Protein AF-0000000073111794 (afdb_homodimer)

pLDDT: mean 86.21, std 14.5, range [23.06, 98.56]

Sequence (732 aa):
MSILPHLEYDRGRDMIVGFEDDGKIRSSLIAKSVVAFMARGITHQYKHLLGYAFVNTSCPAKKLKEMLFSCIEKLREAGLYPKGIVCDQGPNFVALAKLLCISPEHTSFTVGASKEEVFFMFDVPHLMRSVRNNLMKAPMMFNDGKEARWEHIVEFYKKDCKQRFKLAPKLTRHHIYPSNFKKMKVKLTTQVFSHTVAAGIYTRASCNEISAKALETAEFLEDFDALFDICNSWKVFDSKKFRRAYKGTSAQESHLNKMKALLETIKILDNNERDVTTKIKCIKGWLISINSIKQIFAALQSEEFKFLLTRNLNQDGLEHTFGVLRKRGGNNHNPTPFQFTVAFKRLFSLKYLEILKTGNCEAQTEMSILPHLEYDRGRDMIVGFEDDGKIRSSLIAKSVVAFMARGITHQYKHLLGYAFVNTSCPAKKLKEMLFSCIEKLREAGLYPKGIVCDQGPNFVALAKLLCISPEHTSFTVGASKEEVFFMFDVPHLMRSVRNNLMKAPMMFNDGKEARWEHIVEFYKKDCKQRFKLAPKLTRHHIYPSNFKKMKVKLTTQVFSHTVAAGIYTRASCNEISAKALETAEFLEDFDALFDICNSWKVFDSKKFRRAYKGTSAQESHLNKMKALLETIKILDNNERDVTTKIKCIKGWLISINSIKQIFAALQSEEFKFLLTRNLNQDGLEHTFGVLRKRGGNNHNPTPFQFTVAFKRLFSLKYLEILKTGNCEAQTE

InterPro domains:
  IPR048365 Transposable element P transposase-like, RNase H domain, N-terminal [PF21787] (1-100)
  IPR048366 Transposable element P transposase-like, GTP-binding insertion domain [PF21788] (126-240)
  IPR048367 Transposable element P transposase-like, RNase H, C-terminal domain [PF21789] (313-345)

Nearest PDB structures (foldseek):
  6p5a-assembly1_G  TM=8.982E-01  e=7.029E-22  Drosophila melanogaster
  5k0y-assembly1_b  TM=2.751E-01  e=6.200E+00  Oryctolagus cuniculus
  6p5a-assembly1_G  TM=8.991E-01  e=2.785E-21  Drosophila melanogaster
  5k0y-assembly1_b  TM=1.875E-01  e=4.688E+00  Oryctolagus cuniculus

Solvent-accessible surface area (backbone atoms only — not comparable to full-atom values): 38506 Å² total; per-residue (Å²): 84,69,31,36,67,39,81,41,76,37,75,94,71,70,42,71,34,22,36,16,28,65,83,83,56,74,49,91,45,59,14,30,19,43,49,74,42,70,49,63,35,70,87,46,99,46,76,44,78,73,49,67,24,33,22,39,72,72,60,52,32,70,59,49,50,51,52,50,51,51,51,51,50,53,34,45,72,72,73,40,77,72,57,60,49,62,40,59,85,46,71,44,49,49,47,30,36,53,75,56,61,47,39,61,90,36,29,48,42,62,59,88,89,48,86,60,58,31,27,42,32,44,20,52,62,58,39,52,31,47,51,51,56,47,32,68,74,28,45,38,31,28,69,83,81,39,46,31,46,47,64,47,55,48,54,40,47,66,55,37,73,70,40,93,54,40,64,45,74,84,65,48,67,61,62,76,62,46,50,81,71,51,60,68,38,49,67,52,40,50,57,60,33,19,56,54,41,16,11,45,34,34,50,37,17,74,61,63,73,43,59,66,64,28,39,42,26,16,51,52,25,35,53,50,28,44,48,48,25,40,56,48,4,80,35,73,76,48,94,50,72,46,35,16,32,41,60,74,44,71,69,57,49,51,50,51,52,51,48,50,54,35,51,71,43,48,41,29,39,48,98,84,67,43,79,49,41,87,74,47,60,46,52,58,37,49,41,16,24,56,47,24,52,54,51,48,48,55,56,38,41,76,72,70,45,78,62,39,40,32,45,53,58,44,57,59,66,58,53,50,49,52,50,53,45,23,57,71,43,51,93,39,84,42,23,34,46,53,51,42,50,53,44,47,48,49,53,50,48,51,52,52,48,50,49,55,53,51,60,63,61,66,59,69,86,110,86,68,31,36,67,40,81,42,77,36,75,94,72,71,42,71,34,22,37,15,28,65,84,83,55,74,46,93,44,58,14,29,18,42,48,73,44,70,49,65,36,70,90,46,100,46,76,42,78,72,49,65,26,33,21,40,71,73,58,52,32,69,58,50,50,51,51,50,52,51,52,52,50,54,34,45,73,72,71,41,77,71,57,60,49,63,41,62,81,46,70,43,49,49,47,32,35,53,75,56,60,46,40,61,89,37,31,48,43,63,58,86,90,46,84,62,59,30,28,40,32,44,20,51,63,57,38,51,32,46,51,51,57,47,34,68,74,28,45,39,31,28,70,84,82,38,46,31,46,46,63,49,56,50,54,41,46,66,57,37,72,70,39,94,53,41,65,46,76,84,64,48,67,60,62,77,63,47,49,80,70,51,60,69,37,47,66,52,40,50,56,59,32,18,56,53,42,17,12,44,35,33,51,36,15,73,61,66,73,44,58,65,65,27,41,43,26,17,51,52,26,35,53,51,27,43,48,49,25,40,55,47,4,79,35,74,75,49,92,49,73,45,35,16,32,41,59,75,44,70,69,57,48,51,49,51,50,51,47,49,54,35,52,72,44,46,41,30,36,46,98,84,66,46,77,48,42,88,74,46,59,42,51,58,38,48,42,18,24,54,47,24,53,54,51,48,48,55,56,38,41,76,73,70,46,77,63,38,41,33,44,52,59,43,56,60,67,60,54,50,50,51,50,53,44,23,57,70,45,50,95,39,85,43,22,33,46,53,52,42,50,52,45,47,49,48,54,51,48,50,52,51,48,51,49,54,52,50,60,62,65,68,59,73,90,113

Radius of gyration: 31.56 Å; Cα contacts (8 Å, |Δi|>4): 1174; chains: 2; bounding box: 67×84×80 Å

Organism: Hermetia illucens (NCBI:txid343691)

Foldseek 3Di:
DFFPFDWDQDPVVRDTFAFFFLPPDTDPAGFGDKDWDKDFDFPDGDIATDDMTTDHPDDALVSVLVSVLVSQVVCVVVVHHAQEDEEAVDVSVVVNCVVQVDFLVRFWHDHDPDPRTYGYAYFLLNLLLLVLVQLQQFWKDWPPPAIAHLVLLVLLCVVQVPDPDHLLPPQDPCLSDNDPVSSRDSVSSLSSLDLSSLVSSCVCLVVVVDPVSSPSNSVVSPLVNLVSLQLAADACDDPDPSVHFAQPDPVVVVSLVVVLRGLVGMFTAHPVRDTCSVVRVSSRNSSSNSSSVVVSVVVVVVVVDRTTRNNSNHCVVVVVLVVVLCVQCPPDSHHRSVSSVVSSVVVNVVSVVVCVVVVVVVPPPD/DFFDQDWDQDPVVRDTFAFFFPPPDTDPAGFGDKDWDWDFDFPDGDIATDDMTTDHPDDALVSVLVSVLVSQVVCVVVVHHAQEDEEAVPVSVVVNCVVQVDFLVRFWHDHDPDPRIYGYAYFLLRLLLLVLVQLQQFWKDWPPPAIAHLVLLVLLCVVQVPDPDHLLPPQDPCLSDNDPVSSRDSVSSLSSLDLSSLVSSCVCLVVVVDPVSSPSNSVVSPLVNLVSLQLAADACDDPDPSVHFAQPDPVVVVSLVVVLRGLVGMWTAGPVRDTPSVVRCSSRNSSSNSSRVVVSVVVVVVVVDRTTRNNSNHCVVVVVLVVVLCVQCPPDNHHRSVSSVVSSVVVNVVSVVVCVVVVVVPPPPD

Secondary structure (DSSP, 8-state):
-B-----EEETTTTEEETEEE-SS-EEEEEP-EEEEEEEE-SSS--EEEEEEEEESSS--HHHHHHHHHHHHHHHHHTT----EEEE---HHHHHHHHHTT--SS--EEE-TT---EEEEEE-HHHHHHHHHHHHHHS-EEETTTEEE-HHHHHHHHHHHTTSSS-S-TT--HHHHS--TTGGG-HHHHHHHSSHHHHHHHHHHHHTTSS-TTHHHHHHHHHHHHHHHHHHT--BS--SSGGGBPB---HHHHHHHHHHHHHHHH-EEB-TT--B-GGG-HHHHHHHHHHHHHHHHHHHHHHTT---B-GGGGSSHHHHHHHHHHHHHTTT-SS--HHHHHHHHHHHHHHHHHHHHHHHHHTSS--/-B-----EEETTTTEEETEEE-SS-EEEEEP-EEEEEEEE-SSS--EEEEEEEEESSS--HHHHHHHHHHHHHHHHHTT----EEEE---HHHHHHHHHTT--SS--EEE-TT---EEEEEE-HHHHHHHHHHHHHHS-EEETTTEEE-HHHHHHHHHHHTTSSS-S-TT--HHHHS--TTGGG-HHHHHHHSSHHHHHHHHHHHHTTSS-TTHHHHHHHHHHHHHHHHHHT--BS--SSGGGB-B---HHHHHHHHHHHHHHHH-EEB-TT--B-GGG-HHHHHHHHHHHHHHHHHHHHHHTT---B-GGGGSSHHHHHHHHHHHHHTTT-SS--HHHHHHHHHHHHHHHHHHHHHHHHHTS---

Structure (mmCIF, N/CA/C/O backbone):
data_AF-0000000073111794-model_v1
#
loop_
_entity.id
_entity.type
_entity.pdbx_description
1 polymer Transposase
#
loop_
_atom_site.group_PDB
_atom_site.id
_atom_site.type_symbol
_atom_site.label_atom_id
_atom_site.label_alt_id
_atom_site.label_comp_id
_atom_site.label_asym_id
_atom_site.label_entity_id
_atom_site.label_seq_id
_atom_site.pdbx_PDB_ins_code
_atom_site.Cartn_x
_atom_site.Cartn_y
_atom_site.Cartn_z
_atom_site.occupancy
_atom_site.B_iso_or_equiv
_atom_site.auth_seq_id
_atom_site.auth_comp_id
_atom_site.auth_asym_id
_atom_site.auth_atom_id
_atom_site.pdbx_PDB_model_num
ATOM 1 N N . MET A 1 1 ? 9.242 -16.391 -26.906 1 76.5 1 MET A N 1
ATOM 2 C CA . MET A 1 1 ? 8.906 -15.109 -27.5 1 76.5 1 MET A CA 1
ATOM 3 C C . MET A 1 1 ? 8.82 -15.219 -29.016 1 76.5 1 MET A C 1
ATOM 5 O O . MET A 1 1 ? 9.648 -15.883 -29.641 1 76.5 1 MET A O 1
ATOM 9 N N . SER A 1 2 ? 7.793 -14.625 -29.406 1 71.06 2 SER A N 1
ATOM 10 C CA . SER A 1 2 ? 7.629 -14.625 -30.859 1 71.06 2 SER A CA 1
ATOM 11 C C . SER A 1 2 ? 8.562 -13.617 -31.516 1 71.06 2 SER A C 1
ATOM 13 O O . SER A 1 2 ? 8.805 -12.539 -30.969 1 71.06 2 SER A O 1
ATOM 15 N N . ILE A 1 3 ? 9.203 -14.031 -32.625 1 71.38 3 ILE A N 1
ATOM 16 C CA . ILE A 1 3 ? 10.078 -13.148 -33.406 1 71.38 3 ILE A CA 1
ATOM 17 C C . ILE A 1 3 ? 9.594 -13.062 -34.844 1 71.38 3 ILE A C 1
ATOM 19 O O . ILE A 1 3 ? 8.836 -13.922 -35.312 1 71.38 3 ILE A O 1
ATOM 23 N N . LEU A 1 4 ? 9.883 -11.961 -35.438 1 67.19 4 LEU A N 1
ATOM 24 C CA . LEU A 1 4 ? 9.547 -11.805 -36.875 1 67.19 4 LEU A CA 1
ATOM 25 C C . LEU A 1 4 ? 10.445 -12.672 -37.719 1 67.19 4 LEU A C 1
ATOM 27 O O . LEU A 1 4 ? 11.672 -12.555 -37.688 1 67.19 4 LEU A O 1
ATOM 31 N N . PRO A 1 5 ? 9.75 -13.609 -38.406 1 68.44 5 PRO A N 1
ATOM 32 C CA . PRO A 1 5 ? 10.57 -14.445 -39.281 1 68.44 5 PRO A CA 1
ATOM 33 C C . PRO A 1 5 ? 11.328 -13.633 -40.344 1 68.44 5 PRO A C 1
ATOM 35 O O . PRO A 1 5 ? 10.727 -12.852 -41.062 1 68.44 5 PRO A O 1
ATOM 38 N N . HIS A 1 6 ? 12.594 -13.562 -40.219 1 68.69 6 HIS A N 1
ATOM 39 C CA . HIS A 1 6 ? 13.438 -12.789 -41.125 1 68.69 6 HIS A CA 1
ATOM 40 C C . HIS A 1 6 ? 14.844 -13.375 -41.188 1 68.69 6 HIS A C 1
ATOM 42 O O . HIS A 1 6 ? 15.414 -13.758 -40.156 1 68.69 6 HIS A O 1
ATOM 48 N N . LEU A 1 7 ? 15.211 -13.648 -42.438 1 69.56 7 LEU A N 1
ATOM 49 C CA . LEU A 1 7 ? 16.578 -14.102 -42.625 1 69.56 7 LEU A CA 1
ATOM 50 C C . LEU A 1 7 ? 17.516 -12.93 -42.906 1 69.56 7 LEU A C 1
ATOM 52 O O . LEU A 1 7 ? 17.172 -12.031 -43.656 1 69.56 7 LEU A O 1
ATOM 56 N N . GLU A 1 8 ? 18.406 -12.766 -42.062 1 67.06 8 GLU A N 1
ATOM 57 C CA . GLU A 1 8 ? 19.359 -11.688 -42.281 1 67.06 8 GLU A CA 1
ATOM 58 C C . GLU A 1 8 ? 20.797 -12.203 -42.25 1 67.06 8 GLU A C 1
ATOM 60 O O . GLU A 1 8 ? 21.125 -13.062 -41.438 1 67.06 8 GLU A O 1
ATOM 65 N N . TYR A 1 9 ? 21.609 -11.844 -43.219 1 65.5 9 TYR A N 1
ATOM 66 C CA . TYR A 1 9 ? 23.031 -12.203 -43.25 1 65.5 9 TYR A CA 1
ATOM 67 C C . TYR A 1 9 ? 23.844 -11.359 -42.281 1 65.5 9 TYR A C 1
ATOM 69 O O . TYR A 1 9 ? 23.812 -10.125 -42.344 1 65.5 9 TYR A O 1
ATOM 77 N N . ASP A 1 10 ? 24.344 -12.047 -41.312 1 63.22 10 ASP A N 1
ATOM 78 C CA . ASP A 1 10 ? 25.25 -11.391 -40.375 1 63.22 10 ASP A CA 1
ATOM 79 C C . ASP A 1 10 ? 26.672 -11.359 -40.938 1 63.22 10 ASP A C 1
ATOM 81 O O . ASP A 1 10 ? 27.375 -12.383 -40.906 1 63.22 10 ASP A O 1
ATOM 85 N N . ARG A 1 11 ? 27.203 -10.312 -41.344 1 61.56 11 ARG A N 1
ATOM 86 C CA . ARG A 1 11 ? 28.516 -10.172 -41.969 1 61.56 11 ARG A CA 1
ATOM 87 C C . ARG A 1 11 ? 29.625 -10.477 -40.969 1 61.56 11 ARG A C 1
ATOM 89 O O . ARG A 1 11 ? 30.641 -11.094 -41.312 1 61.56 11 ARG A O 1
ATOM 96 N N . GLY A 1 12 ? 29.422 -10.047 -39.688 1 59.03 12 GLY A N 1
ATOM 97 C CA . GLY A 1 12 ? 30.453 -10.242 -38.688 1 59.03 12 GLY A CA 1
ATOM 98 C C . GLY A 1 12 ? 30.719 -11.711 -38.375 1 59.03 12 GLY A C 1
ATOM 99 O O . GLY A 1 12 ? 31.859 -12.117 -38.219 1 59.03 12 GLY A O 1
ATOM 100 N N . ARG A 1 13 ? 29.656 -12.477 -38.594 1 63.88 13 ARG A N 1
ATOM 101 C CA . ARG A 1 13 ? 29.766 -13.891 -38.25 1 63.88 13 ARG A CA 1
ATOM 102 C C . ARG A 1 13 ? 29.719 -14.758 -39.5 1 63.88 13 ARG A C 1
ATOM 104 O O . ARG A 1 13 ? 29.844 -15.984 -39.438 1 63.88 13 ARG A O 1
ATOM 111 N N . ASP A 1 14 ? 29.578 -14.141 -40.562 1 60.81 14 ASP A N 1
ATOM 112 C CA . ASP A 1 14 ? 29.5 -14.805 -41.844 1 60.81 14 ASP A CA 1
ATOM 113 C C . ASP A 1 14 ? 28.484 -15.945 -41.812 1 60.81 14 ASP A C 1
ATOM 115 O O . ASP A 1 14 ? 28.797 -17.078 -42.188 1 60.81 14 ASP A O 1
ATOM 119 N N . MET A 1 15 ? 27.297 -15.648 -41.25 1 67.62 15 MET A N 1
ATOM 120 C CA . MET A 1 15 ? 26.234 -16.641 -41.156 1 67.62 15 MET A CA 1
ATOM 121 C C . MET A 1 15 ? 24.859 -15.992 -41.312 1 67.62 15 MET A C 1
ATOM 123 O O . MET A 1 15 ? 24.703 -14.797 -41.062 1 67.62 15 MET A O 1
ATOM 127 N N . ILE A 1 16 ? 23.922 -16.688 -41.938 1 63.44 16 ILE A N 1
ATOM 128 C CA . ILE A 1 16 ? 22.547 -16.219 -42.031 1 63.44 16 ILE A CA 1
ATOM 129 C C . ILE A 1 16 ? 21.828 -16.438 -40.688 1 63.44 16 ILE A C 1
ATOM 131 O O . ILE A 1 16 ? 21.797 -17.562 -40.188 1 63.44 16 ILE A O 1
ATOM 135 N N . VAL A 1 17 ? 21.531 -15.344 -40.094 1 69.75 17 VAL A N 1
ATOM 136 C CA . VAL A 1 17 ? 20.781 -15.398 -38.844 1 69.75 17 VAL A CA 1
ATOM 137 C C . VAL A 1 17 ? 19.281 -15.398 -39.156 1 69.75 17 VAL A C 1
ATOM 139 O O . VAL A 1 17 ? 18.812 -14.688 -40.031 1 69.75 17 VAL A O 1
ATOM 142 N N . GLY A 1 18 ? 18.578 -16.344 -38.469 1 72.44 18 GLY A N 1
ATOM 143 C CA . GLY A 1 18 ? 17.141 -16.344 -38.656 1 72.44 18 GLY A CA 1
ATOM 144 C C . GLY A 1 18 ? 16.562 -17.75 -38.719 1 72.44 18 GLY A C 1
ATOM 145 O O . GLY A 1 18 ? 15.344 -17.922 -38.625 1 72.44 18 GLY A O 1
ATOM 146 N N . PHE A 1 19 ? 17.578 -18.703 -38.969 1 66.06 19 PHE A N 1
ATOM 147 C CA . PHE A 1 19 ? 17.125 -20.094 -38.969 1 66.06 19 PHE A CA 1
ATOM 148 C C . PHE A 1 19 ? 17.031 -20.641 -37.562 1 66.06 19 PHE A C 1
ATOM 150 O O . PHE A 1 19 ? 17.609 -20.078 -36.625 1 66.06 19 PHE A O 1
ATOM 157 N N . GLU A 1 20 ? 16.188 -21.625 -37.5 1 73.75 20 GLU A N 1
ATOM 158 C CA . GLU A 1 20 ? 16.188 -22.359 -36.25 1 73.75 20 GLU A CA 1
ATOM 159 C C . GLU A 1 20 ? 17.594 -22.797 -35.844 1 73.75 20 GLU A C 1
ATOM 161 O O . GLU A 1 20 ? 18.328 -23.359 -36.656 1 73.75 20 GLU A O 1
ATOM 166 N N . ASP A 1 21 ? 18.109 -22.344 -34.812 1 69.88 21 ASP A N 1
ATOM 167 C CA . ASP A 1 21 ? 19.484 -22.609 -34.344 1 69.88 21 ASP A CA 1
ATOM 168 C C . ASP A 1 21 ? 19.531 -22.781 -32.844 1 69.88 21 ASP A C 1
ATOM 170 O O . ASP A 1 21 ? 19.297 -21.828 -32.094 1 69.88 21 ASP A O 1
ATOM 174 N N . ASP A 1 22 ? 19.812 -24.078 -32.406 1 65.88 22 ASP A N 1
ATOM 175 C CA . ASP A 1 22 ? 19.859 -24.359 -30.984 1 65.88 22 ASP A CA 1
ATOM 176 C C . ASP A 1 22 ? 21.297 -24.297 -30.469 1 65.88 22 ASP A C 1
ATOM 178 O O . ASP A 1 22 ? 21.594 -24.734 -29.359 1 65.88 22 ASP A O 1
ATOM 182 N N . GLY A 1 23 ? 22.109 -23.703 -31.25 1 61.25 23 GLY A N 1
ATOM 183 C CA . GLY A 1 23 ? 23.516 -23.609 -30.891 1 61.25 23 GLY A CA 1
ATOM 184 C C . GLY A 1 23 ? 24.328 -24.797 -31.391 1 61.25 23 GLY A C 1
ATOM 185 O O . GLY A 1 23 ? 25.516 -24.672 -31.641 1 61.25 23 GLY A O 1
ATOM 186 N N . LYS A 1 24 ? 23.703 -26 -31.531 1 62.53 24 LYS A N 1
ATOM 187 C CA . LYS A 1 24 ? 24.375 -27.203 -32 1 62.53 24 LYS A CA 1
ATOM 188 C C . LYS A 1 24 ? 23.953 -27.547 -33.438 1 62.53 24 LYS A C 1
ATOM 190 O O . LYS A 1 24 ? 24.797 -27.844 -34.281 1 62.53 24 LYS A O 1
ATOM 195 N N . ILE A 1 25 ? 22.641 -27.453 -33.719 1 64.69 25 ILE A N 1
ATOM 196 C CA . ILE A 1 25 ? 22.078 -27.844 -35 1 64.69 25 ILE A CA 1
ATOM 197 C C . ILE A 1 25 ? 21.297 -26.688 -35.594 1 64.69 25 ILE A C 1
ATOM 199 O O . ILE A 1 25 ? 20.5 -26.047 -34.906 1 64.69 25 ILE A O 1
ATOM 203 N N . ARG A 1 26 ? 21.703 -26.312 -36.781 1 71.56 26 ARG A N 1
ATOM 204 C CA . ARG A 1 26 ? 20.984 -25.312 -37.562 1 71.56 26 ARG A CA 1
ATOM 205 C C . ARG A 1 26 ? 20.078 -25.953 -38.594 1 71.56 26 ARG A C 1
ATOM 207 O O . ARG A 1 26 ? 20.516 -26.812 -39.344 1 71.56 26 ARG A O 1
ATOM 214 N N . SER A 1 27 ? 18.812 -25.656 -38.375 1 70.19 27 SER A N 1
ATOM 215 C CA . SER A 1 27 ? 17.891 -26.203 -39.375 1 70.19 27 SER A CA 1
ATOM 216 C C . SER A 1 27 ? 17.594 -25.188 -40.469 1 70.19 27 SER A C 1
ATOM 218 O O . SER A 1 27 ? 18.047 -24.047 -40.406 1 70.19 27 SER A O 1
ATOM 220 N N . SER A 1 28 ? 16.938 -25.672 -41.5 1 68.5 28 SER A N 1
ATOM 221 C CA . SER A 1 28 ? 16.578 -24.797 -42.625 1 68.5 28 SER A CA 1
ATOM 222 C C . SER A 1 28 ? 15.258 -24.078 -42.375 1 68.5 28 SER A C 1
ATOM 224 O O . SER A 1 28 ? 14.828 -23.266 -43.188 1 68.5 28 SER A O 1
ATOM 226 N N . LEU A 1 29 ? 14.711 -24.328 -41.25 1 72.31 29 LEU A N 1
ATOM 227 C CA . LEU A 1 29 ? 13.422 -23.703 -40.969 1 72.31 29 LEU A CA 1
ATOM 228 C C . LEU A 1 29 ? 13.594 -22.297 -40.406 1 72.31 29 LEU A C 1
ATOM 230 O O . LEU A 1 29 ? 14.523 -22.047 -39.625 1 72.31 29 LEU A O 1
ATOM 234 N N . ILE A 1 30 ? 12.711 -21.406 -40.812 1 73.62 30 ILE A N 1
ATOM 235 C CA . ILE A 1 30 ? 12.75 -20.016 -40.375 1 73.62 30 ILE A CA 1
ATOM 236 C C . ILE A 1 30 ? 12.289 -19.906 -38.938 1 73.62 30 ILE A C 1
ATOM 238 O O . ILE A 1 30 ? 11.305 -20.531 -38.531 1 73.62 30 ILE A O 1
ATOM 242 N N . ALA A 1 31 ? 13.023 -19.281 -38.25 1 75.88 31 ALA A N 1
ATOM 243 C CA . ALA A 1 31 ? 12.742 -19.109 -36.812 1 75.88 31 ALA A CA 1
ATOM 244 C C . ALA A 1 31 ? 11.562 -18.156 -36.594 1 75.88 31 ALA A C 1
ATOM 246 O O . ALA A 1 31 ? 11.492 -17.094 -37.219 1 75.88 31 ALA A O 1
ATOM 247 N N . LYS A 1 32 ? 10.656 -18.625 -35.781 1 75.38 32 LYS A N 1
ATOM 248 C CA . LYS A 1 32 ? 9.484 -17.812 -35.469 1 75.38 32 LYS A CA 1
ATOM 249 C C . LYS A 1 32 ? 9.43 -17.469 -33.969 1 75.38 32 LYS A C 1
ATOM 251 O O . LYS A 1 32 ? 8.648 -16.625 -33.562 1 75.38 32 LYS A O 1
ATOM 256 N N . SER A 1 33 ? 10.281 -18.234 -33.25 1 82.25 33 SER A N 1
ATOM 257 C CA . SER A 1 33 ? 10.289 -18 -31.812 1 82.25 33 SER A CA 1
ATOM 258 C C . SER A 1 33 ? 11.695 -18.172 -31.234 1 82.25 33 SER A C 1
ATOM 260 O O . SER A 1 33 ? 12.578 -18.703 -31.906 1 82.25 33 SER A O 1
ATOM 262 N N . VAL A 1 34 ? 11.859 -17.594 -30.078 1 82.75 34 VAL A N 1
ATOM 263 C CA . VAL A 1 34 ? 13.141 -17.719 -29.391 1 82.75 34 VAL A CA 1
ATOM 264 C C . VAL A 1 34 ? 12.914 -18.25 -27.969 1 82.75 34 VAL A C 1
ATOM 266 O O . VAL A 1 34 ? 11.953 -17.875 -27.312 1 82.75 34 VAL A O 1
ATOM 269 N N . VAL A 1 35 ? 13.75 -19.25 -27.672 1 85.94 35 VAL A N 1
ATOM 270 C CA . VAL A 1 35 ? 13.773 -19.75 -26.312 1 85.94 35 VAL A CA 1
ATOM 271 C C . VAL A 1 35 ? 15.031 -19.25 -25.594 1 85.94 35 VAL A C 1
ATOM 273 O O . VAL A 1 35 ? 16.125 -19.297 -26.156 1 85.94 35 VAL A O 1
ATOM 276 N N . ALA A 1 36 ? 14.789 -18.672 -24.438 1 88.62 36 ALA A N 1
ATOM 277 C CA . ALA A 1 36 ? 15.93 -18.141 -23.703 1 88.62 36 ALA A CA 1
ATOM 278 C C . ALA A 1 36 ? 15.992 -18.719 -22.281 1 88.62 36 ALA A C 1
ATOM 280 O O . ALA A 1 36 ? 14.969 -19.094 -21.719 1 88.62 36 ALA A O 1
ATOM 281 N N . PHE A 1 37 ? 17.266 -18.812 -21.828 1 92.12 37 PHE A N 1
ATOM 282 C CA . PHE A 1 37 ? 17.531 -19.266 -20.469 1 92.12 37 PHE A CA 1
ATOM 283 C C . PHE A 1 37 ? 18.188 -18.156 -19.641 1 92.12 37 PHE A C 1
ATOM 285 O O . PHE A 1 37 ? 19.062 -17.453 -20.141 1 92.12 37 PHE A O 1
ATOM 292 N N . MET A 1 38 ? 17.641 -18 -18.406 1 92.31 38 MET A N 1
ATOM 293 C CA . MET A 1 38 ? 18.188 -16.984 -17.516 1 92.31 38 MET A CA 1
ATOM 294 C C . MET A 1 38 ? 18.438 -17.578 -16.125 1 92.31 38 MET A C 1
ATOM 296 O O . MET A 1 38 ? 17.625 -18.344 -15.625 1 92.31 38 MET A O 1
ATOM 300 N N . ALA A 1 39 ? 19.625 -17.234 -15.57 1 92.12 39 ALA A N 1
ATOM 301 C CA . ALA A 1 39 ? 19.922 -17.594 -14.18 1 92.12 39 ALA A CA 1
ATOM 302 C C . ALA A 1 39 ? 19.594 -16.422 -13.242 1 92.12 39 ALA A C 1
ATOM 304 O O . ALA A 1 39 ? 19.906 -15.273 -13.539 1 92.12 39 ALA A O 1
ATOM 305 N N . ARG A 1 40 ? 18.875 -16.766 -12.203 1 91.44 40 ARG A N 1
ATOM 306 C CA . ARG A 1 40 ? 18.516 -15.766 -11.211 1 91.44 40 ARG A CA 1
ATOM 307 C C . ARG A 1 40 ? 18.891 -16.219 -9.805 1 91.44 40 ARG A C 1
ATOM 309 O O . ARG A 1 40 ? 18.75 -17.391 -9.461 1 91.44 40 ARG A O 1
ATOM 316 N N . GLY A 1 41 ? 19.422 -15.242 -9.047 1 89.75 41 GLY A N 1
ATOM 317 C CA . GLY A 1 41 ? 19.75 -15.547 -7.672 1 89.75 41 GLY A CA 1
ATOM 318 C C . GLY A 1 41 ? 18.547 -15.672 -6.77 1 89.75 41 GLY A C 1
ATOM 319 O O . GLY A 1 41 ? 17.562 -14.93 -6.926 1 89.75 41 GLY A O 1
ATOM 320 N N . ILE A 1 42 ? 18.625 -16.547 -5.832 1 88.31 42 ILE A N 1
ATOM 321 C CA . ILE A 1 42 ? 17.531 -16.766 -4.895 1 88.31 42 ILE A CA 1
ATOM 322 C C . ILE A 1 42 ? 17.578 -15.711 -3.797 1 88.31 42 ILE A C 1
ATOM 324 O O . ILE A 1 42 ? 16.531 -15.18 -3.395 1 88.31 42 ILE A O 1
ATOM 328 N N . THR A 1 43 ? 18.672 -15.375 -3.291 1 79.75 43 THR A N 1
ATOM 329 C CA . THR A 1 43 ? 18.797 -14.422 -2.193 1 79.75 43 THR A CA 1
ATOM 330 C C . THR A 1 43 ? 19.438 -13.117 -2.68 1 79.75 43 THR A C 1
ATOM 332 O O . THR A 1 43 ? 19.281 -12.078 -2.039 1 79.75 43 THR A O 1
ATOM 335 N N . HIS A 1 44 ? 20.094 -13.219 -3.773 1 75.19 44 HIS A N 1
ATOM 336 C CA . HIS A 1 44 ? 20.766 -12.031 -4.312 1 75.19 44 HIS A CA 1
ATOM 337 C C . HIS A 1 44 ? 20.031 -11.516 -5.547 1 75.19 44 HIS A C 1
ATOM 339 O O . HIS A 1 44 ? 19.375 -12.281 -6.25 1 75.19 44 HIS A O 1
ATOM 345 N N . GLN A 1 45 ? 20.109 -10.281 -5.629 1 74.19 45 GLN A N 1
ATOM 346 C CA . GLN A 1 45 ? 19.438 -9.664 -6.77 1 74.19 45 GLN A CA 1
ATOM 347 C C . GLN A 1 45 ? 20.266 -9.781 -8.031 1 74.19 45 GLN A C 1
ATOM 349 O O . GLN A 1 45 ? 20.656 -8.766 -8.625 1 74.19 45 GLN A O 1
ATOM 354 N N . TYR A 1 46 ? 20.688 -10.977 -8.398 1 79.25 46 TYR A N 1
ATOM 355 C CA . TYR A 1 46 ? 21.453 -11.18 -9.617 1 79.25 46 TYR A CA 1
ATOM 356 C C . TYR A 1 46 ? 20.625 -11.914 -10.664 1 79.25 46 TYR A C 1
ATOM 358 O O . TYR A 1 46 ? 19.859 -12.82 -10.328 1 79.25 46 TYR A O 1
ATOM 366 N N . LYS A 1 47 ? 20.672 -11.375 -11.883 1 84.31 47 LYS A N 1
ATOM 367 C CA . LYS A 1 47 ? 20.047 -12.039 -13.031 1 84.31 47 LYS A CA 1
ATOM 368 C C . LYS A 1 47 ? 20.969 -12 -14.25 1 84.31 47 LYS A C 1
ATOM 370 O O . LYS A 1 47 ? 21.625 -10.984 -14.516 1 84.31 47 LYS A O 1
ATOM 375 N N . HIS A 1 48 ? 21.109 -13.164 -14.852 1 83.69 48 HIS A N 1
ATOM 376 C CA . HIS A 1 48 ? 22 -13.258 -15.992 1 83.69 48 HIS A CA 1
ATOM 377 C C . HIS A 1 48 ? 21.438 -14.18 -17.062 1 83.69 48 HIS A C 1
ATOM 379 O O . HIS A 1 48 ? 21.016 -15.305 -16.766 1 83.69 48 HIS A O 1
ATOM 385 N N . LEU A 1 49 ? 21.422 -13.68 -18.281 1 86.81 49 LEU A N 1
ATOM 386 C CA . LEU A 1 49 ? 21.031 -14.516 -19.406 1 86.81 49 LEU A CA 1
ATOM 387 C C . LEU A 1 49 ? 22.109 -15.555 -19.719 1 86.81 49 LEU A C 1
ATOM 389 O O . LEU A 1 49 ? 23.297 -15.227 -19.766 1 86.81 49 LEU A O 1
ATOM 393 N N . LEU A 1 50 ? 21.703 -16.719 -19.891 1 86.5 50 LEU A N 1
ATOM 394 C CA . LEU A 1 50 ? 22.641 -17.812 -20.125 1 86.5 50 LEU A CA 1
ATOM 395 C C . LEU A 1 50 ? 22.766 -18.094 -21.625 1 86.5 50 LEU A C 1
ATOM 397 O O . LEU A 1 50 ? 23.859 -18.391 -22.109 1 86.5 50 LEU A O 1
ATOM 401 N N . GLY A 1 51 ? 21.688 -18.109 -22.281 1 84.88 51 GLY A N 1
ATOM 402 C CA . GLY A 1 51 ? 21.672 -18.438 -23.688 1 84.88 51 GLY A CA 1
ATOM 403 C C . GLY A 1 51 ? 20.281 -18.406 -24.297 1 84.88 51 GLY A C 1
ATOM 404 O O . GLY A 1 51 ? 19.297 -18.156 -23.594 1 84.88 51 GLY A O 1
ATOM 405 N N . TYR A 1 52 ? 20.312 -18.484 -25.656 1 83.75 52 TYR A N 1
ATOM 406 C CA . TYR A 1 52 ? 19.047 -18.5 -26.391 1 83.75 52 TYR A CA 1
ATOM 407 C C . TYR A 1 52 ? 19.125 -19.422 -27.594 1 83.75 52 TYR A C 1
ATOM 409 O O . TYR A 1 52 ? 20.203 -19.828 -28.016 1 83.75 52 TYR A O 1
ATOM 417 N N . ALA A 1 53 ? 18 -19.797 -28.031 1 82.12 53 ALA A N 1
ATOM 418 C CA . ALA A 1 53 ? 17.891 -20.594 -29.25 1 82.12 53 ALA A CA 1
ATOM 419 C C . ALA A 1 53 ? 16.688 -20.172 -30.078 1 82.12 53 ALA A C 1
ATOM 421 O O . ALA A 1 53 ? 15.609 -19.891 -29.531 1 82.12 53 ALA A O 1
ATOM 422 N N . PHE A 1 54 ? 16.984 -20.031 -31.344 1 79.88 54 PHE A N 1
ATOM 423 C CA . PHE A 1 54 ? 15.891 -19.734 -32.25 1 79.88 54 PHE A CA 1
ATOM 424 C C . PHE A 1 54 ? 15.18 -21.016 -32.688 1 79.88 54 PHE A C 1
ATOM 426 O O . PHE A 1 54 ? 15.828 -22 -33.031 1 79.88 54 PHE A O 1
ATOM 433 N N . VAL A 1 55 ? 13.898 -20.922 -32.594 1 78.81 55 VAL A N 1
ATOM 434 C CA . VAL A 1 55 ? 13.125 -22.109 -32.969 1 78.81 55 VAL A CA 1
ATOM 435 C C . VAL A 1 55 ? 11.992 -21.719 -33.906 1 78.81 55 VAL A C 1
ATOM 437 O O . VAL A 1 55 ? 11.594 -20.547 -33.938 1 78.81 55 VAL A O 1
ATOM 440 N N . ASN A 1 56 ? 11.633 -22.594 -34.75 1 75.94 56 ASN A N 1
ATOM 441 C CA . ASN A 1 56 ? 10.57 -22.312 -35.719 1 75.94 56 ASN A CA 1
ATOM 442 C C . ASN A 1 56 ? 9.242 -22.062 -35 1 75.94 56 ASN A C 1
ATOM 444 O O . ASN A 1 56 ? 8.648 -20.984 -35.156 1 75.94 56 ASN A O 1
ATOM 448 N N . THR A 1 57 ? 8.633 -23.109 -34.594 1 70.94 57 THR A N 1
ATOM 449 C CA . THR A 1 57 ? 7.371 -22.891 -33.906 1 70.94 57 THR A CA 1
ATOM 450 C C . THR A 1 57 ? 7.531 -23.094 -32.406 1 70.94 57 THR A C 1
ATOM 452 O O . THR A 1 57 ? 7.801 -22.141 -31.672 1 70.94 57 THR A O 1
ATOM 455 N N . SER A 1 58 ? 7.398 -24.297 -32.031 1 72.12 58 SER A N 1
ATOM 456 C CA . SER A 1 58 ? 7.602 -24.625 -30.625 1 72.12 58 SER A CA 1
ATOM 457 C C . SER A 1 58 ? 8.812 -25.531 -30.453 1 72.12 58 SER A C 1
ATOM 459 O O . SER A 1 58 ? 9.086 -26.375 -31.297 1 72.12 58 SER A O 1
ATOM 461 N N . CYS A 1 59 ? 9.703 -25.219 -29.594 1 78.19 59 CYS A N 1
ATOM 462 C CA . CYS A 1 59 ? 10.859 -26.047 -29.297 1 78.19 59 CYS A CA 1
ATOM 463 C C . CYS A 1 59 ? 10.438 -27.422 -28.766 1 78.19 59 CYS A C 1
ATOM 465 O O . CYS A 1 59 ? 9.711 -27.5 -27.766 1 78.19 59 CYS A O 1
ATOM 467 N N . PRO A 1 60 ? 10.859 -28.422 -29.469 1 85.81 60 PRO A N 1
ATOM 468 C CA . PRO A 1 60 ? 10.523 -29.75 -28.969 1 85.81 60 PRO A CA 1
ATOM 469 C C . PRO A 1 60 ? 11.062 -30 -27.562 1 85.81 60 PRO A C 1
ATOM 471 O O . PRO A 1 60 ? 12.164 -29.531 -27.234 1 85.81 60 PRO A O 1
ATOM 474 N N . ALA A 1 61 ? 10.352 -30.812 -26.797 1 91.06 61 ALA A N 1
ATOM 475 C CA . ALA A 1 61 ? 10.656 -31.047 -25.391 1 91.06 61 ALA A CA 1
ATOM 476 C C . ALA A 1 61 ? 12.023 -31.703 -25.234 1 91.06 61 ALA A C 1
ATOM 478 O O . ALA A 1 61 ? 12.758 -31.406 -24.281 1 91.06 61 ALA A O 1
ATOM 479 N N . LYS A 1 62 ? 12.359 -32.594 -26.141 1 91.75 62 LYS A N 1
ATOM 480 C CA . LYS A 1 62 ? 13.641 -33.281 -26.047 1 91.75 62 LYS A CA 1
ATOM 481 C C . LYS A 1 62 ? 14.812 -32.312 -26.188 1 91.75 62 LYS A C 1
ATOM 483 O O . LYS A 1 62 ? 15.797 -32.406 -25.469 1 91.75 62 LYS A O 1
ATOM 488 N N . LYS A 1 63 ? 14.648 -31.438 -27.156 1 89.81 63 LYS A N 1
ATOM 489 C CA . LYS A 1 63 ? 15.68 -30.422 -27.375 1 89.81 63 LYS A CA 1
ATOM 490 C C . LYS A 1 63 ? 15.773 -29.484 -26.188 1 89.81 63 LYS A C 1
ATOM 492 O O . LYS A 1 63 ? 16.859 -29.078 -25.781 1 89.81 63 LYS A O 1
ATOM 497 N N . LEU A 1 64 ? 14.656 -29.125 -25.719 1 92.25 64 LEU A N 1
ATOM 498 C CA . LEU A 1 64 ? 14.594 -28.266 -24.531 1 92.25 64 LEU A CA 1
ATOM 499 C C . LEU A 1 64 ? 15.297 -28.922 -23.344 1 92.25 64 LEU A C 1
ATOM 501 O O . LEU A 1 64 ? 16 -28.234 -22.594 1 92.25 64 LEU A O 1
ATOM 505 N N . LYS A 1 65 ? 15.039 -30.188 -23.141 1 94.94 65 LYS A N 1
ATOM 506 C CA . LYS A 1 65 ? 15.672 -30.922 -22.062 1 94.94 65 LYS A CA 1
ATOM 507 C C . LYS A 1 65 ? 17.188 -30.906 -22.203 1 94.94 65 LYS A C 1
ATOM 509 O O . LYS A 1 65 ? 17.906 -30.703 -21.219 1 94.94 65 LYS A O 1
ATOM 514 N N . GLU A 1 66 ? 17.656 -31.094 -23.422 1 93.44 66 GLU A N 1
ATOM 515 C CA . GLU A 1 66 ? 19.094 -31.094 -23.688 1 93.44 66 GLU A CA 1
ATOM 516 C C . GLU A 1 66 ? 19.703 -29.734 -23.375 1 93.44 66 GLU A C 1
ATOM 518 O O . GLU A 1 66 ? 20.781 -29.656 -22.75 1 93.44 66 GLU A O 1
ATOM 523 N N . MET A 1 67 ? 19.047 -28.75 -23.859 1 92.44 67 MET A N 1
ATOM 524 C CA . MET A 1 67 ? 19.531 -27.406 -23.609 1 92.44 67 MET A CA 1
ATOM 525 C C . MET A 1 67 ? 19.531 -27.094 -22.125 1 92.44 67 MET A C 1
ATOM 527 O O . MET A 1 67 ? 20.484 -26.5 -21.609 1 92.44 67 MET A O 1
ATOM 531 N N . LEU A 1 68 ? 18.5 -27.484 -21.438 1 95.19 68 LEU A N 1
ATOM 532 C CA . LEU A 1 68 ? 18.375 -27.25 -20.016 1 95.19 68 LEU A CA 1
ATOM 533 C C . LEU A 1 68 ? 19.484 -27.953 -19.234 1 95.19 68 LEU A C 1
ATOM 535 O O . LEU A 1 68 ? 20.125 -27.344 -18.375 1 95.19 68 LEU A O 1
ATOM 539 N N . PHE A 1 69 ? 19.734 -29.203 -19.578 1 95.69 69 PHE A N 1
ATOM 540 C CA . PHE A 1 69 ? 20.766 -29.969 -18.891 1 95.69 69 PHE A CA 1
ATOM 541 C C . PHE A 1 69 ? 22.141 -29.375 -19.156 1 95.69 69 PHE A C 1
ATOM 543 O O . PHE A 1 69 ? 22.969 -29.297 -18.25 1 95.69 69 PHE A O 1
ATOM 550 N N . SER A 1 70 ? 22.312 -28.891 -20.391 1 93.75 70 SER A N 1
ATOM 551 C CA . SER A 1 70 ? 23.578 -28.234 -20.734 1 93.75 70 SER A CA 1
ATOM 552 C C . SER A 1 70 ? 23.781 -26.969 -19.906 1 93.75 70 SER A C 1
ATOM 554 O O . SER A 1 70 ? 24.891 -26.703 -19.422 1 93.75 70 SER A O 1
ATOM 556 N N . CYS A 1 71 ? 22.75 -26.203 -19.781 1 93.75 71 CYS A N 1
ATOM 557 C CA . CYS A 1 71 ? 22.797 -24.984 -18.984 1 93.75 71 CYS A CA 1
ATOM 558 C C . CYS A 1 71 ? 23.141 -25.297 -17.531 1 93.75 71 CYS A C 1
ATOM 560 O O . CYS A 1 71 ? 23.984 -24.609 -16.938 1 93.75 71 CYS A O 1
ATOM 562 N N . ILE A 1 72 ? 22.531 -26.328 -16.953 1 95.5 72 ILE A N 1
ATOM 563 C CA . ILE A 1 72 ? 22.734 -26.688 -15.555 1 95.5 72 ILE A CA 1
ATOM 564 C C . ILE A 1 72 ? 24.188 -27.125 -15.336 1 95.5 72 ILE A C 1
ATOM 566 O O . ILE A 1 72 ? 24.828 -26.719 -14.367 1 95.5 72 ILE A O 1
ATOM 570 N N . GLU A 1 73 ? 24.688 -27.844 -16.25 1 94.38 73 GLU A N 1
ATOM 571 C CA . GLU A 1 73 ? 26.047 -28.328 -16.141 1 94.38 73 GLU A CA 1
ATOM 572 C C . GLU A 1 73 ? 27.047 -27.172 -16.234 1 94.38 73 GLU A C 1
ATOM 574 O O . GLU A 1 73 ? 28.031 -27.125 -15.484 1 94.38 73 GLU A O 1
ATOM 579 N N . LYS A 1 74 ? 26.812 -26.312 -17.156 1 92.75 74 LYS A N 1
ATOM 580 C CA . LYS A 1 74 ? 27.688 -25.172 -17.312 1 92.75 74 LYS A CA 1
ATOM 581 C C . LYS A 1 74 ? 27.672 -24.281 -16.062 1 92.75 74 LYS A C 1
ATOM 583 O O . LYS A 1 74 ? 28.703 -23.734 -15.672 1 92.75 74 LYS A O 1
ATOM 588 N N . LEU A 1 75 ? 26.547 -24.172 -15.484 1 93.38 75 LEU A N 1
ATOM 589 C CA . LEU A 1 75 ? 26.438 -23.391 -14.25 1 93.38 75 LEU A CA 1
ATOM 590 C C . LEU A 1 75 ? 27.203 -24.078 -13.117 1 93.38 75 LEU A C 1
ATOM 592 O O . LEU A 1 75 ? 27.922 -23.406 -12.367 1 93.38 75 LEU A O 1
ATOM 596 N N . ARG A 1 76 ? 27.047 -25.344 -13.062 1 92.69 76 ARG A N 1
ATOM 597 C CA . ARG A 1 76 ? 27.75 -26.094 -12.031 1 92.69 76 ARG A CA 1
ATOM 598 C C . ARG A 1 76 ? 29.266 -25.969 -12.195 1 92.69 76 ARG A C 1
ATOM 600 O O . ARG A 1 76 ? 30 -25.844 -11.211 1 92.69 76 ARG A O 1
ATOM 607 N N . GLU A 1 77 ? 29.688 -25.953 -13.406 1 92.38 77 GLU A N 1
ATOM 608 C CA . GLU A 1 77 ? 31.109 -25.781 -13.695 1 92.38 77 GLU A CA 1
ATOM 609 C C . GLU A 1 77 ? 31.609 -24.422 -13.25 1 92.38 77 GLU A C 1
ATOM 611 O O . GLU A 1 77 ? 32.75 -24.266 -12.852 1 92.38 77 GLU A O 1
ATOM 616 N N . ALA A 1 78 ? 30.766 -23.516 -13.32 1 90.88 78 ALA A N 1
ATOM 617 C CA . ALA A 1 78 ? 31.109 -22.156 -12.93 1 90.88 78 ALA A CA 1
ATOM 618 C C . ALA A 1 78 ? 30.969 -21.969 -11.422 1 90.88 78 ALA A C 1
ATOM 620 O O . ALA A 1 78 ? 31.219 -20.891 -10.898 1 90.88 78 ALA A O 1
ATOM 621 N N . GLY A 1 79 ? 30.484 -22.984 -10.711 1 90.56 79 GLY A N 1
ATOM 622 C CA . GLY A 1 79 ? 30.344 -22.906 -9.266 1 90.56 79 GLY A CA 1
ATOM 623 C C . GLY A 1 79 ? 28.984 -22.469 -8.805 1 90.56 79 GLY A C 1
ATOM 624 O O . GLY A 1 79 ? 28.797 -22.078 -7.645 1 90.56 79 GLY A O 1
ATOM 625 N N . LEU A 1 80 ? 28.062 -22.406 -9.742 1 90.69 80 LEU A N 1
ATOM 626 C CA . LEU A 1 80 ? 26.688 -22.047 -9.43 1 90.69 80 LEU A CA 1
ATOM 627 C C . LEU A 1 80 ? 25.781 -23.281 -9.469 1 90.69 80 LEU A C 1
ATOM 629 O O . LEU A 1 80 ? 25.812 -24.047 -10.438 1 90.69 80 LEU A O 1
ATOM 633 N N . TYR A 1 81 ? 25.031 -23.484 -8.469 1 91.31 81 TYR A N 1
ATOM 634 C CA . TYR A 1 81 ? 24.219 -24.688 -8.359 1 91.31 81 TYR A CA 1
ATOM 635 C C . TYR A 1 81 ? 22.734 -24.359 -8.406 1 91.31 81 TYR A C 1
ATOM 637 O O . TYR A 1 81 ? 22.156 -23.906 -7.41 1 91.31 81 TYR A O 1
ATOM 645 N N . PRO A 1 82 ? 22.141 -24.594 -9.5 1 93.94 82 PRO A N 1
ATOM 646 C CA . PRO A 1 82 ? 20.719 -24.297 -9.625 1 93.94 82 PRO A CA 1
ATOM 647 C C . PRO A 1 82 ? 19.859 -25.125 -8.672 1 93.94 82 PRO A C 1
ATOM 649 O O . PRO A 1 82 ? 20.078 -26.328 -8.523 1 93.94 82 PRO A O 1
ATOM 652 N N . LYS A 1 83 ? 18.953 -24.516 -7.977 1 94.75 83 LYS A N 1
ATOM 653 C CA . LYS A 1 83 ? 18.062 -25.203 -7.047 1 94.75 83 LYS A CA 1
ATOM 654 C C . LYS A 1 83 ? 16.719 -25.516 -7.699 1 94.75 83 LYS A C 1
ATOM 656 O O . LYS A 1 83 ? 16.031 -26.453 -7.305 1 94.75 83 LYS A O 1
ATOM 661 N N . GLY A 1 84 ? 16.375 -24.688 -8.664 1 96 84 GLY A N 1
ATOM 662 C CA . GLY A 1 84 ? 15.094 -24.891 -9.312 1 96 84 GLY A CA 1
ATOM 663 C C . GLY A 1 84 ? 15 -24.234 -10.68 1 96 84 GLY A C 1
ATOM 664 O O . GLY A 1 84 ? 15.852 -23.422 -11.039 1 96 84 GLY A O 1
ATOM 665 N N . ILE A 1 85 ? 14.039 -24.688 -11.445 1 96.88 85 ILE A N 1
ATOM 666 C CA . ILE A 1 85 ? 13.734 -24.078 -12.742 1 96.88 85 ILE A CA 1
ATOM 667 C C . ILE A 1 85 ? 12.281 -23.625 -12.766 1 96.88 85 ILE A C 1
ATOM 669 O O . ILE A 1 85 ? 11.414 -24.266 -12.164 1 96.88 85 ILE A O 1
ATOM 673 N N . VAL A 1 86 ? 11.992 -22.484 -13.359 1 97.38 86 VAL A N 1
ATOM 674 C CA . VAL A 1 86 ? 10.641 -21.938 -13.453 1 97.38 86 VAL A CA 1
ATOM 675 C C . VAL A 1 86 ? 10.305 -21.641 -14.906 1 97.38 86 VAL A C 1
ATOM 677 O O . VAL A 1 86 ? 11.148 -21.141 -15.656 1 97.38 86 VAL A O 1
ATOM 680 N N . CYS A 1 87 ? 9.219 -22.016 -15.352 1 95.5 87 CYS A N 1
ATOM 681 C CA . CYS A 1 87 ? 8.75 -21.734 -16.703 1 95.5 87 CYS A CA 1
ATOM 682 C C . CYS A 1 87 ? 7.238 -21.531 -16.734 1 95.5 87 CYS A C 1
ATOM 684 O O . CYS A 1 87 ? 6.566 -21.719 -15.711 1 95.5 87 CYS A O 1
ATOM 686 N N . ASP A 1 88 ? 6.711 -21.047 -17.766 1 93.06 88 ASP A N 1
ATOM 687 C CA . ASP A 1 88 ? 5.262 -20.953 -17.906 1 93.06 88 ASP A CA 1
ATOM 688 C C . ASP A 1 88 ? 4.656 -22.281 -18.344 1 93.06 88 ASP A C 1
ATOM 690 O O . ASP A 1 88 ? 5.336 -23.312 -18.344 1 93.06 88 ASP A O 1
ATOM 694 N N . GLN A 1 89 ? 3.375 -22.312 -18.578 1 93 89 GLN A N 1
ATOM 695 C CA . GLN A 1 89 ? 2.709 -23.578 -18.922 1 93 89 GLN A CA 1
ATOM 696 C C . GLN A 1 89 ? 2.459 -23.688 -20.422 1 93 89 GLN A C 1
ATOM 698 O O . GLN A 1 89 ? 1.395 -24.141 -20.844 1 93 89 GLN A O 1
ATOM 703 N N . GLY A 1 90 ? 3.402 -23.172 -21.141 1 90.31 90 GLY A N 1
ATOM 704 C CA . GLY A 1 90 ? 3.318 -23.453 -22.562 1 90.31 90 GLY A CA 1
ATOM 705 C C . GLY A 1 90 ? 3.381 -24.938 -22.891 1 90.31 90 GLY A C 1
ATOM 706 O O . GLY A 1 90 ? 3.943 -25.719 -22.125 1 90.31 90 GLY A O 1
ATOM 707 N N . PRO A 1 91 ? 2.82 -25.297 -24 1 89.69 91 PRO A N 1
ATOM 708 C CA . PRO A 1 91 ? 2.779 -26.734 -24.344 1 89.69 91 PRO A CA 1
ATOM 709 C C . PRO A 1 91 ? 4.16 -27.375 -24.312 1 89.69 91 PRO A C 1
ATOM 711 O O . PRO A 1 91 ? 4.297 -28.531 -23.891 1 89.69 91 PRO A O 1
ATOM 714 N N . ASN A 1 92 ? 5.172 -26.688 -24.766 1 90.56 92 ASN A N 1
ATOM 715 C CA . ASN A 1 92 ? 6.523 -27.219 -24.781 1 90.56 92 ASN A CA 1
ATOM 716 C C . ASN A 1 92 ? 7.062 -27.453 -23.375 1 90.56 92 ASN A C 1
ATOM 718 O O . ASN A 1 92 ? 7.777 -28.422 -23.141 1 90.56 92 ASN A O 1
ATOM 722 N N . PHE A 1 93 ? 6.734 -26.625 -22.5 1 93.75 93 PHE A N 1
ATOM 723 C CA . PHE A 1 93 ? 7.25 -26.734 -21.141 1 93.75 93 PHE A CA 1
ATOM 724 C C . PHE A 1 93 ? 6.48 -27.797 -20.359 1 93.75 93 PHE A C 1
ATOM 726 O O . PHE A 1 93 ? 7.047 -28.453 -19.484 1 93.75 93 PHE A O 1
ATOM 733 N N . VAL A 1 94 ? 5.211 -27.938 -20.672 1 94.12 94 VAL A N 1
ATOM 734 C CA . VAL A 1 94 ? 4.422 -29.016 -20.094 1 94.12 94 VAL A CA 1
ATOM 735 C C . VAL A 1 94 ? 4.969 -30.359 -20.547 1 94.12 94 VAL A C 1
ATOM 737 O O . VAL A 1 94 ? 5.078 -31.297 -19.75 1 94.12 94 VAL A O 1
ATOM 740 N N . ALA A 1 95 ? 5.266 -30.406 -21.812 1 94.75 95 ALA A N 1
ATOM 741 C CA . ALA A 1 95 ? 5.871 -31.609 -22.359 1 94.75 95 ALA A CA 1
ATOM 742 C C . ALA A 1 95 ? 7.219 -31.891 -21.703 1 94.75 95 ALA A C 1
ATOM 744 O O . ALA A 1 95 ? 7.574 -33.062 -21.469 1 94.75 95 ALA A O 1
ATOM 745 N N . LEU A 1 96 ? 7.977 -30.859 -21.484 1 96.12 96 LEU A N 1
ATOM 746 C CA . LEU A 1 96 ? 9.25 -31 -20.797 1 96.12 96 LEU A CA 1
ATOM 747 C C . LEU A 1 96 ? 9.047 -31.562 -19.391 1 96.12 96 LEU A C 1
ATOM 749 O O . LEU A 1 96 ? 9.789 -32.469 -18.969 1 96.12 96 LEU A O 1
ATOM 753 N N . ALA A 1 97 ? 8.07 -31.078 -18.672 1 96.81 97 ALA A N 1
ATOM 754 C CA . ALA A 1 97 ? 7.766 -31.562 -17.328 1 96.81 97 ALA A CA 1
ATOM 755 C C . ALA A 1 97 ? 7.457 -33.062 -17.344 1 96.81 97 ALA A C 1
ATOM 757 O O . ALA A 1 97 ? 7.895 -33.812 -16.469 1 96.81 97 ALA A O 1
ATOM 758 N N . LYS A 1 98 ? 6.738 -33.406 -18.344 1 95.88 98 LYS A N 1
ATOM 759 C CA . LYS A 1 98 ? 6.414 -34.844 -18.484 1 95.88 98 LYS A CA 1
ATOM 760 C C . LYS A 1 98 ? 7.672 -35.656 -18.734 1 95.88 98 LYS A C 1
ATOM 762 O O . LYS A 1 98 ? 7.836 -36.75 -18.156 1 95.88 98 LYS A O 1
ATOM 767 N N . LEU A 1 99 ? 8.508 -35.156 -19.609 1 96.44 99 LEU A N 1
ATOM 768 C CA . LEU A 1 99 ? 9.75 -35.844 -19.938 1 96.44 99 LEU A CA 1
ATOM 769 C C . LEU A 1 99 ? 10.633 -35.969 -18.703 1 96.44 99 LEU A C 1
ATOM 771 O O . LEU A 1 99 ? 11.375 -36.969 -18.562 1 96.44 99 LEU A O 1
ATOM 775 N N . LEU A 1 100 ? 10.57 -35.062 -17.844 1 96.94 100 LEU A N 1
ATOM 776 C CA . LEU A 1 100 ? 11.375 -35.062 -16.625 1 96.94 100 LEU A CA 1
ATOM 777 C C . LEU A 1 100 ? 10.664 -35.812 -15.508 1 96.94 100 LEU A C 1
ATOM 779 O O . LEU A 1 100 ? 11.156 -35.844 -14.375 1 96.94 100 LEU A O 1
ATOM 783 N N . CYS A 1 101 ? 9.461 -36.344 -15.758 1 96.69 101 CYS A N 1
ATOM 784 C CA . CYS A 1 101 ? 8.664 -37.125 -14.812 1 96.69 101 CYS A CA 1
ATOM 785 C C . CYS A 1 101 ? 8.266 -36.25 -13.609 1 96.69 101 CYS A C 1
ATOM 787 O O . CYS A 1 101 ? 8.367 -36.719 -12.469 1 96.69 101 CYS A O 1
ATOM 789 N N . ILE A 1 102 ? 7.898 -35.062 -13.922 1 97.62 102 ILE A N 1
ATOM 790 C CA . ILE A 1 102 ? 7.465 -34.125 -12.891 1 97.62 102 ILE A CA 1
ATOM 791 C C . ILE A 1 102 ? 5.973 -34.312 -12.625 1 97.62 102 ILE A C 1
ATOM 793 O O . ILE A 1 102 ? 5.176 -34.406 -13.555 1 97.62 102 ILE A O 1
ATOM 797 N N . SER A 1 103 ? 5.59 -34.438 -11.414 1 96.38 103 SER A N 1
ATOM 798 C CA . SER A 1 103 ? 4.219 -34.531 -10.93 1 96.38 103 SER A CA 1
ATOM 799 C C . SER A 1 103 ? 4.047 -33.844 -9.586 1 96.38 103 SER A C 1
ATOM 801 O O . SER A 1 103 ? 5.027 -33.406 -8.969 1 96.38 103 SER A O 1
ATOM 803 N N . PRO A 1 104 ? 2.828 -33.531 -9.148 1 96.12 104 PRO A N 1
ATOM 804 C CA . PRO A 1 104 ? 2.633 -32.938 -7.84 1 96.12 104 PRO A CA 1
ATOM 805 C C . PRO A 1 104 ? 3.33 -33.688 -6.715 1 96.12 104 PRO A C 1
ATOM 807 O O . PRO A 1 104 ? 3.777 -33.094 -5.738 1 96.12 104 PRO A O 1
ATOM 810 N N . GLU A 1 105 ? 3.549 -35 -6.891 1 95.31 105 GLU A N 1
ATOM 811 C CA . GLU A 1 105 ? 4.18 -35.812 -5.871 1 95.31 105 GLU A CA 1
ATOM 812 C C . GLU A 1 105 ? 5.699 -35.812 -6.023 1 95.31 105 GLU A C 1
ATOM 814 O O . GLU A 1 105 ? 6.426 -36.031 -5.051 1 95.31 105 GLU A O 1
ATOM 819 N N . HIS A 1 106 ? 6.16 -35.625 -7.254 1 97.19 106 HIS A N 1
ATOM 820 C CA . HIS A 1 106 ? 7.582 -35.594 -7.57 1 97.19 106 HIS A CA 1
ATOM 821 C C . HIS A 1 106 ? 7.949 -34.344 -8.383 1 97.19 106 HIS A C 1
ATOM 823 O O . HIS A 1 106 ? 7.871 -34.375 -9.617 1 97.19 106 HIS A O 1
ATOM 829 N N . THR A 1 107 ? 8.578 -33.375 -7.688 1 97.81 107 THR A N 1
ATOM 830 C CA . THR A 1 107 ? 8.734 -32.094 -8.352 1 97.81 107 THR A CA 1
ATOM 831 C C . THR A 1 107 ? 10.203 -31.812 -8.672 1 97.81 107 THR A C 1
ATOM 833 O O . THR A 1 107 ? 10.586 -30.688 -8.953 1 97.81 107 THR A O 1
ATOM 836 N N . SER A 1 108 ? 11.078 -32.812 -8.578 1 97.81 108 SER A N 1
ATOM 837 C CA . SER A 1 108 ? 12.5 -32.562 -8.805 1 97.81 108 SER A CA 1
ATOM 838 C C . SER A 1 108 ? 13.086 -33.594 -9.766 1 97.81 108 SER A C 1
ATOM 840 O O . SER A 1 108 ? 12.438 -34.625 -10.07 1 97.81 108 SER A O 1
ATOM 842 N N . PHE A 1 109 ? 14.227 -33.312 -10.312 1 97.12 109 PHE A N 1
ATOM 843 C CA . PHE A 1 109 ? 14.977 -34.219 -11.195 1 97.12 109 PHE A CA 1
ATOM 844 C C . PHE A 1 109 ? 16.469 -34.031 -10.977 1 97.12 109 PHE A C 1
ATOM 846 O O . PHE A 1 109 ? 16.906 -33.094 -10.297 1 97.12 109 PHE A O 1
ATOM 853 N N . THR A 1 110 ? 17.203 -34.938 -11.438 1 95.44 110 THR A N 1
ATOM 854 C CA . THR A 1 110 ? 18.656 -34.906 -11.336 1 95.44 110 THR A CA 1
ATOM 855 C C . THR A 1 110 ? 19.297 -34.812 -12.727 1 95.44 110 THR A C 1
ATOM 857 O O . THR A 1 110 ? 18.656 -35.188 -13.727 1 95.44 110 THR A O 1
ATOM 860 N N . VAL A 1 111 ? 20.406 -34.312 -12.789 1 93.56 111 VAL A N 1
ATOM 861 C CA . VAL A 1 111 ? 21.125 -34.156 -14.055 1 93.56 111 VAL A CA 1
ATOM 862 C C . VAL A 1 111 ? 22.453 -34.906 -13.977 1 93.56 111 VAL A C 1
ATOM 864 O O . VAL A 1 111 ? 23.25 -34.688 -13.047 1 93.56 111 VAL A O 1
ATOM 867 N N . GLY A 1 112 ? 22.656 -35.781 -14.906 1 86.94 112 GLY A N 1
ATOM 868 C CA . GLY A 1 112 ? 23.906 -36.531 -14.953 1 86.94 112 GLY A CA 1
ATOM 869 C C . GLY A 1 112 ? 24.062 -37.5 -13.789 1 86.94 112 GLY A C 1
ATOM 870 O O . GLY A 1 112 ? 23.125 -38.188 -13.422 1 86.94 112 GLY A O 1
ATOM 871 N N . ALA A 1 113 ? 25.297 -37.469 -13.273 1 85.12 113 ALA A N 1
ATOM 872 C CA . ALA A 1 113 ? 25.656 -38.406 -12.188 1 85.12 113 ALA A CA 1
ATOM 873 C C . ALA A 1 113 ? 25.469 -37.719 -10.828 1 85.12 113 ALA A C 1
ATOM 875 O O . ALA A 1 113 ? 25.578 -38.375 -9.789 1 85.12 113 ALA A O 1
ATOM 876 N N . SER A 1 114 ? 25.078 -36.531 -10.953 1 84.69 114 SER A N 1
ATOM 877 C CA . SER A 1 114 ? 24.953 -35.781 -9.711 1 84.69 114 SER A CA 1
ATOM 878 C C . SER A 1 114 ? 23.672 -36.156 -8.969 1 84.69 114 SER A C 1
ATOM 880 O O . SER A 1 114 ? 22.641 -36.406 -9.586 1 84.69 114 SER A O 1
ATOM 882 N N . LYS A 1 115 ? 23.75 -36.219 -7.648 1 86.62 115 LYS A N 1
ATOM 883 C CA . LYS A 1 115 ? 22.609 -36.531 -6.805 1 86.62 115 LYS A CA 1
ATOM 884 C C . LYS A 1 115 ? 21.859 -35.281 -6.379 1 86.62 115 LYS A C 1
ATOM 886 O O . LYS A 1 115 ? 20.828 -35.344 -5.727 1 86.62 115 LYS A O 1
ATOM 891 N N . GLU A 1 116 ? 22.391 -34.219 -6.848 1 89.56 116 GLU A N 1
ATOM 892 C CA . GLU A 1 116 ? 21.75 -32.969 -6.477 1 89.56 116 GLU A CA 1
ATOM 893 C C . GLU A 1 116 ? 20.453 -32.75 -7.258 1 89.56 116 GLU A C 1
ATOM 895 O O . GLU A 1 116 ? 20.438 -32.844 -8.484 1 89.56 116 GLU A O 1
ATOM 900 N N . GLU A 1 117 ? 19.438 -32.469 -6.539 1 94.25 117 GLU A N 1
ATOM 901 C CA . GLU A 1 117 ? 18.125 -32.312 -7.145 1 94.25 117 GLU A CA 1
ATOM 902 C C . GLU A 1 117 ? 17.906 -30.875 -7.598 1 94.25 117 GLU A C 1
ATOM 904 O O . GLU A 1 117 ? 18.344 -29.938 -6.934 1 94.25 117 GLU A O 1
ATOM 909 N N . VAL A 1 118 ? 17.281 -30.734 -8.719 1 97.38 118 VAL A N 1
ATOM 910 C CA . VAL A 1 118 ? 16.781 -29.469 -9.227 1 97.38 118 VAL A CA 1
ATOM 911 C C . VAL A 1 118 ? 15.258 -29.484 -9.25 1 97.38 118 VAL A C 1
ATOM 913 O O . VAL A 1 118 ? 14.648 -30.391 -9.836 1 97.38 118 VAL A O 1
ATOM 916 N N . PHE A 1 119 ? 14.664 -28.594 -8.578 1 98 119 PHE A N 1
ATOM 917 C CA . PHE A 1 119 ? 13.211 -28.578 -8.461 1 98 119 PHE A CA 1
ATOM 918 C C . PHE A 1 119 ? 12.578 -27.875 -9.656 1 98 119 PHE A C 1
ATOM 920 O O . PHE A 1 119 ? 13.148 -26.938 -10.211 1 98 119 PHE A O 1
ATOM 927 N N . PHE A 1 120 ? 11.461 -28.391 -10.086 1 98.12 120 PHE A N 1
ATOM 928 C CA . PHE A 1 120 ? 10.719 -27.875 -11.234 1 98.12 120 PHE A CA 1
ATOM 929 C C . PHE A 1 120 ? 9.445 -27.172 -10.773 1 98.12 120 PHE A C 1
ATOM 931 O O . PHE A 1 120 ? 8.688 -27.703 -9.961 1 98.12 120 PHE A O 1
ATOM 938 N N . MET A 1 121 ? 9.156 -25.953 -11.234 1 97.25 121 MET A N 1
ATOM 939 C CA . MET A 1 121 ? 7.906 -25.281 -10.891 1 97.25 121 MET A CA 1
ATOM 940 C C . MET A 1 121 ? 7.406 -24.422 -12.047 1 97.25 121 MET A C 1
ATOM 942 O O . MET A 1 121 ? 8.18 -24.047 -12.93 1 97.25 121 MET A O 1
ATOM 946 N N . PHE A 1 122 ? 6.172 -24.172 -12.055 1 97.88 122 PHE A N 1
ATOM 947 C CA . PHE A 1 122 ? 5.559 -23.25 -13.008 1 97.88 122 PHE A CA 1
ATOM 948 C C . PHE A 1 122 ? 5.426 -21.859 -12.422 1 97.88 122 PHE A C 1
ATOM 950 O O . PHE A 1 122 ? 5.289 -21.703 -11.203 1 97.88 122 PHE A O 1
ATOM 957 N N . ASP A 1 123 ? 5.477 -20.875 -13.32 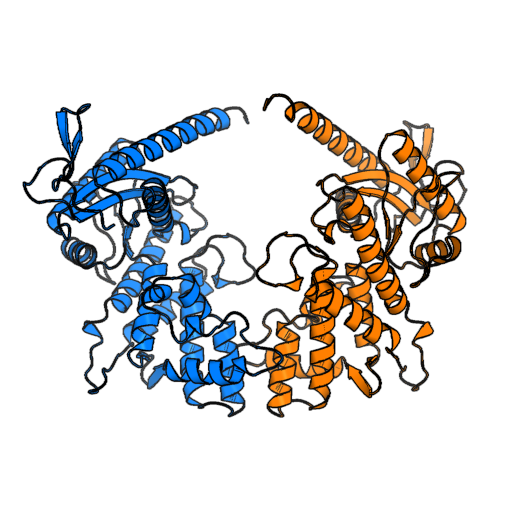1 97.06 123 ASP A N 1
ATOM 958 C CA . ASP A 1 123 ? 5.441 -19.469 -12.93 1 97.06 123 ASP A CA 1
ATOM 959 C C . ASP A 1 123 ? 4.121 -19.125 -12.25 1 97.06 123 ASP A C 1
ATOM 961 O O . ASP A 1 123 ? 3.057 -19.188 -12.867 1 97.06 123 ASP A O 1
ATOM 965 N N . VAL A 1 124 ? 4.23 -18.609 -11.023 1 97.06 124 VAL A N 1
ATOM 966 C CA . VAL A 1 124 ? 3.072 -18.391 -10.164 1 97.06 124 VAL A CA 1
ATOM 967 C C . VAL A 1 124 ? 2.178 -17.312 -10.766 1 97.06 124 VAL A C 1
ATOM 969 O O . VAL A 1 124 ? 0.962 -17.484 -10.867 1 97.06 124 VAL A O 1
ATOM 972 N N . PRO A 1 125 ? 2.697 -16.188 -11.219 1 96.25 125 PRO A N 1
ATOM 973 C CA . PRO A 1 125 ? 1.835 -15.188 -11.844 1 96.25 125 PRO A CA 1
ATOM 974 C C . PRO A 1 125 ? 1.047 -15.734 -13.031 1 96.25 125 PRO A C 1
ATOM 976 O O . PRO A 1 125 ? -0.135 -15.422 -13.195 1 96.25 125 PRO A O 1
ATOM 979 N N . HIS A 1 126 ? 1.669 -16.562 -13.805 1 95.44 126 HIS A N 1
ATOM 980 C CA . HIS A 1 126 ? 0.973 -17.156 -14.945 1 95.44 126 HIS A CA 1
ATOM 981 C C . HIS A 1 126 ? -0.107 -18.125 -14.477 1 95.44 126 HIS A C 1
ATOM 983 O O . HIS A 1 126 ? -1.167 -18.219 -15.102 1 95.44 126 HIS A O 1
ATOM 989 N N . LEU A 1 127 ? 0.209 -18.828 -13.5 1 97.25 127 LEU A N 1
ATOM 990 C CA . LEU A 1 127 ? -0.78 -19.75 -12.953 1 97.25 127 LEU A CA 1
ATOM 991 C C . LEU A 1 127 ? -2.016 -19 -12.469 1 97.25 127 LEU A C 1
ATOM 993 O O . LEU A 1 127 ? -3.145 -19.438 -12.703 1 97.25 127 LEU A O 1
ATOM 997 N N . MET A 1 128 ? -1.774 -17.875 -11.836 1 97.12 128 MET A N 1
ATOM 998 C CA . MET A 1 128 ? -2.875 -17.047 -11.328 1 97.12 128 MET A CA 1
ATOM 999 C C . MET A 1 128 ? -3.748 -16.547 -12.469 1 97.12 128 MET A C 1
ATOM 1001 O O . MET A 1 128 ? -4.977 -16.562 -12.375 1 97.12 128 MET A O 1
ATOM 1005 N N . ARG A 1 129 ? -3.139 -16.109 -13.477 1 95.44 129 ARG A N 1
ATOM 1006 C CA . ARG A 1 129 ? -3.85 -15.648 -14.656 1 95.44 129 ARG A CA 1
ATOM 1007 C C . ARG A 1 129 ? -4.715 -16.75 -15.25 1 95.44 129 ARG A C 1
ATOM 1009 O O . ARG A 1 129 ? -5.855 -16.516 -15.648 1 95.44 129 ARG A O 1
ATOM 1016 N N . SER A 1 130 ? -4.148 -17.922 -15.289 1 95.62 130 SER A N 1
ATOM 1017 C CA . SER A 1 130 ? -4.863 -19.062 -15.859 1 95.62 130 SER A CA 1
ATOM 1018 C C . SER A 1 130 ? -6.102 -19.406 -15.031 1 95.62 130 SER A C 1
ATOM 1020 O O . SER A 1 130 ? -7.137 -19.781 -15.578 1 95.62 130 SER A O 1
ATOM 1022 N N . VAL A 1 131 ? -5.996 -19.297 -13.742 1 96.81 131 VAL A N 1
ATOM 1023 C CA . VAL A 1 131 ? -7.141 -19.547 -12.875 1 96.81 131 VAL A CA 1
ATOM 1024 C C . VAL A 1 131 ? -8.258 -18.562 -13.188 1 96.81 131 VAL A C 1
ATOM 1026 O O . VAL A 1 131 ? -9.414 -18.953 -13.352 1 96.81 131 VAL A O 1
ATOM 1029 N N . ARG A 1 132 ? -7.871 -17.297 -13.281 1 96.94 132 ARG A N 1
ATOM 1030 C CA . ARG A 1 132 ? -8.859 -16.266 -13.578 1 96.94 132 ARG A CA 1
ATOM 1031 C C . ARG A 1 132 ? -9.516 -16.516 -14.93 1 96.94 132 ARG A C 1
ATOM 1033 O O . ARG A 1 132 ? -10.742 -16.422 -15.055 1 96.94 132 ARG A O 1
ATOM 1040 N N . ASN A 1 133 ? -8.719 -16.844 -15.953 1 94.38 133 ASN A N 1
ATOM 1041 C CA . ASN A 1 133 ? -9.234 -17.047 -17.297 1 94.38 133 ASN A CA 1
ATOM 1042 C C . ASN A 1 133 ? -10.195 -18.234 -17.344 1 94.38 133 ASN A C 1
ATOM 1044 O O . ASN A 1 133 ? -11.195 -18.203 -18.078 1 94.38 133 ASN A O 1
ATOM 1048 N N . ASN A 1 134 ? -9.898 -19.234 -16.641 1 94.38 134 ASN A N 1
ATOM 1049 C CA . ASN A 1 134 ? -10.773 -20.406 -16.609 1 94.38 134 ASN A CA 1
ATOM 1050 C C . ASN A 1 134 ? -12.055 -20.109 -15.82 1 94.38 134 ASN A C 1
ATOM 1052 O O . ASN A 1 134 ? -13.133 -20.594 -16.188 1 94.38 134 ASN A O 1
ATOM 1056 N N . LEU A 1 135 ? -11.93 -19.344 -14.734 1 95.44 135 LEU A N 1
ATOM 1057 C CA . LEU A 1 135 ? -13.109 -18.969 -13.961 1 95.44 135 LEU A CA 1
ATOM 1058 C C . LEU A 1 135 ? -14.062 -18.125 -14.805 1 95.44 135 LEU A C 1
ATOM 1060 O O . LEU A 1 135 ? -15.281 -18.203 -14.633 1 95.44 135 LEU A O 1
ATOM 1064 N N . MET A 1 136 ? -13.523 -17.344 -15.742 1 94.75 136 MET A N 1
ATOM 1065 C CA . MET A 1 136 ? -14.328 -16.516 -16.625 1 94.75 136 MET A CA 1
ATOM 1066 C C . MET A 1 136 ? -15.133 -17.375 -17.609 1 94.75 136 MET A C 1
ATOM 1068 O O . MET A 1 136 ? -16.203 -16.969 -18.062 1 94.75 136 MET A O 1
ATOM 1072 N N . LYS A 1 137 ? -14.648 -18.578 -17.859 1 92.06 137 LYS A N 1
ATOM 1073 C CA . LYS A 1 137 ? -15.273 -19.438 -18.859 1 92.06 137 LYS A CA 1
ATOM 1074 C C . LYS A 1 137 ? -16.328 -20.344 -18.234 1 92.06 137 LYS A C 1
ATOM 1076 O O . LYS A 1 137 ? -17.359 -20.609 -18.844 1 92.06 137 LYS A O 1
ATOM 1081 N N . ALA A 1 138 ? -16.031 -20.828 -17.047 1 93.69 138 ALA A N 1
ATOM 1082 C CA . ALA A 1 138 ? -16.922 -21.766 -16.391 1 93.69 138 ALA A CA 1
ATOM 1083 C C . ALA A 1 138 ? -16.781 -21.703 -14.883 1 93.69 138 ALA A C 1
ATOM 1085 O O . ALA A 1 138 ? -15.727 -21.344 -14.367 1 93.69 138 ALA A O 1
ATOM 1086 N N . PRO A 1 139 ? -17.891 -22.016 -14.211 1 94.5 139 PRO A N 1
ATOM 1087 C CA . PRO A 1 139 ? -17.797 -22.062 -12.75 1 94.5 139 PRO A CA 1
ATOM 1088 C C . PRO A 1 139 ? -16.828 -23.141 -12.266 1 94.5 139 PRO A C 1
ATOM 1090 O O . PRO A 1 139 ? -16.641 -24.172 -12.93 1 94.5 139 PRO A O 1
ATOM 1093 N N . MET A 1 140 ? -16.25 -22.922 -11.195 1 95.5 140 MET A N 1
ATOM 1094 C CA . MET A 1 140 ? -15.32 -23.875 -10.586 1 95.5 140 MET A CA 1
ATOM 1095 C C . MET A 1 140 ? -15.875 -24.406 -9.273 1 95.5 140 MET A C 1
ATOM 1097 O O . MET A 1 140 ? -16.078 -23.656 -8.328 1 95.5 140 MET A O 1
ATOM 1101 N N . MET A 1 141 ? -16.125 -25.703 -9.258 1 96.81 141 MET A N 1
ATOM 1102 C CA . MET A 1 141 ? -16.547 -26.344 -8.008 1 96.81 141 MET A CA 1
ATOM 1103 C C . MET A 1 141 ? -15.336 -26.734 -7.164 1 96.81 141 MET A C 1
ATOM 1105 O O . MET A 1 141 ? -14.32 -27.188 -7.691 1 96.81 141 MET A O 1
ATOM 1109 N N . PHE A 1 142 ? -15.438 -26.469 -5.828 1 96.38 142 PHE A N 1
ATOM 1110 C CA . PHE A 1 142 ? -14.312 -26.812 -4.961 1 96.38 142 PHE A CA 1
ATOM 1111 C C . PHE A 1 142 ? -14.797 -27.25 -3.586 1 96.38 142 PHE A C 1
ATOM 1113 O O . PHE A 1 142 ? -15.945 -27 -3.219 1 96.38 142 PHE A O 1
ATOM 1120 N N . ASN A 1 143 ? -14.008 -27.969 -2.82 1 94.56 143 ASN A N 1
ATOM 1121 C CA . ASN A 1 143 ? -14.273 -28.453 -1.469 1 94.56 143 ASN A CA 1
ATOM 1122 C C . ASN A 1 143 ? -15.602 -29.188 -1.388 1 94.56 143 ASN A C 1
ATOM 1124 O O . ASN A 1 143 ? -16.391 -28.969 -0.461 1 94.56 143 ASN A O 1
ATOM 1128 N N . ASP A 1 144 ? -15.898 -29.953 -2.299 1 87 144 ASP A N 1
ATOM 1129 C CA . ASP A 1 144 ? -17.031 -30.875 -2.373 1 87 144 ASP A CA 1
ATOM 1130 C C . ASP A 1 144 ? -18.344 -30.141 -2.123 1 87 144 ASP A C 1
ATOM 1132 O O . ASP A 1 144 ? -19.094 -30.5 -1.209 1 87 144 ASP A O 1
ATOM 1136 N N . GLY A 1 145 ? -18.703 -29.203 -2.896 1 89.69 145 GLY A N 1
ATOM 1137 C CA . GLY A 1 145 ? -20.047 -28.641 -2.803 1 89.69 145 GLY A CA 1
ATOM 1138 C C . GLY A 1 145 ? -20.062 -27.125 -2.99 1 89.69 145 GLY A C 1
ATOM 1139 O O . GLY A 1 145 ? -21.109 -26.531 -3.191 1 89.69 145 GLY A O 1
ATOM 1140 N N . LYS A 1 146 ? -18.906 -26.547 -2.871 1 95.94 146 LYS A N 1
ATOM 1141 C CA . LYS A 1 146 ? -18.844 -25.094 -3.055 1 95.94 146 LYS A CA 1
ATOM 1142 C C . LYS A 1 146 ? -18.578 -24.734 -4.516 1 95.94 146 LYS A C 1
ATOM 1144 O O . LYS A 1 146 ? -18.031 -25.547 -5.27 1 95.94 146 LYS A O 1
ATOM 1149 N N . GLU A 1 147 ? -19.016 -23.562 -4.836 1 96.38 147 GLU A N 1
ATOM 1150 C CA . GLU A 1 147 ? -18.906 -23.141 -6.23 1 96.38 147 GLU A CA 1
ATOM 1151 C C . GLU A 1 147 ? -18.469 -21.688 -6.336 1 96.38 147 GLU A C 1
ATOM 1153 O O . GLU A 1 147 ? -19.016 -20.812 -5.656 1 96.38 147 GLU A O 1
ATOM 1158 N N . ALA A 1 148 ? -17.484 -21.438 -7.141 1 97.06 148 ALA A N 1
ATOM 1159 C CA . ALA A 1 148 ? -17.078 -20.078 -7.488 1 97.06 148 ALA A CA 1
ATOM 1160 C C . ALA A 1 148 ? -17.531 -19.719 -8.898 1 97.06 148 ALA A C 1
ATOM 1162 O O . ALA A 1 148 ? -17.375 -20.5 -9.836 1 97.06 148 ALA A O 1
ATOM 1163 N N . ARG A 1 149 ? -18.125 -18.516 -9.031 1 96.69 149 ARG A N 1
ATOM 1164 C CA . ARG A 1 149 ? -18.672 -18.078 -10.32 1 96.69 149 ARG A CA 1
ATOM 1165 C C . ARG A 1 149 ? -18.203 -16.672 -10.664 1 96.69 149 ARG A C 1
ATOM 1167 O O . ARG A 1 149 ? -18.219 -15.773 -9.812 1 96.69 149 ARG A O 1
ATOM 1174 N N . TRP A 1 150 ? -17.812 -16.562 -11.953 1 96.94 150 TRP A N 1
ATOM 1175 C CA . TRP A 1 150 ? -17.438 -15.242 -12.438 1 96.94 150 TRP A CA 1
ATOM 1176 C C . TRP A 1 150 ? -18.625 -14.273 -12.359 1 96.94 150 TRP A C 1
ATOM 1178 O O . TRP A 1 150 ? -18.438 -13.078 -12.117 1 96.94 150 TRP A O 1
ATOM 1188 N N . GLU A 1 151 ? -19.844 -14.75 -12.453 1 96.94 151 GLU A N 1
ATOM 1189 C CA . GLU A 1 151 ? -21.062 -13.953 -12.438 1 96.94 151 GLU A CA 1
ATOM 1190 C C . GLU A 1 151 ? -21.203 -13.188 -11.125 1 96.94 151 GLU A C 1
ATOM 1192 O O . GLU A 1 151 ? -21.75 -12.086 -11.094 1 96.94 151 GLU A O 1
ATOM 1197 N N . HIS A 1 152 ? -20.781 -13.805 -10.078 1 97.88 152 HIS A N 1
ATOM 1198 C CA . HIS A 1 152 ? -20.844 -13.133 -8.781 1 97.88 152 HIS A CA 1
ATOM 1199 C C . HIS A 1 152 ? -19.953 -11.898 -8.75 1 97.88 152 HIS A C 1
ATOM 1201 O O . HIS A 1 152 ? -20.297 -10.891 -8.125 1 97.88 152 HIS A O 1
ATOM 1207 N N . ILE A 1 153 ? -18.781 -11.992 -9.391 1 98.06 153 ILE A N 1
ATOM 1208 C CA . ILE A 1 153 ? -17.859 -10.867 -9.469 1 98.06 153 ILE A CA 1
ATOM 1209 C C . ILE A 1 153 ? -18.469 -9.758 -10.32 1 98.06 153 ILE A C 1
ATOM 1211 O O . ILE A 1 153 ? -18.375 -8.578 -9.977 1 98.06 153 ILE A O 1
ATOM 1215 N N . VAL A 1 154 ? -19.109 -10.18 -11.398 1 97.69 154 VAL A N 1
ATOM 1216 C CA . VAL A 1 154 ? -19.766 -9.227 -12.281 1 97.69 154 VAL A CA 1
ATOM 1217 C C . VAL A 1 154 ? -20.891 -8.516 -11.531 1 97.69 154 VAL A C 1
ATOM 1219 O O . VAL A 1 154 ? -21.031 -7.297 -11.633 1 97.69 154 VAL A O 1
ATOM 1222 N N . GLU A 1 155 ? -21.688 -9.25 -10.82 1 96.94 155 GLU A N 1
ATOM 1223 C CA . GLU A 1 155 ? -22.781 -8.68 -10.039 1 96.94 155 GLU A CA 1
ATOM 1224 C C . GLU A 1 155 ? -22.25 -7.664 -9.023 1 96.94 155 GLU A C 1
ATOM 1226 O O . GLU A 1 155 ? -22.828 -6.59 -8.852 1 96.94 155 GLU A O 1
ATOM 1231 N N . PHE A 1 156 ? -21.219 -8.062 -8.406 1 97.38 156 PHE A N 1
ATOM 1232 C CA . PHE A 1 156 ? -20.609 -7.152 -7.449 1 97.38 156 PHE A CA 1
ATOM 1233 C C . PHE A 1 156 ? -20.156 -5.867 -8.133 1 97.38 156 PHE A C 1
ATOM 1235 O O . PHE A 1 156 ? -20.438 -4.77 -7.648 1 97.38 156 PHE A O 1
ATOM 1242 N N . TYR A 1 157 ? -19.453 -6.004 -9.219 1 97.44 157 TYR A N 1
ATOM 1243 C CA . TYR A 1 157 ? -18.938 -4.855 -9.953 1 97.44 157 TYR A CA 1
ATOM 1244 C C . TYR A 1 157 ? -20.078 -3.924 -10.375 1 97.44 157 TYR A C 1
ATOM 1246 O O . TYR A 1 157 ? -19.969 -2.703 -10.227 1 97.44 157 TYR A O 1
ATOM 1254 N N . LYS A 1 158 ? -21.141 -4.438 -10.891 1 96.06 158 LYS A N 1
ATOM 1255 C CA . LYS A 1 158 ? -22.266 -3.643 -11.383 1 96.06 158 LYS A CA 1
ATOM 1256 C C . LYS A 1 158 ? -22.875 -2.812 -10.258 1 96.06 158 LYS A C 1
ATOM 1258 O O . LYS A 1 158 ? -23.312 -1.685 -10.484 1 96.06 158 LYS A O 1
ATOM 1263 N N . LYS A 1 159 ? -22.859 -3.354 -9.086 1 94.5 159 LYS A N 1
ATOM 1264 C CA . LYS A 1 159 ? -23.422 -2.631 -7.941 1 94.5 159 LYS A CA 1
ATOM 1265 C C . LYS A 1 159 ? -22.406 -1.626 -7.387 1 94.5 159 LYS A C 1
ATOM 1267 O O . LYS A 1 159 ? -22.766 -0.493 -7.062 1 94.5 159 LYS A O 1
ATOM 1272 N N . ASP A 1 160 ? -21.188 -2.064 -7.266 1 94.38 160 ASP A N 1
ATOM 1273 C CA . ASP A 1 160 ? -20.156 -1.25 -6.637 1 94.38 160 ASP A CA 1
ATOM 1274 C C . ASP A 1 160 ? -19.812 -0.039 -7.5 1 94.38 160 ASP A C 1
ATOM 1276 O O . ASP A 1 160 ? -19.531 1.041 -6.98 1 94.38 160 ASP A O 1
ATOM 1280 N N . CYS A 1 161 ? -19.812 -0.232 -8.82 1 93.5 161 CYS A N 1
ATOM 1281 C CA . CYS A 1 161 ? -19.359 0.826 -9.719 1 93.5 161 CYS A CA 1
ATOM 1282 C C . CYS A 1 161 ? -20.312 2.01 -9.695 1 93.5 161 CYS A C 1
ATOM 1284 O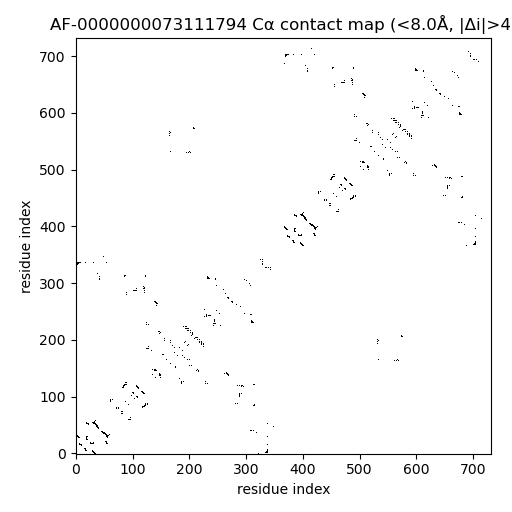 O . CYS A 1 161 ? -19.953 3.119 -10.086 1 93.5 161 CYS A O 1
ATOM 1286 N N . LYS A 1 162 ? -21.484 1.854 -9.219 1 91.19 162 LYS A N 1
ATOM 1287 C CA . LYS A 1 162 ? -22.5 2.906 -9.172 1 91.19 162 LYS A CA 1
ATOM 1288 C C . LYS A 1 162 ? -22.469 3.645 -7.836 1 91.19 162 LYS A C 1
ATOM 1290 O O . LYS A 1 162 ? -23.094 4.691 -7.684 1 91.19 162 LYS A O 1
ATOM 1295 N N . GLN A 1 163 ? -21.781 3.076 -6.977 1 90.19 163 GLN A N 1
ATOM 1296 C CA . GLN A 1 163 ? -21.75 3.678 -5.648 1 90.19 163 GLN A CA 1
ATOM 1297 C C . GLN A 1 163 ? -20.859 4.922 -5.633 1 90.19 163 GLN A C 1
ATOM 1299 O O . GLN A 1 163 ? -19.844 4.977 -6.336 1 90.19 163 GLN A O 1
ATOM 1304 N N . ARG A 1 164 ? -21.297 5.879 -4.77 1 87.5 164 ARG A N 1
ATOM 1305 C CA . ARG A 1 164 ? -20.516 7.102 -4.602 1 87.5 164 ARG A CA 1
ATOM 1306 C C . ARG A 1 164 ? -19.109 6.793 -4.074 1 87.5 164 ARG A C 1
ATOM 1308 O O . ARG A 1 164 ? -18.125 7.34 -4.566 1 87.5 164 ARG A O 1
ATOM 1315 N N . PHE A 1 165 ? -19.141 5.93 -3.043 1 91.94 165 PHE A N 1
ATOM 1316 C CA . PHE A 1 165 ? -17.875 5.445 -2.502 1 91.94 165 PHE A CA 1
ATOM 1317 C C . PHE A 1 165 ? -17.719 3.951 -2.754 1 91.94 165 PHE A C 1
ATOM 1319 O O . PHE A 1 165 ? -18.359 3.131 -2.086 1 91.94 165 PHE A O 1
ATOM 1326 N N . LYS A 1 166 ? -16.812 3.678 -3.65 1 92.94 166 LYS A N 1
ATOM 1327 C CA . LYS A 1 166 ? -16.641 2.297 -4.102 1 92.94 166 LYS A CA 1
ATOM 1328 C C . LYS A 1 166 ? -15.891 1.465 -3.07 1 92.94 166 L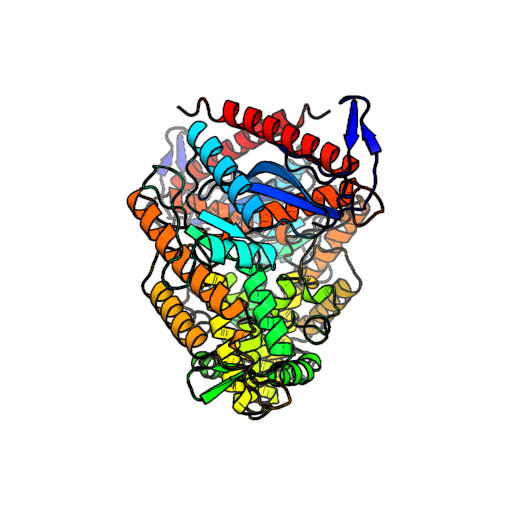YS A C 1
ATOM 1330 O O . LYS A 1 166 ? -14.914 1.934 -2.482 1 92.94 166 LYS A O 1
ATOM 1335 N N . LEU A 1 167 ? -16.312 0.257 -2.873 1 94.44 167 LEU A N 1
ATOM 1336 C CA . LEU A 1 167 ? -15.617 -0.69 -2.018 1 94.44 167 LEU A CA 1
ATOM 1337 C C . LEU A 1 167 ? -14.32 -1.163 -2.676 1 94.44 167 LEU A C 1
ATOM 1339 O O . LEU A 1 167 ? -13.297 -1.322 -2.006 1 94.44 167 LEU A O 1
ATOM 1343 N N . ALA A 1 168 ? -14.438 -1.408 -3.934 1 95.31 168 ALA A N 1
ATOM 1344 C CA . ALA A 1 168 ? -13.273 -1.839 -4.703 1 95.31 168 ALA A CA 1
ATOM 1345 C C . ALA A 1 168 ? -12.945 -0.843 -5.812 1 95.31 168 ALA A C 1
ATOM 1347 O O . ALA A 1 168 ? -13.188 -1.118 -6.992 1 95.31 168 ALA A O 1
ATOM 1348 N N . PRO A 1 169 ? -12.234 0.212 -5.434 1 91.62 169 PRO A N 1
ATOM 1349 C CA . PRO A 1 169 ? -12.008 1.282 -6.406 1 91.62 169 PRO A CA 1
ATOM 1350 C C . PRO A 1 169 ? -11.086 0.858 -7.543 1 91.62 169 PRO A C 1
ATOM 1352 O O . PRO A 1 169 ? -11.141 1.433 -8.633 1 91.62 169 PRO A O 1
ATOM 1355 N N . LYS A 1 170 ? -10.281 -0.143 -7.363 1 92.12 170 LYS A N 1
ATOM 1356 C CA . LYS A 1 170 ? -9.328 -0.563 -8.391 1 92.12 170 LYS A CA 1
ATOM 1357 C C . LYS A 1 170 ? -9.992 -1.479 -9.414 1 92.12 170 LYS A C 1
ATOM 1359 O O . LYS A 1 170 ? -9.43 -1.735 -10.477 1 92.12 170 LYS A O 1
ATOM 1364 N N . LEU A 1 171 ? -11.102 -2.021 -9.07 1 94.69 171 LEU A N 1
ATOM 1365 C CA . LEU A 1 171 ? -11.836 -2.891 -9.984 1 94.69 171 LEU A CA 1
ATOM 1366 C C . LEU A 1 171 ? -12.555 -2.074 -11.055 1 94.69 171 LEU A C 1
ATOM 1368 O O . LEU A 1 171 ? -13.461 -1.296 -10.75 1 94.69 171 LEU A O 1
ATOM 1372 N N . THR A 1 172 ? -12.203 -2.207 -12.273 1 93.88 172 THR A N 1
ATOM 1373 C CA . THR A 1 172 ? -12.758 -1.429 -13.375 1 93.88 172 THR A CA 1
ATOM 1374 C C . THR A 1 172 ? -13.383 -2.346 -14.422 1 93.88 172 THR A C 1
ATOM 1376 O O . THR A 1 172 ? -13.352 -3.57 -14.281 1 93.88 172 THR A O 1
ATOM 1379 N N . ARG A 1 173 ? -13.883 -1.748 -15.477 1 93.94 173 ARG A N 1
ATOM 1380 C CA . ARG A 1 173 ? -14.516 -2.48 -16.562 1 93.94 173 ARG A CA 1
ATOM 1381 C C . ARG A 1 173 ? -13.516 -3.396 -17.266 1 93.94 173 ARG A C 1
ATOM 1383 O O . ARG A 1 173 ? -13.883 -4.48 -17.719 1 93.94 173 ARG A O 1
ATOM 1390 N N . HIS A 1 174 ? -12.242 -3.012 -17.188 1 92.75 174 HIS A N 1
ATOM 1391 C CA . HIS A 1 174 ? -11.195 -3.775 -17.859 1 92.75 174 HIS A CA 1
ATOM 1392 C C . HIS A 1 174 ? -10.922 -5.09 -17.141 1 92.75 174 HIS A C 1
ATOM 1394 O O . HIS A 1 174 ? -10.406 -6.035 -17.734 1 92.75 174 HIS A O 1
ATOM 1400 N N . HIS A 1 175 ? -11.281 -5.105 -15.883 1 95.5 175 HIS A N 1
ATOM 1401 C CA . HIS A 1 175 ? -11.125 -6.336 -15.117 1 95.5 175 HIS A CA 1
ATOM 1402 C C . HIS A 1 175 ? -12.234 -7.332 -15.445 1 95.5 175 HIS A C 1
ATOM 1404 O O . HIS A 1 175 ? -12 -8.539 -15.461 1 95.5 175 HIS A O 1
ATOM 1410 N N . ILE A 1 176 ? -13.406 -6.773 -15.672 1 94.88 176 ILE A N 1
ATOM 1411 C CA . ILE A 1 176 ? -14.617 -7.57 -15.805 1 94.88 176 ILE A CA 1
ATOM 1412 C C . ILE A 1 176 ? -14.781 -8.023 -17.25 1 94.88 176 ILE A C 1
ATOM 1414 O O . ILE A 1 176 ? -15.18 -9.164 -17.516 1 94.88 176 ILE A O 1
ATOM 1418 N N . TYR A 1 177 ? -14.461 -7.109 -18.141 1 92.5 177 TYR A N 1
ATOM 1419 C CA . TYR A 1 177 ? -14.562 -7.375 -19.578 1 92.5 177 TYR A CA 1
ATOM 1420 C C . TYR A 1 177 ? -13.234 -7.121 -20.281 1 92.5 177 TYR A C 1
ATOM 1422 O O . TYR A 1 177 ? -13.133 -6.242 -21.141 1 92.5 177 TYR A O 1
ATOM 1430 N N . PRO A 1 178 ? -12.297 -8.008 -19.938 1 88.44 178 PRO A N 1
ATOM 1431 C CA . PRO A 1 178 ? -10.961 -7.762 -20.5 1 88.44 178 PRO A CA 1
ATOM 1432 C C . PRO A 1 178 ? -10.875 -8.125 -21.984 1 88.44 178 PRO A C 1
ATOM 1434 O O . PRO A 1 178 ? -11.477 -9.102 -22.422 1 88.44 178 PRO A O 1
ATOM 1437 N N . SER A 1 179 ? -10.141 -7.258 -22.672 1 85.44 179 SER A N 1
ATOM 1438 C CA . SER A 1 179 ? -9.742 -7.637 -24.016 1 85.44 179 SER A CA 1
ATOM 1439 C C . SER A 1 179 ? -8.727 -8.773 -24 1 85.44 179 SER A C 1
ATOM 1441 O O . SER A 1 179 ? -8.242 -9.156 -22.938 1 85.44 179 SER A O 1
ATOM 1443 N N . ASN A 1 180 ? -8.445 -9.273 -25.156 1 80.44 180 ASN A N 1
ATOM 1444 C CA . ASN A 1 180 ? -7.492 -10.375 -25.234 1 80.44 180 ASN A CA 1
ATOM 1445 C C . ASN A 1 180 ? -6.113 -9.961 -24.719 1 80.44 180 ASN A C 1
ATOM 1447 O O . ASN A 1 180 ? -5.422 -10.758 -24.078 1 80.44 180 ASN A O 1
ATOM 1451 N N . PHE A 1 181 ? -5.832 -8.805 -24.953 1 75.5 181 PHE A N 1
ATOM 1452 C CA . PHE A 1 181 ? -4.551 -8.281 -24.5 1 75.5 181 PHE A CA 1
ATOM 1453 C C . PHE A 1 181 ? -4.547 -8.109 -22.984 1 75.5 181 PHE A C 1
ATOM 1455 O O . PHE A 1 181 ? -3.574 -8.453 -22.312 1 75.5 181 PHE A O 1
ATOM 1462 N N . LYS A 1 182 ? -5.621 -7.668 -22.453 1 78.19 182 LYS A N 1
ATOM 1463 C CA . LYS A 1 182 ? -5.703 -7.375 -21.031 1 78.19 182 LYS A CA 1
ATOM 1464 C C . LYS A 1 182 ? -5.812 -8.656 -20.219 1 78.19 182 LYS A C 1
ATOM 1466 O O . LYS A 1 182 ? -5.445 -8.688 -19.031 1 78.19 182 LYS A O 1
ATOM 1471 N N . LYS A 1 183 ? -6.207 -9.648 -20.891 1 82.5 183 LYS A N 1
ATOM 1472 C CA . LYS A 1 183 ? -6.285 -10.953 -20.219 1 82.5 183 LYS A CA 1
ATOM 1473 C C . LYS A 1 183 ? -4.898 -11.461 -19.859 1 82.5 183 LYS A C 1
ATOM 1475 O O . LYS A 1 183 ? -4.758 -12.336 -19 1 82.5 183 LYS A O 1
ATOM 1480 N N . MET A 1 184 ? -3.924 -10.852 -20.438 1 80.88 184 MET A N 1
ATOM 1481 C CA . MET A 1 184 ? -2.559 -11.32 -20.219 1 80.88 184 MET A CA 1
ATOM 1482 C C . MET A 1 184 ? -1.903 -10.578 -19.062 1 80.88 184 MET A C 1
ATOM 1484 O O . MET A 1 184 ? -0.852 -10.992 -18.578 1 80.88 184 MET A O 1
ATOM 1488 N N . LYS A 1 185 ? -2.574 -9.594 -18.562 1 83.81 185 LYS A N 1
ATOM 1489 C CA . LYS A 1 185 ? -1.976 -8.766 -17.516 1 83.81 185 LYS A CA 1
ATOM 1490 C C . LYS A 1 185 ? -2.227 -9.359 -16.141 1 83.81 185 LYS A C 1
ATOM 1492 O O . LYS A 1 185 ? -3.371 -9.422 -15.68 1 83.81 185 LYS A O 1
ATOM 1497 N N . VAL A 1 186 ? -1.139 -9.672 -15.539 1 88.75 186 VAL A N 1
ATOM 1498 C CA . VAL A 1 186 ? -1.194 -10.32 -14.234 1 88.75 186 VAL A CA 1
ATOM 1499 C C . VAL A 1 186 ? -1.768 -9.352 -13.195 1 88.75 186 VAL A C 1
ATOM 1501 O O . VAL A 1 186 ? -2.498 -9.766 -12.289 1 88.75 186 VAL A O 1
ATOM 1504 N N . LYS A 1 187 ? -1.493 -8.133 -13.328 1 91.44 187 LYS A N 1
ATOM 1505 C CA . LYS A 1 187 ? -1.964 -7.117 -12.391 1 91.44 187 LYS A CA 1
ATOM 1506 C C . LYS A 1 187 ? -3.488 -7.102 -12.312 1 91.44 187 LYS A C 1
ATOM 1508 O O . LYS A 1 187 ? -4.059 -7.035 -11.227 1 91.44 187 LYS A O 1
ATOM 1513 N N . LEU A 1 188 ? -4.113 -7.195 -13.438 1 94.19 188 LEU A N 1
ATOM 1514 C CA . LEU A 1 188 ? -5.574 -7.191 -13.477 1 94.19 188 LEU A CA 1
ATOM 1515 C C . LEU A 1 188 ? -6.137 -8.43 -12.781 1 94.19 188 LEU A C 1
ATOM 1517 O O . LEU A 1 188 ? -7.156 -8.344 -12.094 1 94.19 188 LEU A O 1
ATOM 1521 N N . THR A 1 189 ? -5.43 -9.516 -12.922 1 95.75 189 THR A N 1
ATOM 1522 C CA . THR A 1 189 ? -5.859 -10.766 -12.305 1 95.75 189 THR A CA 1
ATOM 1523 C C . THR A 1 189 ? -5.809 -10.656 -10.789 1 95.75 189 THR A C 1
ATOM 1525 O O . THR A 1 189 ? -6.777 -10.992 -10.102 1 95.75 189 THR A O 1
ATOM 1528 N N . THR A 1 190 ? -4.75 -10.172 -10.289 1 95.69 190 THR A N 1
ATOM 1529 C CA . THR A 1 190 ? -4.555 -10.156 -8.844 1 95.69 190 THR A CA 1
ATOM 1530 C C . THR A 1 190 ? -5.461 -9.117 -8.188 1 95.69 190 THR A C 1
ATOM 1532 O O . THR A 1 190 ? -5.836 -9.258 -7.02 1 95.69 190 THR A O 1
ATOM 1535 N N . GLN A 1 191 ? -5.863 -8.125 -8.961 1 96.31 191 GLN A N 1
ATOM 1536 C CA . GLN A 1 191 ? -6.781 -7.121 -8.438 1 96.31 191 GLN A CA 1
ATOM 1537 C C . GLN A 1 191 ? -8.195 -7.68 -8.312 1 96.31 191 GLN A C 1
ATOM 1539 O O . GLN A 1 191 ? -8.969 -7.246 -7.453 1 96.31 191 GLN A O 1
ATOM 1544 N N . VAL A 1 192 ? -8.5 -8.648 -9.195 1 97.5 192 VAL A N 1
ATOM 1545 C CA . VAL A 1 192 ? -9.781 -9.336 -9.078 1 97.5 192 VAL A CA 1
ATOM 1546 C C . VAL A 1 192 ? -9.742 -10.297 -7.891 1 97.5 192 VAL A C 1
ATOM 1548 O O . VAL A 1 192 ? -10.664 -10.32 -7.07 1 97.5 192 VAL A O 1
ATOM 1551 N N . PHE A 1 193 ? -8.617 -11.055 -7.816 1 97.75 193 PHE A N 1
ATOM 1552 C CA . PHE A 1 193 ? -8.414 -11.992 -6.719 1 97.75 193 PHE A CA 1
ATOM 1553 C C . PHE A 1 193 ? -7.82 -11.289 -5.508 1 97.75 193 PHE A C 1
ATOM 1555 O O . PHE A 1 193 ? -6.73 -11.648 -5.055 1 97.75 193 PHE A O 1
ATOM 1562 N N . SER A 1 194 ? -8.523 -10.289 -4.996 1 96.75 194 SER A N 1
ATOM 1563 C CA . SER A 1 194 ? -8.008 -9.492 -3.887 1 96.75 194 SER A CA 1
ATOM 1564 C C . SER A 1 194 ? -8.938 -9.562 -2.68 1 96.75 194 SER A C 1
ATOM 1566 O O . SER A 1 194 ? -10.125 -9.867 -2.82 1 96.75 194 SER A O 1
ATOM 1568 N N . HIS A 1 195 ? -8.359 -9.305 -1.562 1 96.25 195 HIS A N 1
ATOM 1569 C 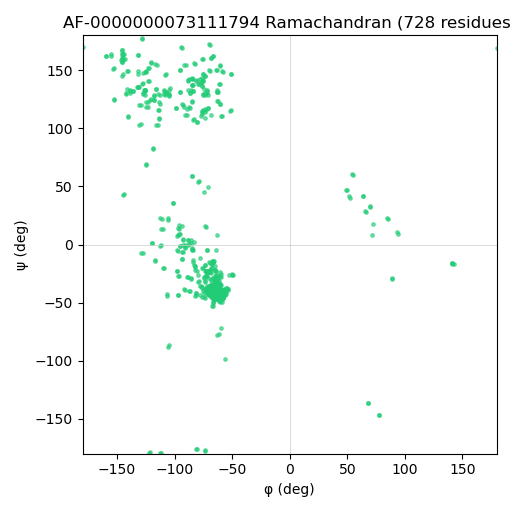CA . HIS A 1 195 ? -9.148 -9.234 -0.335 1 96.25 195 HIS A CA 1
ATOM 1570 C C . HIS A 1 195 ? -10.273 -8.211 -0.46 1 96.25 195 HIS A C 1
ATOM 1572 O O . HIS A 1 195 ? -11.391 -8.453 0.004 1 96.25 195 HIS A O 1
ATOM 1578 N N . THR A 1 196 ? -9.969 -7.098 -1.07 1 95.75 196 THR A N 1
ATOM 1579 C CA . THR A 1 196 ? -10.922 -6.008 -1.221 1 95.75 196 THR A CA 1
ATOM 1580 C C . THR A 1 196 ? -12.172 -6.477 -1.967 1 95.75 196 THR A C 1
ATOM 1582 O O . THR A 1 196 ? -13.297 -6.23 -1.527 1 95.75 196 THR A O 1
ATOM 1585 N N . VAL A 1 197 ? -11.961 -7.176 -3.035 1 97.62 197 VAL A N 1
ATOM 1586 C CA . VAL A 1 197 ? -13.078 -7.672 -3.832 1 97.62 197 VAL A CA 1
ATOM 1587 C C . VAL A 1 197 ? -13.805 -8.773 -3.064 1 97.62 197 VAL A C 1
ATOM 1589 O O . VAL A 1 197 ? -15.039 -8.781 -3.004 1 97.62 197 VAL A O 1
ATOM 1592 N N . ALA A 1 198 ? -13.055 -9.68 -2.453 1 97.88 198 ALA A N 1
ATOM 1593 C CA . ALA A 1 198 ? -13.648 -10.758 -1.669 1 97.88 198 ALA A CA 1
ATOM 1594 C C . ALA A 1 198 ? -14.508 -10.195 -0.534 1 97.88 198 ALA A C 1
ATOM 1596 O O . ALA A 1 198 ? -15.641 -10.641 -0.328 1 97.88 198 ALA A O 1
ATOM 1597 N N . ALA A 1 199 ? -14 -9.211 0.159 1 96.38 199 ALA A N 1
ATOM 1598 C CA . ALA A 1 199 ? -14.711 -8.594 1.271 1 96.38 199 ALA A CA 1
ATOM 1599 C C . ALA A 1 199 ? -15.969 -7.867 0.784 1 96.38 199 ALA A C 1
ATOM 1601 O O . ALA A 1 199 ? -17 -7.891 1.451 1 96.38 199 ALA A O 1
ATOM 1602 N N . GLY A 1 200 ? -15.836 -7.207 -0.344 1 96.75 200 GLY A N 1
ATOM 1603 C CA . GLY A 1 200 ? -16.984 -6.543 -0.93 1 96.75 200 GLY A CA 1
ATOM 1604 C C . GLY A 1 200 ? -18.109 -7.504 -1.296 1 96.75 200 GLY A C 1
ATOM 1605 O O . GLY A 1 200 ? -19.266 -7.273 -0.949 1 96.75 200 GLY A O 1
ATOM 1606 N N . ILE A 1 201 ? -17.75 -8.609 -1.994 1 97.38 201 ILE A N 1
ATOM 1607 C CA . ILE A 1 201 ? -18.719 -9.633 -2.377 1 97.38 201 ILE A CA 1
ATOM 1608 C C . ILE A 1 201 ? -19.359 -10.234 -1.125 1 97.38 201 ILE A C 1
ATOM 1610 O O . ILE A 1 201 ? -20.578 -10.375 -1.046 1 97.38 201 ILE A O 1
ATOM 1614 N N . TYR A 1 202 ? -18.531 -10.523 -0.175 1 95.75 202 TYR A N 1
ATOM 1615 C CA . TYR A 1 202 ? -19 -11.141 1.062 1 95.75 202 TYR A CA 1
ATOM 1616 C C . TYR A 1 202 ? -20.016 -10.242 1.771 1 95.75 202 TYR A C 1
ATOM 1618 O O . TYR A 1 202 ? -21.062 -10.711 2.215 1 95.75 202 TYR A O 1
ATOM 1626 N N . THR A 1 203 ? -19.734 -8.992 1.873 1 94.12 203 THR A N 1
ATOM 1627 C CA . THR A 1 203 ? -20.594 -8.039 2.582 1 94.12 203 THR A CA 1
ATOM 1628 C C . THR A 1 203 ? -21.922 -7.859 1.856 1 94.12 203 THR A C 1
ATOM 1630 O O . THR A 1 203 ? -22.984 -7.914 2.479 1 94.12 203 THR A O 1
ATOM 1633 N N . ARG A 1 204 ? -21.859 -7.684 0.574 1 94.5 204 ARG A N 1
ATOM 1634 C CA . ARG A 1 204 ? -23.094 -7.469 -0.182 1 94.5 204 ARG A CA 1
ATOM 1635 C C . ARG A 1 204 ? -23.953 -8.727 -0.197 1 94.5 204 ARG A C 1
ATOM 1637 O O . ARG A 1 204 ? -25.188 -8.641 -0.198 1 94.5 204 ARG A O 1
ATOM 1644 N N . ALA A 1 205 ? -23.281 -9.852 -0.245 1 94.94 205 ALA A N 1
ATOM 1645 C CA . ALA A 1 205 ? -24.016 -11.109 -0.179 1 94.94 205 ALA A CA 1
ATOM 1646 C C . ALA A 1 205 ? -24.672 -11.289 1.187 1 94.94 205 ALA A C 1
ATOM 1648 O O . ALA A 1 205 ? -25.828 -11.727 1.276 1 94.94 205 ALA A O 1
ATOM 1649 N N . SER A 1 206 ? -23.953 -10.914 2.217 1 91 206 SER A N 1
ATOM 1650 C CA . SER A 1 206 ? -24.484 -11.031 3.572 1 91 206 SER A CA 1
ATOM 1651 C C . SER A 1 206 ? -25.656 -10.078 3.795 1 91 206 SER A C 1
ATOM 1653 O O . SER A 1 206 ? -26.547 -10.367 4.598 1 91 206 SER A O 1
ATOM 1655 N N . CYS A 1 207 ? -25.672 -8.953 3.078 1 91.56 207 CYS A N 1
ATOM 1656 C CA . CYS A 1 207 ? -26.75 -7.98 3.172 1 91.56 207 CYS A CA 1
ATOM 1657 C C . CYS A 1 207 ? -27.875 -8.312 2.195 1 91.56 207 CYS A C 1
ATOM 1659 O O . CYS A 1 207 ? -28.812 -7.531 2.023 1 91.56 207 CYS A O 1
ATOM 1661 N N . ASN A 1 208 ? -27.766 -9.414 1.501 1 91.38 208 ASN A N 1
ATOM 1662 C CA . ASN A 1 208 ? -28.766 -9.914 0.564 1 91.38 208 ASN A CA 1
ATOM 1663 C C . ASN A 1 208 ? -28.922 -8.992 -0.64 1 91.38 208 ASN A C 1
ATOM 1665 O O . ASN A 1 208 ? -30.016 -8.828 -1.162 1 91.38 208 ASN A O 1
ATOM 1669 N N . GLU A 1 209 ? -27.828 -8.32 -0.928 1 92 209 GLU A N 1
ATOM 1670 C CA . GLU A 1 209 ? -27.844 -7.469 -2.113 1 92 209 GLU A CA 1
ATOM 1671 C C . GLU A 1 209 ? -27.484 -8.266 -3.367 1 92 209 GLU A C 1
ATOM 1673 O O . GLU A 1 209 ? -27.844 -7.875 -4.48 1 92 209 GLU A O 1
ATOM 1678 N N . ILE A 1 210 ? -26.703 -9.289 -3.197 1 92.88 210 ILE A N 1
ATOM 1679 C CA . ILE A 1 210 ? -26.375 -10.234 -4.262 1 92.88 210 ILE A CA 1
ATOM 1680 C C . ILE A 1 210 ? -26.641 -11.656 -3.779 1 92.88 210 ILE A C 1
ATOM 1682 O O . ILE A 1 210 ? -27 -11.875 -2.623 1 92.88 210 ILE A O 1
ATOM 1686 N N . SER A 1 211 ? -26.438 -12.602 -4.68 1 93.56 211 SER A N 1
ATOM 1687 C CA . SER A 1 211 ? -26.781 -13.992 -4.379 1 93.56 211 SER A CA 1
ATOM 1688 C C . SER A 1 211 ? -26 -14.508 -3.182 1 93.56 211 SER A C 1
ATOM 1690 O O . SER A 1 211 ? -24.812 -14.211 -3.041 1 93.56 211 SER A O 1
ATOM 1692 N N . ALA A 1 212 ? -26.625 -15.227 -2.324 1 93.62 212 ALA A N 1
ATOM 1693 C CA . ALA A 1 212 ? -25.969 -15.828 -1.162 1 93.62 212 ALA A CA 1
ATOM 1694 C C . ALA A 1 212 ? -24.859 -16.781 -1.588 1 93.62 212 ALA A C 1
ATOM 1696 O O . ALA A 1 212 ? -23.875 -16.969 -0.856 1 93.62 212 ALA A O 1
ATOM 1697 N N . LYS A 1 213 ? -25.031 -17.297 -2.734 1 94.38 213 LYS A N 1
ATOM 1698 C CA . LYS A 1 213 ? -24.031 -18.219 -3.258 1 94.38 213 LYS A CA 1
ATOM 1699 C C . LYS A 1 213 ? -22.703 -17.5 -3.537 1 94.38 213 LYS A C 1
ATOM 1701 O O . LYS A 1 213 ? -21.656 -18.141 -3.674 1 94.38 213 LYS A O 1
ATOM 1706 N N . ALA A 1 214 ? -22.781 -16.172 -3.562 1 97.31 214 ALA A N 1
ATOM 1707 C CA . ALA A 1 214 ? -21.594 -15.375 -3.83 1 97.31 214 ALA A CA 1
ATOM 1708 C C . ALA A 1 214 ? -20.609 -15.461 -2.67 1 97.31 214 ALA A C 1
ATOM 1710 O O . ALA A 1 214 ? -19.438 -15.117 -2.82 1 97.31 214 ALA A O 1
ATOM 1711 N N . LEU A 1 215 ? -21.078 -15.938 -1.509 1 97.19 215 LEU A N 1
ATOM 1712 C CA . LEU A 1 215 ? -20.203 -16.109 -0.353 1 97.19 215 LEU A CA 1
ATOM 1713 C C . LEU A 1 215 ? -19.094 -17.109 -0.656 1 97.19 215 LEU A C 1
ATOM 1715 O O . LEU A 1 215 ? -17.953 -16.922 -0.229 1 97.19 215 LEU A O 1
ATOM 1719 N N . GLU A 1 216 ? -19.453 -18.125 -1.397 1 97.75 216 GLU A N 1
ATOM 1720 C CA . GLU A 1 216 ? -18.469 -19.141 -1.753 1 97.75 216 GLU A CA 1
ATOM 1721 C C . GLU A 1 216 ? -17.438 -18.609 -2.734 1 97.75 216 GLU A C 1
ATOM 1723 O O . GLU A 1 216 ? -16.266 -18.969 -2.662 1 97.75 216 GLU A O 1
ATOM 1728 N N . THR A 1 217 ? -17.859 -17.734 -3.645 1 98.25 217 THR A N 1
ATOM 1729 C CA . THR A 1 217 ? -16.922 -17.078 -4.559 1 98.25 217 THR A CA 1
ATOM 1730 C C . THR A 1 217 ? -15.961 -16.188 -3.795 1 98.25 217 THR A C 1
ATOM 1732 O O . THR A 1 217 ? -14.766 -16.141 -4.098 1 98.25 217 THR A O 1
ATOM 1735 N N . ALA A 1 218 ? -16.547 -15.484 -2.793 1 98.19 218 ALA A N 1
ATOM 1736 C CA . ALA A 1 218 ? -15.703 -14.625 -1.968 1 98.19 218 ALA A CA 1
ATOM 1737 C C . ALA A 1 218 ? -14.617 -15.438 -1.263 1 98.19 218 ALA A C 1
ATOM 1739 O O . ALA A 1 218 ? -13.461 -15.016 -1.2 1 98.19 218 ALA A O 1
ATOM 1740 N N . GLU A 1 219 ? -14.984 -16.562 -0.766 1 97.81 219 GLU A N 1
ATOM 1741 C CA . GLU A 1 219 ? -14.039 -17.453 -0.102 1 97.81 219 GLU A CA 1
ATOM 1742 C C . GLU A 1 219 ? -12.953 -17.922 -1.066 1 97.81 219 GLU A C 1
ATOM 1744 O O . GLU A 1 219 ? -11.773 -17.953 -0.712 1 97.81 219 GLU A O 1
ATOM 1749 N N . PHE A 1 220 ? -13.375 -18.297 -2.268 1 98.38 220 PHE A N 1
ATOM 1750 C CA . PHE A 1 220 ? -12.469 -18.734 -3.316 1 98.38 220 PHE A CA 1
ATOM 1751 C C . PHE A 1 220 ? -11.438 -17.656 -3.639 1 98.38 220 PHE A C 1
ATOM 1753 O O . PHE A 1 220 ? -10.242 -17.938 -3.715 1 98.38 220 PHE A O 1
ATOM 1760 N N . LEU A 1 221 ? -11.914 -16.406 -3.771 1 98.44 221 LEU A N 1
ATOM 1761 C CA . LEU A 1 221 ? -11.039 -15.273 -4.094 1 98.44 221 LEU A CA 1
ATOM 1762 C C . LEU A 1 221 ? -10.055 -15.008 -2.961 1 98.44 221 LEU A C 1
ATOM 1764 O O . LEU A 1 221 ? -8.867 -14.789 -3.205 1 98.44 221 LEU A O 1
ATOM 1768 N N . GLU A 1 222 ? -10.516 -15.055 -1.759 1 97.75 222 GLU A N 1
ATOM 1769 C CA . GLU A 1 222 ? -9.68 -14.797 -0.589 1 97.75 222 GLU A CA 1
ATOM 1770 C C . GLU A 1 222 ? -8.586 -15.852 -0.451 1 97.75 222 GLU A C 1
ATOM 1772 O O . GLU A 1 222 ? -7.438 -15.523 -0.14 1 97.75 222 GLU A O 1
ATOM 1777 N N . ASP A 1 223 ? -8.93 -17.062 -0.654 1 98.12 223 ASP A N 1
ATOM 1778 C CA . ASP A 1 223 ? -7.977 -18.156 -0.524 1 98.12 223 ASP A CA 1
ATOM 1779 C C . ASP A 1 223 ? -6.871 -18.062 -1.571 1 98.12 223 ASP A C 1
ATOM 1781 O O . ASP A 1 223 ? -5.695 -18.266 -1.264 1 98.12 223 ASP A O 1
ATOM 1785 N N . PHE A 1 224 ? -7.242 -17.719 -2.766 1 98.5 224 PHE A N 1
ATOM 1786 C CA . PHE A 1 224 ? -6.246 -17.594 -3.822 1 98.5 224 PHE A CA 1
ATOM 1787 C C . PHE A 1 224 ? -5.402 -16.328 -3.627 1 98.5 224 PHE A C 1
ATOM 1789 O O . PHE A 1 224 ? -4.227 -16.297 -3.986 1 98.5 224 PHE A O 1
ATOM 1796 N N . ASP A 1 225 ? -6.039 -15.273 -3.051 1 97.62 225 ASP A N 1
ATOM 1797 C CA . ASP A 1 225 ? -5.277 -14.07 -2.707 1 97.62 225 ASP A CA 1
ATOM 1798 C C . ASP A 1 225 ? -4.141 -14.406 -1.738 1 97.62 225 ASP A C 1
ATOM 1800 O O . ASP A 1 225 ? -2.996 -14 -1.955 1 97.62 225 ASP A O 1
ATOM 1804 N N . ALA A 1 226 ? -4.473 -15.172 -0.75 1 97.56 226 ALA A N 1
ATOM 1805 C CA . ALA A 1 226 ? -3.482 -15.578 0.245 1 97.56 226 ALA A CA 1
ATOM 1806 C C . ALA A 1 226 ? -2.434 -16.5 -0.37 1 97.56 226 ALA A C 1
ATOM 1808 O O . ALA A 1 226 ? -1.243 -16.391 -0.067 1 97.56 226 ALA A O 1
ATOM 1809 N N . LEU A 1 227 ? -2.844 -17.359 -1.207 1 98.5 227 LEU A N 1
ATOM 1810 C CA . LEU A 1 227 ? -1.924 -18.281 -1.877 1 98.5 227 LEU A CA 1
ATOM 1811 C C . LEU A 1 227 ? -0.914 -17.516 -2.723 1 98.5 227 LEU A C 1
ATOM 1813 O O . LEU A 1 227 ? 0.289 -17.781 -2.652 1 98.5 227 LEU A O 1
ATOM 1817 N N . PHE A 1 228 ? -1.453 -16.578 -3.49 1 97.88 228 PHE A N 1
ATOM 1818 C CA . PHE A 1 228 ? -0.592 -15.781 -4.352 1 97.88 228 PHE A CA 1
ATOM 1819 C C . PHE A 1 228 ? 0.409 -14.984 -3.525 1 97.88 228 PHE A C 1
ATOM 1821 O O . PHE A 1 228 ? 1.578 -14.867 -3.898 1 97.88 228 PHE A O 1
ATOM 1828 N N . ASP A 1 229 ? -0.053 -14.438 -2.439 1 96.75 229 ASP A N 1
ATOM 1829 C CA . ASP A 1 229 ? 0.807 -13.656 -1.557 1 96.75 229 ASP A CA 1
ATOM 1830 C C . ASP A 1 229 ? 1.952 -14.508 -1.012 1 96.75 229 ASP A C 1
ATOM 1832 O O . ASP A 1 229 ? 3.104 -14.07 -0.992 1 96.75 229 ASP A O 1
ATOM 1836 N N . ILE A 1 230 ? 1.679 -15.727 -0.651 1 97.94 230 ILE A N 1
ATOM 1837 C CA . ILE A 1 230 ? 2.695 -16.609 -0.092 1 97.94 230 ILE A CA 1
ATOM 1838 C C . ILE A 1 230 ? 3.703 -16.984 -1.176 1 97.94 230 ILE A C 1
ATOM 1840 O O . ILE A 1 230 ? 4.91 -17 -0.93 1 97.94 230 ILE A O 1
ATOM 1844 N N . CYS A 1 231 ? 3.219 -17.203 -2.396 1 98 231 CYS A N 1
ATOM 1845 C CA . CYS A 1 231 ? 4.051 -17.75 -3.459 1 98 231 CYS A CA 1
ATOM 1846 C C . CYS A 1 231 ? 4.691 -16.641 -4.281 1 98 231 CYS A C 1
ATOM 1848 O O . CYS A 1 231 ? 5.371 -16.906 -5.273 1 98 231 CYS A O 1
ATOM 1850 N N . ASN A 1 232 ? 4.484 -15.414 -3.898 1 95.75 232 ASN A N 1
ATOM 1851 C CA . ASN A 1 232 ? 5.039 -14.281 -4.633 1 95.75 232 ASN A CA 1
ATOM 1852 C C . ASN A 1 232 ? 5.465 -13.156 -3.695 1 95.75 232 ASN A C 1
ATOM 1854 O O . ASN A 1 232 ? 5.238 -11.977 -3.986 1 95.75 232 ASN A O 1
ATOM 1858 N N . SER A 1 233 ? 6.094 -13.531 -2.629 1 93.69 233 SER A N 1
ATOM 1859 C CA . SER A 1 233 ? 6.496 -12.562 -1.611 1 93.69 233 SER A CA 1
ATOM 1860 C C . SER A 1 233 ? 7.781 -11.852 -2.004 1 93.69 233 SER A C 1
ATOM 1862 O O . SER A 1 233 ? 8.695 -12.461 -2.566 1 93.69 233 SER A O 1
ATOM 1864 N N . TRP A 1 234 ? 7.902 -10.531 -1.745 1 88.06 234 TRP A N 1
ATOM 1865 C CA . TRP A 1 234 ? 9.094 -9.797 -2.158 1 88.06 234 TRP A CA 1
ATOM 1866 C C . TRP A 1 234 ? 9.695 -9.031 -0.985 1 88.06 234 TRP A C 1
ATOM 1868 O O . TRP A 1 234 ? 10.773 -8.445 -1.105 1 88.06 234 TRP A O 1
ATOM 1878 N N . LYS A 1 235 ? 9.047 -9 0.136 1 87.81 235 LYS A N 1
ATOM 1879 C CA . LYS A 1 235 ? 9.578 -8.336 1.325 1 87.81 235 LYS A CA 1
ATOM 1880 C C . LYS A 1 235 ? 9.57 -9.281 2.525 1 87.81 235 LYS A C 1
ATOM 1882 O O . LYS A 1 235 ? 8.688 -10.133 2.652 1 87.81 235 LYS A O 1
ATOM 1887 N N . VAL A 1 236 ? 10.539 -9.039 3.307 1 85.94 236 VAL A N 1
ATOM 1888 C CA . VAL A 1 236 ? 10.617 -9.859 4.512 1 85.94 236 VAL A CA 1
ATOM 1889 C C . VAL A 1 236 ? 9.5 -9.477 5.477 1 85.94 236 VAL A C 1
ATOM 1891 O O . VAL A 1 236 ? 8.852 -10.344 6.059 1 85.94 236 VAL A O 1
ATOM 1894 N N . PHE A 1 237 ? 9.242 -8.102 5.559 1 82.44 237 PHE A N 1
ATOM 1895 C CA . PHE A 1 237 ? 8.164 -7.613 6.414 1 82.44 237 PHE A CA 1
ATOM 1896 C C . PHE A 1 237 ? 7.098 -6.902 5.59 1 82.44 237 PHE A C 1
ATOM 1898 O O . PHE A 1 237 ? 7.418 -6.16 4.664 1 82.44 237 PHE A O 1
ATOM 1905 N N . ASP A 1 238 ? 5.934 -7.379 5.855 1 81.44 238 ASP A N 1
ATOM 1906 C CA . ASP A 1 238 ? 4.773 -6.777 5.207 1 81.44 238 ASP A CA 1
ATOM 1907 C C . ASP A 1 238 ? 3.592 -6.684 6.168 1 81.44 238 ASP A C 1
ATOM 1909 O O . ASP A 1 238 ? 3.486 -7.469 7.109 1 81.44 238 ASP A O 1
ATOM 1913 N N . SER A 1 239 ? 2.801 -5.66 5.945 1 77.38 239 SER A N 1
ATOM 1914 C CA . SER A 1 239 ? 1.617 -5.504 6.785 1 77.38 239 SER A CA 1
ATOM 1915 C C . SER A 1 239 ? 0.638 -6.652 6.582 1 77.38 239 SER A C 1
ATOM 1917 O O . SER A 1 239 ? -0.071 -7.047 7.512 1 77.38 239 SER A O 1
ATOM 1919 N N . LYS A 1 240 ? 0.629 -7.168 5.371 1 83.44 240 LYS A N 1
ATOM 1920 C CA . LYS A 1 240 ? -0.164 -8.367 5.105 1 83.44 240 LYS A CA 1
ATOM 1921 C C . LYS A 1 240 ? 0.613 -9.625 5.457 1 83.44 240 LYS A C 1
ATOM 1923 O O . LYS A 1 240 ? 1.667 -9.898 4.879 1 83.44 240 LYS A O 1
ATOM 1928 N N . LYS A 1 241 ? 0.101 -10.398 6.258 1 83.81 241 LYS A N 1
ATOM 1929 C CA . LYS A 1 241 ? 0.777 -11.539 6.863 1 83.81 241 LYS A CA 1
ATOM 1930 C C . LYS A 1 241 ? 1.291 -12.508 5.797 1 83.81 241 LYS A C 1
ATOM 1932 O O . LYS A 1 241 ? 2.455 -12.914 5.832 1 83.81 241 LYS A O 1
ATOM 1937 N N . PHE A 1 242 ? 0.518 -12.789 4.832 1 91.56 242 PHE A N 1
ATOM 1938 C CA . PHE A 1 242 ? 0.868 -13.828 3.873 1 91.56 242 PHE A CA 1
ATOM 1939 C C . PHE A 1 242 ? 1.756 -13.266 2.77 1 91.56 242 PHE A C 1
ATOM 1941 O O . PHE A 1 242 ? 2.266 -14.016 1.935 1 91.56 242 PHE A O 1
ATOM 1948 N N . ARG A 1 243 ? 1.974 -11.945 2.801 1 92 243 ARG A N 1
ATOM 1949 C CA . ARG A 1 243 ? 2.855 -11.336 1.813 1 92 243 ARG A CA 1
ATOM 1950 C C . ARG A 1 243 ? 4.297 -11.297 2.312 1 92 243 ARG A C 1
ATOM 1952 O O . ARG A 1 243 ? 5.211 -10.945 1.563 1 92 243 ARG A O 1
ATOM 1959 N N . ARG A 1 244 ? 4.484 -11.758 3.533 1 91.81 244 ARG A N 1
ATOM 1960 C CA . ARG A 1 244 ? 5.828 -11.812 4.105 1 91.81 244 ARG A CA 1
ATOM 1961 C C . ARG A 1 244 ? 6.621 -12.977 3.523 1 91.81 244 ARG A C 1
ATOM 1963 O O . ARG A 1 244 ? 6.043 -13.922 2.992 1 91.81 244 ARG A O 1
ATOM 1970 N N . ALA A 1 245 ? 7.926 -12.859 3.654 1 94.75 245 ALA A N 1
ATOM 1971 C CA . ALA A 1 245 ? 8.812 -13.906 3.15 1 94.75 245 ALA A CA 1
ATOM 1972 C C . ALA A 1 245 ? 8.391 -15.281 3.658 1 94.75 245 ALA A C 1
ATOM 1974 O O . ALA A 1 245 ? 7.859 -15.406 4.762 1 94.75 245 ALA A O 1
ATOM 1975 N N . TYR A 1 246 ? 8.609 -16.266 2.83 1 96.38 246 TYR A N 1
ATOM 1976 C CA . TYR A 1 246 ? 8.273 -17.625 3.205 1 96.38 246 TYR A CA 1
ATOM 1977 C C . TYR A 1 246 ? 9.266 -18.172 4.227 1 96.38 246 TYR A C 1
ATOM 1979 O O . TYR A 1 246 ? 10.469 -18.266 3.949 1 96.38 246 TYR A O 1
ATOM 1987 N N . LYS A 1 247 ? 8.82 -18.469 5.395 1 95.31 247 LYS A N 1
ATOM 1988 C CA . LYS A 1 247 ? 9.648 -18.969 6.484 1 95.31 247 LYS A CA 1
ATOM 1989 C C . LYS A 1 247 ? 9.172 -20.359 6.938 1 95.31 247 LYS A C 1
ATOM 1991 O O . LYS A 1 247 ? 9.727 -20.922 7.883 1 95.31 247 LYS A O 1
ATOM 1996 N N . GLY A 1 248 ? 8.156 -20.781 6.227 1 94.94 248 GLY A N 1
ATOM 1997 C CA . GLY A 1 248 ? 7.594 -22.062 6.652 1 94.94 248 GLY A CA 1
ATOM 1998 C C . GLY A 1 248 ? 6.863 -21.984 7.98 1 94.94 248 GLY A C 1
ATOM 1999 O O . GLY A 1 248 ? 6.922 -22.906 8.789 1 94.94 248 GLY A O 1
ATOM 2000 N N . THR A 1 249 ? 6.262 -20.844 8.227 1 95.06 249 THR A N 1
ATOM 2001 C CA . THR A 1 249 ? 5.508 -20.688 9.461 1 95.06 249 THR A CA 1
ATOM 2002 C C . THR A 1 249 ? 4.285 -21.594 9.469 1 95.06 249 THR A C 1
ATOM 2004 O O . THR A 1 249 ? 3.852 -22.078 8.414 1 95.06 249 THR A O 1
ATOM 2007 N N . SER A 1 250 ? 3.727 -21.828 10.633 1 96 250 SER A N 1
ATOM 2008 C CA . SER A 1 250 ? 2.545 -22.672 10.758 1 96 250 SER A CA 1
ATOM 2009 C C . SER A 1 250 ? 1.377 -22.125 9.953 1 96 250 SER A C 1
ATOM 2011 O O . SER A 1 250 ? 0.623 -22.875 9.336 1 96 250 SER A O 1
ATOM 2013 N N . ALA A 1 251 ? 1.209 -20.828 9.945 1 96.12 251 ALA A N 1
ATOM 2014 C CA . ALA A 1 251 ? 0.13 -20.188 9.203 1 96.12 251 ALA A CA 1
ATOM 2015 C C . ALA A 1 251 ? 0.309 -20.391 7.699 1 96.12 251 ALA A C 1
ATOM 2017 O O . ALA A 1 251 ? -0.648 -20.703 6.988 1 96.12 251 ALA A O 1
ATOM 2018 N N . GLN A 1 252 ? 1.528 -20.188 7.234 1 97.31 252 GLN A N 1
ATOM 2019 C CA . GLN A 1 252 ? 1.812 -20.359 5.812 1 97.31 252 GLN A CA 1
ATOM 2020 C C . GLN A 1 252 ? 1.603 -21.812 5.383 1 97.31 252 GLN A C 1
ATOM 2022 O O . GLN A 1 252 ? 0.938 -22.078 4.379 1 97.31 252 GLN A O 1
ATOM 2027 N N . GLU A 1 253 ? 2.1 -22.703 6.18 1 97.62 253 GLU A N 1
ATOM 2028 C CA . GLU A 1 253 ? 1.984 -24.125 5.867 1 97.62 253 GLU A CA 1
ATOM 2029 C C . GLU A 1 253 ? 0.529 -24.578 5.906 1 97.62 253 GLU A C 1
ATOM 2031 O O . GLU A 1 253 ? 0.099 -25.375 5.066 1 97.62 253 GLU A O 1
ATOM 2036 N N . SER A 1 254 ? -0.128 -24.078 6.902 1 97.94 254 SER A N 1
ATOM 2037 C CA . SER A 1 254 ? -1.538 -24.438 7.02 1 97.94 254 SER A CA 1
ATOM 2038 C C . SER A 1 254 ? -2.332 -23.969 5.805 1 97.94 254 SER A C 1
ATOM 2040 O O . SER A 1 254 ? -3.162 -24.719 5.277 1 97.94 254 SER A O 1
ATOM 2042 N N . HIS A 1 255 ? -2.078 -22.797 5.363 1 98.19 255 HIS A N 1
ATOM 2043 C CA . HIS A 1 255 ? -2.811 -22.281 4.215 1 98.19 255 HIS A CA 1
ATOM 2044 C C . HIS A 1 255 ? -2.418 -23.016 2.934 1 98.19 255 HIS A C 1
ATOM 2046 O O . HIS A 1 255 ? -3.264 -23.266 2.074 1 98.19 255 HIS A O 1
ATOM 2052 N N . LEU A 1 256 ? -1.124 -23.328 2.795 1 98.5 256 LEU A N 1
ATOM 2053 C CA . LEU A 1 256 ? -0.688 -24.078 1.618 1 98.5 256 LEU A CA 1
ATOM 2054 C C . LEU A 1 256 ? -1.341 -25.453 1.572 1 98.5 256 LEU A C 1
ATOM 2056 O O . LEU A 1 256 ? -1.757 -25.906 0.506 1 98.5 256 LEU A O 1
ATOM 2060 N N . ASN A 1 257 ? -1.434 -26.031 2.67 1 98.19 257 ASN A N 1
ATOM 2061 C CA . ASN A 1 257 ? -2.098 -27.328 2.736 1 98.19 257 ASN A CA 1
ATOM 2062 C C . ASN A 1 257 ? -3.584 -27.219 2.414 1 98.19 257 ASN A C 1
ATOM 2064 O O . ASN A 1 257 ? -4.141 -28.062 1.722 1 98.19 257 ASN A O 1
ATOM 2068 N N . LYS A 1 258 ? -4.176 -26.203 2.977 1 98.06 258 LYS A N 1
ATOM 2069 C CA . LYS A 1 258 ? -5.574 -25.938 2.66 1 98.06 258 LYS A CA 1
ATOM 2070 C C . LYS A 1 258 ? -5.773 -25.75 1.158 1 98.06 258 LYS A C 1
ATOM 2072 O O . LYS A 1 258 ? -6.727 -26.281 0.582 1 98.06 258 LYS A O 1
ATOM 2077 N N . MET A 1 259 ? -4.879 -25.062 0.54 1 98.44 259 MET A N 1
ATOM 2078 C CA . MET A 1 259 ? -4.992 -24.781 -0.887 1 98.44 259 MET A CA 1
ATOM 2079 C C . MET A 1 259 ? -4.754 -26.031 -1.719 1 98.44 259 MET A C 1
ATOM 2081 O O . MET A 1 259 ? -5.395 -26.234 -2.752 1 98.44 259 MET A O 1
ATOM 2085 N N . LYS A 1 260 ? -3.797 -26.844 -1.308 1 98.12 260 LYS A N 1
ATOM 2086 C CA . LYS A 1 260 ? -3.588 -28.109 -2.008 1 98.12 260 LYS A CA 1
ATOM 2087 C C . LYS A 1 260 ? -4.852 -28.953 -1.993 1 98.12 260 LYS A C 1
ATOM 2089 O O . LYS A 1 260 ? -5.23 -29.531 -3.016 1 98.12 260 LYS A O 1
ATOM 2094 N N . ALA A 1 261 ? -5.469 -28.984 -0.827 1 97.81 261 ALA A N 1
ATOM 2095 C CA . ALA A 1 261 ? -6.711 -29.734 -0.708 1 97.81 261 ALA A CA 1
ATOM 2096 C C . ALA A 1 261 ? -7.793 -29.156 -1.614 1 97.81 261 ALA A C 1
ATOM 2098 O O . ALA A 1 261 ? -8.508 -29.906 -2.293 1 97.81 261 ALA A O 1
ATOM 2099 N N . LEU A 1 262 ? -7.906 -27.875 -1.607 1 98 262 LEU A N 1
ATOM 2100 C CA . LEU A 1 262 ? -8.883 -27.188 -2.451 1 98 262 LEU A CA 1
ATOM 2101 C C . LEU A 1 262 ? -8.617 -27.469 -3.926 1 98 262 LEU A C 1
ATOM 2103 O O . LEU A 1 262 ? -9.539 -27.828 -4.672 1 98 262 LEU A O 1
ATOM 2107 N N . LEU A 1 263 ? -7.367 -27.391 -4.336 1 97.69 263 LEU A N 1
ATOM 2108 C CA . LEU A 1 263 ? -6.977 -27.594 -5.727 1 97.69 263 LEU A CA 1
ATOM 2109 C C . LEU A 1 263 ? -7.277 -29.016 -6.172 1 97.69 263 LEU A C 1
ATOM 2111 O O . LEU A 1 263 ? -7.727 -29.234 -7.297 1 97.69 263 LEU A O 1
ATOM 2115 N N . GLU A 1 264 ? -7.102 -29.938 -5.324 1 95.81 264 GLU A N 1
ATOM 2116 C CA . GLU A 1 264 ? -7.336 -31.344 -5.641 1 95.81 264 GLU A CA 1
ATOM 2117 C C . GLU A 1 264 ? -8.828 -31.625 -5.809 1 95.81 264 GLU A C 1
ATOM 2119 O O . GLU A 1 264 ? -9.203 -32.562 -6.512 1 95.81 264 GLU A O 1
ATOM 2124 N N . THR A 1 265 ? -9.656 -30.812 -5.227 1 96.12 265 THR A N 1
ATOM 2125 C CA . THR A 1 265 ? -11.094 -31.062 -5.262 1 96.12 265 THR A CA 1
ATOM 2126 C C . THR A 1 265 ? -11.758 -30.25 -6.375 1 96.12 265 THR A C 1
ATOM 2128 O O . THR A 1 265 ? -12.953 -30.406 -6.629 1 96.12 265 THR A O 1
ATOM 2131 N N . ILE A 1 266 ? -11.031 -29.391 -7.043 1 96.38 266 ILE A N 1
ATOM 2132 C CA . ILE A 1 266 ? -11.625 -28.516 -8.047 1 96.38 266 ILE A CA 1
ATOM 2133 C C . ILE A 1 266 ? -12.203 -29.344 -9.188 1 96.38 266 ILE A C 1
ATOM 2135 O O . ILE A 1 266 ? -11.578 -30.297 -9.656 1 96.38 266 ILE A O 1
ATOM 2139 N N . LYS A 1 267 ? -13.383 -29.047 -9.539 1 94.81 267 LYS A N 1
ATOM 2140 C CA . LYS A 1 267 ? -14.062 -29.609 -10.711 1 94.81 267 LYS A CA 1
ATOM 2141 C C . LYS A 1 267 ? -14.625 -28.516 -11.602 1 94.81 267 LYS A C 1
ATOM 2143 O O . LYS A 1 267 ? -15.258 -27.562 -11.109 1 94.81 267 LYS A O 1
ATOM 2148 N N . ILE A 1 268 ? -14.352 -28.609 -12.828 1 93.56 268 ILE A N 1
ATOM 2149 C CA . ILE A 1 268 ? -14.844 -27.625 -13.789 1 93.56 268 ILE A CA 1
ATOM 2150 C C . ILE A 1 268 ? -15.758 -28.312 -14.797 1 93.56 268 ILE A C 1
ATOM 2152 O O . ILE A 1 268 ? -15.359 -29.281 -15.453 1 93.56 268 ILE A O 1
ATOM 2156 N N . LEU A 1 269 ? -16.906 -27.781 -14.852 1 87.62 269 LEU A N 1
ATOM 2157 C CA . LEU A 1 269 ? -17.875 -28.312 -15.797 1 87.62 269 LEU A CA 1
ATOM 2158 C C . LEU A 1 269 ? -18.109 -27.344 -16.953 1 87.62 269 LEU A C 1
ATOM 2160 O O . LEU A 1 269 ? -18.219 -26.141 -16.734 1 87.62 269 LEU A O 1
ATOM 2164 N N . ASP A 1 270 ? -18.016 -27.828 -18.141 1 83.38 270 ASP A N 1
ATOM 2165 C CA . ASP A 1 270 ? -18.266 -26.953 -19.281 1 83.38 270 ASP A CA 1
ATOM 2166 C C . ASP A 1 270 ? -19.75 -26.656 -19.438 1 83.38 270 ASP A C 1
ATOM 2168 O O . ASP A 1 270 ? -20.547 -27 -18.547 1 83.38 270 ASP A O 1
ATOM 2172 N N . ASN A 1 271 ? -20.109 -25.906 -20.469 1 82.56 271 ASN A N 1
ATOM 2173 C CA . ASN A 1 271 ? -21.484 -25.469 -20.703 1 82.56 271 ASN A CA 1
ATOM 2174 C C . ASN A 1 271 ? -22.422 -26.672 -20.859 1 82.56 271 ASN A C 1
ATOM 2176 O O . ASN A 1 271 ? -23.625 -26.562 -20.594 1 82.56 271 ASN A O 1
ATOM 2180 N N . ASN A 1 272 ? -21.844 -27.812 -21.281 1 85.31 272 ASN A N 1
ATOM 2181 C CA . ASN A 1 272 ? -22.641 -29.016 -21.453 1 85.31 272 ASN A CA 1
ATOM 2182 C C . ASN A 1 272 ? -22.578 -29.906 -20.219 1 85.31 272 ASN A C 1
ATOM 2184 O O . ASN A 1 272 ? -22.891 -31.094 -20.281 1 85.31 272 ASN A O 1
ATOM 2188 N N . GLU A 1 273 ? -21.984 -29.391 -19.125 1 84.25 273 GLU A N 1
ATOM 2189 C CA . GLU A 1 273 ? -21.906 -30.062 -17.828 1 84.25 273 GLU A CA 1
ATOM 2190 C C . GLU A 1 273 ? -20.906 -31.234 -17.875 1 84.25 273 GLU A C 1
ATOM 2192 O O . GLU A 1 273 ? -21.047 -32.188 -17.125 1 84.25 273 GLU A O 1
ATOM 2197 N N . ARG A 1 274 ? -20.125 -31.141 -18.859 1 88.31 274 ARG A N 1
ATOM 2198 C CA . ARG A 1 274 ? -19.047 -32.125 -18.938 1 88.31 274 ARG A CA 1
ATOM 2199 C C . ARG A 1 274 ? -17.859 -31.703 -18.094 1 88.31 274 ARG A C 1
ATOM 2201 O O . ARG A 1 274 ? -17.484 -30.531 -18.078 1 88.31 274 ARG A O 1
ATOM 2208 N N . ASP A 1 275 ? -17.359 -32.719 -17.422 1 89.94 275 ASP A N 1
ATOM 2209 C CA . ASP A 1 275 ? -16.188 -32.469 -16.578 1 89.94 275 ASP A CA 1
ATOM 2210 C C . ASP A 1 275 ? -14.93 -32.281 -17.422 1 89.94 275 ASP A C 1
ATOM 2212 O O . ASP A 1 275 ? -14.438 -33.219 -18.047 1 89.94 275 ASP A O 1
ATOM 2216 N N . VAL A 1 276 ? -14.414 -31.094 -17.5 1 89.88 276 VAL A N 1
ATOM 2217 C CA . VAL A 1 276 ? -13.242 -30.781 -18.312 1 89.88 276 VAL A CA 1
ATOM 2218 C C . VAL A 1 276 ? -12.055 -30.453 -17.406 1 89.88 276 VAL A C 1
ATOM 2220 O O . VAL A 1 276 ? -11.102 -29.797 -17.828 1 89.88 276 VAL A O 1
ATOM 2223 N N . THR A 1 277 ? -12.062 -30.875 -16.203 1 90.94 277 THR A N 1
ATOM 2224 C CA . THR A 1 277 ? -11.055 -30.562 -15.195 1 90.94 277 THR A CA 1
ATOM 2225 C C . THR A 1 277 ? -9.672 -31.016 -15.656 1 90.94 277 THR A C 1
ATOM 2227 O O . THR A 1 277 ? -8.68 -30.328 -15.445 1 90.94 277 THR A O 1
ATOM 2230 N N . THR A 1 278 ? -9.586 -32.125 -16.281 1 86.69 278 THR A N 1
ATOM 2231 C CA . THR A 1 278 ? -8.32 -32.719 -16.672 1 86.69 278 THR A CA 1
ATOM 2232 C C . THR A 1 278 ? -7.645 -31.891 -17.766 1 86.69 278 THR A C 1
ATOM 2234 O O . THR A 1 278 ? -6.426 -31.969 -17.938 1 86.69 278 THR A O 1
ATOM 2237 N N . LYS A 1 279 ? -8.453 -31.125 -18.406 1 86.56 279 LYS A N 1
ATOM 2238 C CA . LYS A 1 279 ? -7.918 -30.297 -19.484 1 86.56 279 LYS A CA 1
ATOM 2239 C C . LYS A 1 279 ? -7.324 -29 -18.938 1 86.56 279 LYS A C 1
ATOM 2241 O O . LYS A 1 279 ? -6.586 -28.297 -19.641 1 86.56 279 LYS A O 1
ATOM 2246 N N . ILE A 1 280 ? -7.602 -28.703 -17.734 1 89.06 280 ILE A N 1
ATOM 2247 C CA . ILE A 1 280 ? -7.129 -27.469 -17.141 1 89.06 280 ILE A CA 1
ATOM 2248 C C . ILE A 1 280 ? -5.777 -27.688 -16.469 1 89.06 280 ILE A C 1
ATOM 2250 O O . ILE A 1 280 ? -5.703 -28.297 -15.398 1 89.06 280 ILE A O 1
ATOM 2254 N N . LYS A 1 281 ? -4.789 -27.109 -17.047 1 91.44 281 LYS A N 1
ATOM 2255 C CA . LYS A 1 281 ? -3.406 -27.406 -16.672 1 91.44 281 LYS A CA 1
ATOM 2256 C C . LYS A 1 281 ? -2.98 -26.625 -15.438 1 91.44 281 LYS A C 1
ATOM 2258 O O . LYS A 1 281 ? -2.082 -27.062 -14.711 1 91.44 281 LYS A O 1
ATOM 2263 N N . CYS A 1 282 ? -3.689 -25.562 -15.133 1 94.25 282 CYS A N 1
ATOM 2264 C CA . CYS A 1 282 ? -3.186 -24.688 -14.086 1 94.25 282 CYS A CA 1
ATOM 2265 C C . CYS A 1 282 ? -3.363 -25.312 -12.711 1 94.25 282 CYS A C 1
ATOM 2267 O O . CYS A 1 282 ? -2.611 -25.016 -11.781 1 94.25 282 CYS A O 1
ATOM 2269 N N . ILE A 1 283 ? -4.281 -26.234 -12.547 1 96.12 283 ILE A N 1
ATOM 2270 C CA . ILE A 1 283 ? -4.5 -26.891 -11.258 1 96.12 283 ILE A CA 1
ATOM 2271 C C . ILE A 1 283 ? -3.287 -27.75 -10.906 1 96.12 283 ILE A C 1
ATOM 2273 O O . ILE A 1 283 ? -2.705 -27.594 -9.828 1 96.12 283 ILE A O 1
ATOM 2277 N N . LYS A 1 284 ? -2.949 -28.578 -11.82 1 96.06 284 LYS A N 1
ATOM 2278 C CA . LYS A 1 284 ? -1.749 -29.391 -11.625 1 96.06 284 LYS A CA 1
ATOM 2279 C C . LYS A 1 284 ? -0.511 -28.5 -11.484 1 96.06 284 LYS A C 1
ATOM 2281 O O . LYS A 1 284 ? 0.381 -28.797 -10.688 1 96.06 284 LYS A O 1
ATOM 2286 N N . GLY A 1 285 ? -0.475 -27.438 -12.258 1 97.81 285 GLY A N 1
ATOM 2287 C CA . GLY A 1 285 ? 0.625 -26.484 -12.172 1 97.81 285 GLY A CA 1
ATOM 2288 C C . GLY A 1 285 ? 0.784 -25.891 -10.789 1 97.81 285 GLY A C 1
ATOM 2289 O O . GLY A 1 285 ? 1.899 -25.781 -10.273 1 97.81 285 GLY A O 1
ATOM 2290 N N . TRP A 1 286 ? -0.344 -25.516 -10.18 1 98.44 286 TRP A N 1
ATOM 2291 C CA . TRP A 1 286 ? -0.323 -24.953 -8.836 1 98.44 286 TRP A CA 1
ATOM 2292 C C . TRP A 1 286 ? 0.175 -25.984 -7.824 1 98.44 286 TRP A C 1
ATOM 2294 O O . TRP A 1 286 ? 0.99 -25.672 -6.957 1 98.44 286 TRP A O 1
ATOM 2304 N N . LEU A 1 287 ? -0.275 -27.203 -7.98 1 98.25 287 LEU A N 1
ATOM 2305 C CA . LEU A 1 287 ? 0.131 -28.25 -7.059 1 98.25 287 LEU A CA 1
ATOM 2306 C C . LEU A 1 287 ? 1.635 -28.5 -7.137 1 98.25 287 LEU A C 1
ATOM 2308 O O . LEU A 1 287 ? 2.311 -28.578 -6.109 1 98.25 287 LEU A O 1
ATOM 2312 N N . ILE A 1 288 ? 2.143 -28.531 -8.312 1 98.38 288 ILE A N 1
ATOM 2313 C CA . ILE A 1 288 ? 3.57 -28.734 -8.523 1 98.38 288 ILE A CA 1
ATOM 2314 C C . ILE A 1 288 ? 4.352 -27.578 -7.922 1 98.38 288 ILE A C 1
ATOM 2316 O O . ILE A 1 288 ? 5.324 -27.781 -7.195 1 98.38 288 ILE A O 1
ATOM 2320 N N . SER A 1 289 ? 3.926 -26.375 -8.188 1 98.5 289 SER A N 1
ATOM 2321 C CA . SER A 1 289 ? 4.664 -25.188 -7.777 1 98.5 289 SER A CA 1
ATOM 2322 C C . SER A 1 289 ? 4.637 -25.016 -6.262 1 98.5 289 SER A C 1
ATOM 2324 O O . SER A 1 289 ? 5.645 -24.641 -5.656 1 98.5 289 SER A O 1
ATOM 2326 N N . ILE A 1 290 ? 3.461 -25.297 -5.633 1 98.56 290 ILE A N 1
ATOM 2327 C CA . ILE A 1 290 ? 3.365 -25.219 -4.176 1 98.56 290 ILE A CA 1
ATOM 2328 C C . ILE A 1 290 ? 4.352 -26.203 -3.545 1 98.56 290 ILE A C 1
ATOM 2330 O O . ILE A 1 290 ? 5.125 -25.828 -2.658 1 98.56 290 ILE A O 1
ATOM 2334 N N . ASN A 1 291 ? 4.371 -27.391 -4.031 1 98.38 291 ASN A N 1
ATOM 2335 C CA . ASN A 1 291 ? 5.254 -28.422 -3.486 1 98.38 291 ASN A CA 1
ATOM 2336 C C . ASN A 1 291 ? 6.723 -28.094 -3.752 1 98.38 291 ASN A C 1
ATOM 2338 O O . ASN A 1 291 ? 7.578 -28.328 -2.893 1 98.38 291 ASN A O 1
ATOM 2342 N N . SER A 1 292 ? 6.988 -27.594 -4.898 1 98.19 292 SER A N 1
ATOM 2343 C CA . SER A 1 292 ? 8.359 -27.234 -5.246 1 98.19 292 SER A CA 1
ATOM 2344 C C . SER A 1 292 ? 8.875 -26.125 -4.336 1 98.19 292 SER A C 1
ATOM 2346 O O . SER A 1 292 ? 10.023 -26.172 -3.887 1 98.19 292 SER A O 1
ATOM 2348 N N . ILE A 1 293 ? 8.055 -25.125 -4.066 1 97.44 293 ILE A N 1
ATOM 2349 C CA . ILE A 1 293 ? 8.453 -24.016 -3.213 1 97.44 293 ILE A CA 1
ATOM 2350 C C . ILE A 1 293 ? 8.773 -24.531 -1.81 1 97.44 293 ILE A C 1
ATOM 2352 O O . ILE A 1 293 ? 9.781 -24.156 -1.218 1 97.44 293 ILE A O 1
ATOM 2356 N N . LYS A 1 294 ? 7.93 -25.422 -1.335 1 97.25 294 LYS A N 1
ATOM 2357 C CA . LYS A 1 294 ? 8.156 -26.016 -0.018 1 97.25 294 LYS A CA 1
ATOM 2358 C C . LYS A 1 294 ? 9.477 -26.781 0.023 1 97.25 294 LYS A C 1
ATOM 2360 O O . LYS A 1 294 ? 10.242 -26.656 0.981 1 97.25 294 LYS A O 1
ATOM 2365 N N . GLN A 1 295 ? 9.727 -27.516 -0.994 1 96.94 295 GLN A N 1
ATOM 2366 C CA . GLN A 1 295 ? 10.914 -28.359 -1.036 1 96.94 295 GLN A CA 1
ATOM 2367 C C . GLN A 1 295 ? 12.172 -27.516 -1.252 1 96.94 295 GLN A C 1
ATOM 2369 O O . GLN A 1 295 ? 13.227 -27.812 -0.684 1 96.94 295 GLN A O 1
ATOM 2374 N N . ILE A 1 296 ? 12.062 -26.531 -2.078 1 96.25 296 ILE A N 1
ATOM 2375 C CA . ILE A 1 296 ? 13.188 -25.625 -2.273 1 96.25 296 ILE A CA 1
ATOM 2376 C C . ILE A 1 296 ? 13.562 -24.969 -0.944 1 96.25 296 ILE A C 1
ATOM 2378 O O . ILE A 1 296 ? 14.742 -24.906 -0.595 1 96.25 296 ILE A O 1
ATOM 2382 N N . PHE A 1 297 ? 12.586 -24.531 -0.247 1 96.25 297 PHE A N 1
ATOM 2383 C CA . PHE A 1 297 ? 12.859 -23.891 1.029 1 96.25 297 PHE A CA 1
ATOM 2384 C C . PHE A 1 297 ? 13.484 -24.859 2.016 1 96.25 297 PHE A C 1
ATOM 2386 O O . PHE A 1 297 ? 14.391 -24.5 2.762 1 96.25 297 PHE A O 1
ATOM 2393 N N . ALA A 1 298 ? 13.008 -26.062 2.074 1 95.31 298 ALA A N 1
ATOM 2394 C CA . ALA A 1 298 ? 13.594 -27.094 2.934 1 95.31 298 ALA A CA 1
ATOM 2395 C C . ALA A 1 298 ? 15.07 -27.297 2.611 1 95.31 298 ALA A C 1
ATOM 2397 O O . ALA A 1 298 ? 15.898 -27.438 3.518 1 95.31 298 ALA A O 1
ATOM 2398 N N . ALA A 1 299 ? 15.352 -27.312 1.34 1 93.38 299 ALA A N 1
ATOM 2399 C CA . ALA A 1 299 ? 16.734 -27.469 0.906 1 93.38 299 ALA A CA 1
ATOM 2400 C C . ALA A 1 299 ? 17.578 -26.281 1.325 1 93.38 299 ALA A C 1
ATOM 2402 O O . ALA A 1 299 ? 18.734 -26.422 1.736 1 93.38 299 ALA A O 1
ATOM 2403 N N . LEU A 1 300 ? 17.031 -25.141 1.248 1 93.06 300 LEU A N 1
ATOM 2404 C CA . LEU A 1 300 ? 17.734 -23.922 1.605 1 93.06 300 LEU A CA 1
ATOM 2405 C C . LEU A 1 300 ? 17.938 -23.828 3.115 1 93.06 300 LEU A C 1
ATOM 2407 O O . LEU A 1 300 ? 18.953 -23.297 3.58 1 93.06 300 LEU A O 1
ATOM 2411 N N . GLN A 1 301 ? 17 -24.266 3.812 1 92.81 301 GLN A N 1
ATOM 2412 C CA . GLN A 1 301 ? 17.125 -24.266 5.266 1 92.81 301 GLN A CA 1
ATOM 2413 C C . GLN A 1 301 ? 18.312 -25.094 5.727 1 92.81 301 GLN A C 1
ATOM 2415 O O . GLN A 1 301 ? 18.969 -24.75 6.711 1 92.81 301 GLN A O 1
ATOM 2420 N N . SER A 1 302 ? 18.531 -26.125 4.992 1 89.62 302 SER A N 1
ATOM 2421 C CA . SER A 1 302 ? 19.688 -26.969 5.293 1 89.62 302 SER A CA 1
ATOM 2422 C C . SER A 1 302 ? 20.984 -26.203 5.074 1 89.62 302 SER A C 1
ATOM 2424 O O . SER A 1 302 ? 22.016 -26.531 5.676 1 89.62 302 SER A O 1
ATOM 2426 N N . GLU A 1 303 ? 20.922 -25.188 4.262 1 89.19 303 GLU A N 1
ATOM 2427 C CA . GLU A 1 303 ? 22.078 -24.328 3.998 1 89.19 303 GLU A CA 1
ATOM 2428 C C . GLU A 1 303 ? 22.047 -23.062 4.852 1 89.19 303 GLU A C 1
ATOM 2430 O O . GLU A 1 303 ? 22.719 -22.078 4.543 1 89.19 303 GLU A O 1
ATOM 2435 N N . GLU A 1 304 ? 21.141 -22.938 5.809 1 88.69 304 GLU A N 1
ATOM 2436 C CA . GLU A 1 304 ? 21.062 -21.938 6.863 1 88.69 304 GLU A CA 1
ATOM 2437 C C . GLU A 1 304 ? 20.375 -20.672 6.375 1 88.69 304 GLU A C 1
ATOM 2439 O O . GLU A 1 304 ? 20.656 -19.562 6.852 1 88.69 304 GLU A O 1
ATOM 2444 N N . PHE A 1 305 ? 19.609 -20.922 5.34 1 90.25 305 PHE A N 1
ATOM 2445 C CA . PHE A 1 305 ? 18.75 -19.797 4.945 1 90.25 305 PHE A CA 1
ATOM 2446 C C . PHE A 1 305 ? 17.547 -19.703 5.855 1 90.25 305 PHE A C 1
ATOM 2448 O O . PHE A 1 305 ? 16.922 -20.703 6.188 1 90.25 305 PHE A O 1
ATOM 2455 N N . LYS A 1 306 ? 17.203 -18.453 6.227 1 91.88 306 LYS A N 1
ATOM 2456 C CA . LYS A 1 306 ? 16.156 -18.266 7.23 1 91.88 306 LYS A CA 1
ATOM 2457 C C . LYS A 1 306 ? 14.82 -17.969 6.574 1 91.88 306 LYS A C 1
ATOM 2459 O O . LYS A 1 306 ? 13.766 -18.141 7.191 1 91.88 306 LYS A O 1
ATOM 2464 N N . PHE A 1 307 ? 14.867 -17.484 5.387 1 94.25 307 PHE A N 1
ATOM 2465 C CA . PHE A 1 307 ? 13.625 -17.141 4.703 1 94.25 307 PHE A CA 1
ATOM 2466 C C . PHE A 1 307 ? 13.812 -17.172 3.189 1 94.25 307 PHE A C 1
ATOM 2468 O O . PHE A 1 307 ? 14.945 -17.25 2.701 1 94.25 307 PHE A O 1
ATOM 2475 N N . LEU A 1 308 ? 12.727 -17.234 2.471 1 94.81 308 LEU A N 1
ATOM 2476 C CA . LEU A 1 308 ? 12.727 -17.266 1.013 1 94.81 308 LEU A CA 1
ATOM 2477 C C . LEU A 1 308 ? 11.781 -16.219 0.445 1 94.81 308 LEU A C 1
ATOM 2479 O O . LEU A 1 308 ? 10.602 -16.172 0.802 1 94.81 308 LEU A O 1
ATOM 2483 N N . LEU A 1 309 ? 12.336 -15.32 -0.321 1 94.62 309 LEU A N 1
ATOM 2484 C CA . LEU A 1 309 ? 11.477 -14.445 -1.117 1 94.62 309 LEU A CA 1
ATOM 2485 C C . LEU A 1 309 ? 11.008 -15.148 -2.383 1 94.62 309 LEU A C 1
ATOM 2487 O O . LEU A 1 309 ? 11.758 -15.266 -3.354 1 94.62 309 LEU A O 1
ATOM 2491 N N . THR A 1 310 ? 9.797 -15.539 -2.406 1 96.25 310 THR A N 1
ATOM 2492 C CA . THR A 1 310 ? 9.305 -16.453 -3.43 1 96.25 310 THR A CA 1
ATOM 2493 C C . THR A 1 310 ? 9.164 -15.734 -4.77 1 96.25 310 THR A C 1
ATOM 2495 O O . THR A 1 310 ? 9.07 -16.375 -5.816 1 96.25 310 THR A O 1
ATOM 2498 N N . ARG A 1 311 ? 9.141 -14.43 -4.738 1 93.5 311 ARG A N 1
ATOM 2499 C CA . ARG A 1 311 ? 9.102 -13.68 -5.988 1 93.5 311 ARG A CA 1
ATOM 2500 C C . ARG A 1 311 ? 10.375 -13.898 -6.797 1 93.5 311 ARG A C 1
ATOM 2502 O O . ARG A 1 311 ? 10.398 -13.664 -8.008 1 93.5 311 ARG A O 1
ATOM 2509 N N . ASN A 1 312 ? 11.391 -14.289 -6.109 1 92.19 312 ASN A N 1
ATOM 2510 C CA . ASN A 1 312 ? 12.648 -14.57 -6.797 1 92.19 312 ASN A CA 1
ATOM 2511 C C . ASN A 1 312 ? 12.57 -15.859 -7.609 1 92.19 312 ASN A C 1
ATOM 2513 O O . ASN A 1 312 ? 13.469 -16.156 -8.398 1 92.19 312 ASN A O 1
ATOM 2517 N N . LEU A 1 313 ? 11.438 -16.562 -7.48 1 94.44 313 LEU A N 1
ATOM 2518 C CA . LEU A 1 313 ? 11.242 -17.812 -8.195 1 94.44 313 LEU A CA 1
ATOM 2519 C C . LEU A 1 313 ? 10.273 -17.625 -9.359 1 94.44 313 LEU A C 1
ATOM 2521 O O . LEU A 1 313 ? 9.625 -18.578 -9.797 1 94.44 313 LEU A O 1
ATOM 2525 N N . ASN A 1 314 ? 10.109 -16.406 -9.812 1 92.56 314 ASN A N 1
ATOM 2526 C CA . ASN A 1 314 ? 9.188 -16.203 -10.93 1 92.56 314 ASN A CA 1
ATOM 2527 C C . ASN A 1 314 ? 9.93 -15.797 -12.203 1 92.56 314 ASN A C 1
ATOM 2529 O O . ASN A 1 314 ? 11.164 -15.766 -12.227 1 92.56 314 ASN A O 1
ATOM 2533 N N . GLN A 1 315 ? 9.219 -15.578 -13.273 1 92.44 315 GLN A N 1
ATOM 2534 C CA . GLN A 1 315 ? 9.812 -15.328 -14.586 1 92.44 315 GLN A CA 1
ATOM 2535 C C . GLN A 1 315 ? 9.906 -13.836 -14.875 1 92.44 315 GLN A C 1
ATOM 2537 O O . GLN A 1 315 ? 10.141 -13.43 -16.016 1 92.44 315 GLN A O 1
ATOM 2542 N N . ASP A 1 316 ? 9.734 -13.031 -13.906 1 85.81 316 ASP A N 1
ATOM 2543 C CA . ASP A 1 316 ? 9.672 -11.586 -14.117 1 85.81 316 ASP A CA 1
ATOM 2544 C C . ASP A 1 316 ? 10.938 -11.07 -14.797 1 85.81 316 ASP A C 1
ATOM 2546 O O . ASP A 1 316 ? 10.875 -10.195 -15.664 1 85.81 316 ASP A O 1
ATOM 2550 N N . GLY A 1 317 ? 12.078 -11.602 -14.359 1 83.19 317 GLY A N 1
ATOM 2551 C CA . GLY A 1 317 ? 13.336 -11.18 -14.953 1 83.19 317 GLY A CA 1
ATOM 2552 C C . GLY A 1 317 ? 13.391 -11.414 -16.453 1 83.19 317 GLY A C 1
ATOM 2553 O O . GLY A 1 317 ? 13.805 -10.539 -17.203 1 83.19 317 GLY A O 1
ATOM 2554 N N . LEU A 1 318 ? 12.977 -12.539 -16.812 1 87.88 318 LEU A N 1
ATOM 2555 C CA . LEU A 1 318 ? 12.977 -12.906 -18.219 1 87.88 318 LEU A CA 1
ATOM 2556 C C . LEU A 1 318 ? 11.977 -12.062 -19 1 87.88 318 LEU A C 1
ATOM 2558 O O . LEU A 1 318 ? 12.273 -11.602 -20.109 1 87.88 318 LEU A O 1
ATOM 2562 N N . GLU A 1 319 ? 10.805 -11.883 -18.422 1 85.25 319 GLU A N 1
ATOM 2563 C CA . GLU A 1 319 ? 9.773 -11.086 -19.078 1 85.25 319 GLU A CA 1
ATOM 2564 C C . GLU A 1 319 ? 10.227 -9.641 -19.266 1 85.25 319 GLU A C 1
ATOM 2566 O O . GLU A 1 319 ? 9.961 -9.031 -20.297 1 85.25 319 GLU A O 1
ATOM 2571 N N . HIS A 1 320 ? 10.836 -9.148 -18.281 1 82 320 HIS A N 1
ATOM 2572 C CA . HIS A 1 320 ? 11.375 -7.793 -18.375 1 82 320 HIS A CA 1
ATOM 2573 C C . HIS A 1 320 ? 12.422 -7.695 -19.484 1 82 320 HIS A C 1
ATOM 2575 O O . HIS A 1 320 ? 12.438 -6.727 -20.234 1 82 320 HIS A O 1
ATOM 2581 N N . THR A 1 321 ? 13.281 -8.625 -19.516 1 81.88 321 THR A N 1
ATOM 2582 C CA . THR A 1 321 ? 14.336 -8.656 -20.516 1 81.88 321 THR A CA 1
ATOM 2583 C C . THR A 1 321 ? 13.75 -8.711 -21.922 1 81.88 321 THR A C 1
ATOM 2585 O O . THR A 1 321 ? 14.195 -7.992 -22.812 1 81.88 321 THR A O 1
ATOM 2588 N N . PHE A 1 322 ? 12.773 -9.539 -22.125 1 82.31 322 PHE A N 1
ATOM 2589 C CA . PHE A 1 322 ? 12.117 -9.633 -23.422 1 82.31 322 PHE A CA 1
ATOM 2590 C C . PHE A 1 322 ? 11.438 -8.312 -23.781 1 82.31 322 PHE A C 1
ATOM 2592 O O . PHE A 1 322 ? 11.391 -7.926 -24.953 1 82.31 322 PHE A O 1
ATOM 2599 N N . GLY A 1 323 ? 10.859 -7.707 -22.719 1 77.75 323 GLY A N 1
ATOM 2600 C CA . GLY A 1 323 ? 10.266 -6.398 -22.953 1 77.75 323 GLY A CA 1
ATOM 2601 C C . GLY A 1 323 ? 11.266 -5.371 -23.453 1 77.75 323 GLY A C 1
ATOM 2602 O O . GLY A 1 323 ? 10.961 -4.609 -24.375 1 77.75 323 GLY A O 1
ATOM 2603 N N . VAL A 1 324 ? 12.375 -5.395 -22.875 1 75.31 324 VAL A N 1
ATOM 2604 C CA . VAL A 1 324 ? 13.438 -4.477 -23.266 1 75.31 324 VAL A CA 1
ATOM 2605 C C . VAL A 1 324 ? 13.891 -4.789 -24.688 1 75.31 324 VAL A C 1
ATOM 2607 O O . VAL A 1 324 ? 14.125 -3.877 -25.484 1 75.31 324 VAL A O 1
ATOM 2610 N N . LEU A 1 325 ? 13.992 -6.035 -25.031 1 75.88 325 LEU A N 1
ATOM 2611 C CA . LEU A 1 325 ? 14.453 -6.477 -26.328 1 75.88 325 LEU A CA 1
ATOM 2612 C C . LEU A 1 325 ? 13.445 -6.105 -27.422 1 75.88 325 LEU A C 1
ATOM 2614 O O . LEU A 1 325 ? 13.836 -5.75 -28.531 1 75.88 325 LEU A O 1
ATOM 2618 N N . ARG A 1 326 ? 12.195 -6.168 -27.031 1 75.5 326 ARG A N 1
ATOM 2619 C CA . ARG A 1 326 ? 11.133 -5.809 -27.969 1 75.5 326 ARG A CA 1
ATOM 2620 C C . ARG A 1 326 ? 11.125 -4.309 -28.234 1 75.5 326 ARG A C 1
ATOM 2622 O O . ARG A 1 326 ? 10.883 -3.875 -29.375 1 75.5 326 ARG A O 1
ATOM 2629 N N . LYS A 1 327 ? 11.367 -3.529 -27.203 1 70.62 327 LYS A N 1
ATOM 2630 C CA . LYS A 1 327 ? 11.359 -2.076 -27.344 1 70.62 327 LYS A CA 1
ATOM 2631 C C . LYS A 1 327 ? 12.531 -1.597 -28.188 1 70.62 327 LYS A C 1
ATOM 2633 O O . LYS A 1 327 ? 12.43 -0.596 -28.906 1 70.62 327 LYS A O 1
ATOM 2638 N N . ARG A 1 328 ? 13.602 -2.203 -28.109 1 64.12 328 ARG A N 1
ATOM 2639 C CA . ARG A 1 328 ? 14.797 -1.809 -28.844 1 64.12 328 ARG A CA 1
ATOM 2640 C C . ARG A 1 328 ? 14.656 -2.146 -30.328 1 64.12 328 ARG A C 1
ATOM 2642 O O . ARG A 1 328 ? 15.336 -1.564 -31.172 1 64.12 328 ARG A O 1
ATOM 2649 N N . GLY A 1 329 ? 13.867 -3.123 -30.672 1 57.94 329 GLY A N 1
ATOM 2650 C CA . GLY A 1 329 ? 13.656 -3.475 -32.062 1 57.94 329 GLY A CA 1
ATOM 2651 C C . GLY A 1 329 ? 12.773 -2.482 -32.812 1 57.94 329 GLY A C 1
ATOM 2652 O O . GLY A 1 329 ? 12.523 -2.641 -34 1 57.94 329 GLY A O 1
ATOM 2653 N N . GLY A 1 330 ? 12.586 -1.282 -32.219 1 53.31 330 GLY A N 1
ATOM 2654 C CA . GLY A 1 330 ? 11.844 -0.216 -32.875 1 53.31 330 GLY A CA 1
ATOM 2655 C C . GLY A 1 330 ? 10.336 -0.412 -32.812 1 53.31 330 GLY A C 1
ATOM 2656 O O . GLY A 1 330 ? 9.82 -0.921 -31.812 1 53.31 330 GLY A O 1
ATOM 2657 N N . ASN A 1 331 ? 9.68 0.056 -33.906 1 49.34 331 ASN A N 1
ATOM 2658 C CA . ASN A 1 331 ? 8.234 0.134 -34.094 1 49.34 331 ASN A CA 1
ATOM 2659 C C . ASN A 1 331 ? 7.598 -1.253 -34.125 1 49.34 331 ASN A C 1
ATOM 2661 O O . ASN A 1 331 ? 6.375 -1.379 -34.188 1 49.34 331 ASN A O 1
ATOM 2665 N N . ASN A 1 332 ? 8.43 -2.342 -34.375 1 50.28 332 ASN A N 1
ATOM 2666 C CA . ASN A 1 332 ? 7.793 -3.641 -34.562 1 50.28 332 ASN A CA 1
ATOM 2667 C C . ASN A 1 332 ? 7.695 -4.41 -33.25 1 50.28 332 ASN A C 1
ATOM 2669 O O . ASN A 1 332 ? 8.656 -4.449 -32.469 1 50.28 332 ASN A O 1
ATOM 2673 N N . HIS A 1 333 ? 6.539 -4.75 -32.812 1 60.59 333 HIS A N 1
ATOM 2674 C CA . HIS A 1 333 ? 6.211 -5.477 -31.578 1 60.59 333 HIS A CA 1
ATOM 2675 C C . HIS A 1 333 ? 7.055 -6.738 -31.453 1 60.59 333 HIS A C 1
ATOM 2677 O O . HIS A 1 333 ? 7.34 -7.191 -30.344 1 60.59 333 HIS A O 1
ATOM 2683 N N . ASN A 1 334 ? 7.566 -7.328 -32.656 1 68.81 334 ASN A N 1
ATOM 2684 C CA . ASN A 1 334 ? 8.422 -8.508 -32.625 1 68.81 334 ASN A CA 1
ATOM 2685 C C . ASN A 1 334 ? 9.75 -8.258 -33.312 1 68.81 334 ASN A C 1
ATOM 2687 O O . ASN A 1 334 ? 9.781 -7.949 -34.5 1 68.81 334 ASN A O 1
ATOM 2691 N N . PRO A 1 335 ? 10.891 -8.344 -32.656 1 69.12 335 PRO A N 1
ATOM 2692 C CA . PRO A 1 335 ? 12.203 -8.141 -33.281 1 69.12 335 PRO A CA 1
ATOM 2693 C C . PRO A 1 335 ? 12.578 -9.281 -34.25 1 69.12 335 PRO A C 1
ATOM 2695 O O . PRO A 1 335 ? 12.07 -10.398 -34.094 1 69.12 335 PRO A O 1
ATOM 2698 N N . THR A 1 336 ? 13.352 -8.953 -35.25 1 71.06 336 THR A N 1
ATOM 2699 C CA . THR A 1 336 ? 13.945 -10 -36.094 1 71.06 336 THR A CA 1
ATOM 2700 C C . THR A 1 336 ? 14.992 -10.781 -35.281 1 71.06 336 THR A C 1
ATOM 2702 O O . THR A 1 336 ? 15.453 -10.328 -34.25 1 71.06 336 THR A O 1
ATOM 2705 N N . PRO A 1 337 ? 15.289 -11.938 -35.75 1 71 337 PRO A N 1
ATOM 2706 C CA . PRO A 1 337 ? 16.328 -12.719 -35.062 1 71 337 PRO A CA 1
ATOM 2707 C C . PRO A 1 337 ? 17.641 -11.953 -34.938 1 71 337 PRO A C 1
ATOM 2709 O O . PRO A 1 337 ? 18.312 -12.047 -33.906 1 71 337 PRO A O 1
ATOM 2712 N N . PHE A 1 338 ? 17.891 -11.266 -35.938 1 68.69 338 PHE A N 1
ATOM 2713 C CA . PHE A 1 338 ? 19.125 -10.492 -35.906 1 68.69 338 PHE A CA 1
ATOM 2714 C C . PHE A 1 338 ? 19.047 -9.391 -34.844 1 68.69 338 PHE A C 1
ATOM 2716 O O . PHE A 1 338 ? 19.969 -9.211 -34.062 1 68.69 338 PHE A O 1
ATOM 2723 N N . GLN A 1 339 ? 18.031 -8.734 -34.938 1 68.06 339 GLN A N 1
ATOM 2724 C CA . GLN A 1 339 ? 17.828 -7.668 -33.938 1 68.06 339 GLN A CA 1
ATOM 2725 C C . GLN A 1 339 ? 17.844 -8.219 -32.531 1 68.06 339 GLN A C 1
ATOM 2727 O O . GLN A 1 339 ? 18.406 -7.59 -31.625 1 68.06 339 GLN A O 1
ATOM 2732 N N . PHE A 1 340 ? 17.266 -9.336 -32.375 1 74.69 340 PHE A N 1
ATOM 2733 C CA . PHE A 1 340 ? 17.266 -9.992 -31.062 1 74.69 340 PHE A CA 1
ATOM 2734 C C . PHE A 1 340 ? 18.672 -10.312 -30.609 1 74.69 340 PHE A C 1
ATOM 2736 O O . PHE A 1 340 ? 19.031 -10.062 -29.453 1 74.69 340 PHE A O 1
ATOM 2743 N N . THR A 1 341 ? 19.406 -10.828 -31.516 1 71.81 341 THR A N 1
ATOM 2744 C CA . THR A 1 341 ? 20.781 -11.234 -31.188 1 71.81 341 THR A CA 1
ATOM 2745 C C . THR A 1 341 ? 21.609 -10.031 -30.766 1 71.81 341 THR A C 1
ATOM 2747 O O . THR A 1 341 ? 22.359 -10.102 -29.781 1 71.81 341 THR A O 1
ATOM 2750 N N . VAL A 1 342 ? 21.422 -9.047 -31.453 1 68.69 342 VAL A N 1
ATOM 2751 C CA . VAL A 1 342 ? 22.188 -7.836 -31.156 1 68.69 342 VAL A CA 1
ATOM 2752 C C . VAL A 1 342 ? 21.75 -7.277 -29.812 1 68.69 342 VAL A C 1
ATOM 2754 O O . VAL A 1 342 ? 22.594 -6.914 -28.984 1 68.69 342 VAL A O 1
ATOM 2757 N N . ALA A 1 343 ? 20.516 -7.27 -29.688 1 69.5 343 ALA A N 1
ATOM 2758 C CA . ALA A 1 343 ? 19.984 -6.738 -28.438 1 69.5 343 ALA A CA 1
ATOM 2759 C C . ALA A 1 343 ? 20.375 -7.617 -27.25 1 69.5 343 ALA A C 1
ATOM 2761 O O . ALA A 1 343 ? 20.719 -7.113 -26.188 1 69.5 343 ALA A O 1
ATOM 2762 N N . PHE A 1 344 ? 20.391 -8.852 -27.531 1 73.56 344 PHE A N 1
ATOM 2763 C CA . PHE A 1 344 ? 20.75 -9.82 -26.5 1 73.56 344 PHE A CA 1
ATOM 2764 C C . PHE A 1 344 ? 22.219 -9.641 -26.094 1 73.56 344 PHE A C 1
ATOM 2766 O O . PHE A 1 344 ? 22.531 -9.602 -24.906 1 73.56 344 PHE A O 1
ATOM 2773 N N . LYS A 1 345 ? 22.953 -9.508 -27.047 1 70.06 345 LYS A N 1
ATOM 2774 C CA . LYS A 1 345 ? 24.375 -9.344 -26.781 1 70.06 345 LYS A CA 1
ATOM 2775 C C . LYS A 1 345 ? 24.641 -8.055 -26.016 1 70.06 345 LYS A C 1
ATOM 2777 O O . LYS A 1 345 ? 25.5 -8.023 -25.125 1 70.06 345 LYS A O 1
ATOM 2782 N N . ARG A 1 346 ? 23.953 -7.141 -26.375 1 68.38 346 ARG A N 1
ATOM 2783 C CA . ARG A 1 346 ? 24.125 -5.859 -25.703 1 68.38 346 ARG A CA 1
ATOM 2784 C C . ARG A 1 346 ? 23.719 -5.949 -24.25 1 68.38 346 ARG A C 1
ATOM 2786 O O . ARG A 1 346 ? 24.422 -5.473 -23.359 1 68.38 346 ARG A O 1
ATOM 2793 N N . LEU A 1 347 ? 22.625 -6.539 -24.047 1 69.75 347 LEU A N 1
ATOM 2794 C CA . LEU A 1 347 ? 22.125 -6.68 -22.688 1 69.75 347 LEU A CA 1
ATOM 2795 C C . LEU A 1 347 ? 23.047 -7.562 -21.859 1 69.75 347 LEU A C 1
ATOM 2797 O O . LEU A 1 347 ? 23.297 -7.281 -20.688 1 69.75 347 LEU A O 1
ATOM 2801 N N . PHE A 1 348 ? 23.547 -8.5 -22.531 1 70.56 348 PHE A N 1
ATOM 2802 C CA . PHE A 1 348 ? 24.469 -9.422 -21.875 1 70.56 348 PHE A CA 1
ATOM 2803 C C . PHE A 1 348 ? 25.75 -8.711 -21.469 1 70.56 348 PHE A C 1
ATOM 2805 O O . PHE A 1 348 ? 26.234 -8.883 -20.344 1 70.56 348 PHE A O 1
ATOM 2812 N N . SER A 1 349 ? 26.172 -7.906 -22.328 1 66.69 349 SER A N 1
ATOM 2813 C CA . SER A 1 349 ? 27.422 -7.195 -22.078 1 66.69 349 SER A CA 1
ATOM 2814 C C . SER A 1 349 ? 27.25 -6.141 -20.984 1 66.69 349 SER A C 1
ATOM 2816 O O . SER A 1 349 ? 28.141 -5.965 -20.141 1 66.69 349 SER A O 1
ATOM 2818 N N . LEU A 1 350 ? 26.203 -5.48 -21.047 1 62.25 350 LEU A N 1
ATOM 2819 C CA . LEU A 1 350 ? 25.953 -4.434 -20.062 1 62.25 350 LEU A CA 1
ATOM 2820 C C . LEU A 1 350 ? 25.859 -5.023 -18.656 1 62.25 350 LEU A C 1
ATOM 2822 O O . LEU A 1 350 ? 26.422 -4.473 -17.703 1 62.25 350 LEU A O 1
ATOM 2826 N N . LYS A 1 351 ? 25.203 -6.055 -18.547 1 64.19 351 LYS A N 1
ATOM 2827 C CA . LYS A 1 351 ? 25.047 -6.695 -17.25 1 64.19 351 LYS A CA 1
ATOM 2828 C C . LYS A 1 351 ? 26.375 -7.262 -16.75 1 64.19 351 LYS A C 1
ATOM 2830 O O . LYS A 1 351 ? 26.672 -7.211 -15.562 1 64.19 351 LYS A O 1
ATOM 2835 N N . TYR A 1 352 ? 27.062 -7.727 -17.766 1 57.19 352 TYR A N 1
ATOM 2836 C CA . TYR A 1 352 ? 28.391 -8.234 -17.422 1 57.19 352 TYR A CA 1
ATOM 2837 C C . TYR A 1 352 ? 29.281 -7.121 -16.875 1 57.19 352 TYR A C 1
ATOM 2839 O O . TYR A 1 352 ? 29.984 -7.316 -15.891 1 57.19 352 TYR A O 1
ATOM 2847 N N . LEU A 1 353 ? 29.047 -6.004 -17.438 1 50.5 353 LEU A N 1
ATOM 2848 C CA . LEU A 1 353 ? 29.859 -4.859 -17.016 1 50.5 353 LEU A CA 1
ATOM 2849 C C . LEU A 1 353 ? 29.406 -4.352 -15.648 1 50.5 353 LEU A C 1
ATOM 2851 O O . LEU A 1 353 ? 30.234 -3.939 -14.836 1 50.5 353 LEU A O 1
ATOM 2855 N N . GLU A 1 354 ? 28.172 -4.336 -15.484 1 57.34 354 GLU A N 1
ATOM 2856 C CA . GLU A 1 354 ? 27.641 -3.906 -14.188 1 57.34 354 GLU A CA 1
ATOM 2857 C C . GLU A 1 354 ? 28.125 -4.812 -13.062 1 57.34 354 GLU A C 1
ATOM 2859 O O . GLU A 1 354 ? 28.453 -4.34 -11.977 1 57.34 354 GLU A O 1
ATOM 2864 N N . ILE A 1 355 ? 28.172 -6.086 -13.297 1 53.03 355 ILE A N 1
ATOM 2865 C CA . ILE A 1 355 ? 28.641 -7.062 -12.328 1 53.03 355 ILE A CA 1
ATOM 2866 C C . ILE A 1 355 ? 30.125 -6.832 -12.039 1 53.03 355 ILE A C 1
ATOM 2868 O O . ILE A 1 355 ? 30.562 -6.914 -10.883 1 53.03 355 ILE A O 1
ATOM 2872 N N . LEU A 1 356 ? 30.812 -6.496 -13.031 1 45.03 356 LEU A N 1
ATOM 2873 C CA . LEU A 1 356 ? 32.219 -6.215 -12.859 1 45.03 356 LEU A CA 1
ATOM 2874 C C . LEU A 1 356 ? 32.438 -4.945 -12.039 1 45.03 356 LEU A C 1
ATOM 2876 O O . LEU A 1 356 ? 33.375 -4.867 -11.227 1 45.03 356 LEU A O 1
ATOM 2880 N N . LYS A 1 357 ? 31.516 -4.078 -12.203 1 47.94 357 LYS A N 1
ATOM 2881 C CA . LYS A 1 357 ? 31.625 -2.822 -11.469 1 47.94 357 LYS A CA 1
ATOM 2882 C C . LYS A 1 357 ? 31.25 -3.006 -10 1 47.94 357 LYS A C 1
ATOM 2884 O O . LYS A 1 357 ? 31.906 -2.455 -9.117 1 47.94 357 LYS A O 1
ATOM 2889 N N . THR A 1 358 ? 30.234 -3.664 -9.766 1 49.66 358 THR A N 1
ATOM 2890 C CA . THR A 1 358 ? 29.797 -3.877 -8.398 1 49.66 358 THR A CA 1
ATOM 2891 C C . THR A 1 358 ? 30.656 -4.926 -7.703 1 49.66 358 THR A C 1
ATOM 2893 O O . THR A 1 358 ? 30.797 -4.906 -6.477 1 49.66 358 THR A O 1
ATOM 2896 N N . GLY A 1 359 ? 31.062 -5.902 -8.352 1 43.72 359 GLY A N 1
ATOM 2897 C CA . GLY A 1 359 ? 32 -6.852 -7.77 1 43.72 359 GLY A CA 1
ATOM 2898 C C . GLY A 1 359 ? 33.281 -6.199 -7.273 1 43.72 359 GLY A C 1
ATOM 2899 O O . GLY A 1 359 ? 33.844 -6.605 -6.246 1 43.72 359 GLY A O 1
ATOM 2900 N N . ASN A 1 360 ? 33.812 -5.266 -7.945 1 38.62 360 ASN A N 1
ATOM 2901 C CA . ASN A 1 360 ? 34.969 -4.555 -7.469 1 38.62 360 ASN A CA 1
ATOM 2902 C C . ASN A 1 360 ? 34.656 -3.641 -6.293 1 38.62 360 ASN A C 1
ATOM 2904 O O . ASN A 1 360 ? 35.531 -3.305 -5.492 1 38.62 360 ASN A O 1
ATOM 2908 N N . CYS A 1 361 ? 33.438 -3.127 -6.195 1 36.66 361 CYS A N 1
ATOM 2909 C CA . CYS A 1 361 ? 33.156 -2.258 -5.055 1 36.66 361 CYS A CA 1
ATOM 2910 C C . CYS A 1 361 ? 32.875 -3.076 -3.801 1 36.66 361 CYS A C 1
ATOM 2912 O O . CYS A 1 361 ? 32.719 -2.52 -2.711 1 36.66 361 CYS A O 1
ATOM 2914 N N . GLU A 1 362 ? 32.406 -4.312 -3.822 1 36.69 362 GLU A N 1
ATOM 2915 C CA . GLU A 1 362 ? 32.281 -5.008 -2.547 1 36.69 362 GLU A CA 1
ATOM 2916 C C . GLU A 1 362 ? 33.625 -5.23 -1.896 1 36.69 362 GLU A C 1
ATOM 2918 O O . GLU A 1 362 ? 33.75 -5.863 -0.842 1 36.69 362 GLU A O 1
ATOM 2923 N N . ALA A 1 363 ? 34.844 -4.926 -2.455 1 32.34 363 ALA A N 1
ATOM 2924 C CA . ALA A 1 363 ? 36.031 -5.219 -1.679 1 32.34 363 ALA A CA 1
ATOM 2925 C C . ALA A 1 363 ? 36.031 -4.477 -0.346 1 32.34 363 ALA A C 1
ATOM 2927 O O . ALA A 1 363 ? 36.406 -5.035 0.687 1 32.34 363 ALA A O 1
ATOM 2928 N N . GLN A 1 364 ? 36.25 -3.061 -0.279 1 26.36 364 GLN A N 1
ATOM 2929 C CA . GLN A 1 364 ? 36.969 -2.447 0.816 1 26.36 364 GLN A CA 1
ATOM 2930 C C . GLN A 1 364 ? 36.125 -2.309 2.062 1 26.36 364 GLN A C 1
ATOM 2932 O O . GLN A 1 364 ? 36.531 -1.72 3.059 1 26.36 364 GLN A O 1
ATOM 2937 N N . THR A 1 365 ? 34.781 -2.502 2.068 1 25.45 365 THR A N 1
ATOM 2938 C CA . THR A 1 365 ? 34.312 -2.309 3.438 1 25.45 365 THR A CA 1
ATOM 2939 C C . THR A 1 365 ? 34.688 -3.498 4.312 1 25.45 365 THR A C 1
ATOM 2941 O O . THR A 1 365 ? 33.969 -3.863 5.23 1 25.45 365 THR A O 1
ATOM 2944 N N . GLU A 1 366 ? 35.969 -4 4.207 1 23.41 366 GLU A N 1
ATOM 2945 C CA . GLU A 1 366 ? 36.5 -4.469 5.477 1 23.41 366 GLU A CA 1
ATOM 2946 C C . GLU A 1 366 ? 36.656 -3.316 6.469 1 23.41 366 GLU A C 1
ATOM 2948 O O . GLU A 1 366 ? 37.125 -2.236 6.109 1 23.41 366 GLU A O 1
ATOM 2953 N N . MET B 1 1 ? 9.445 20.281 22.766 1 76.12 1 MET B N 1
ATOM 2954 C CA . MET B 1 1 ? 9.75 18.984 23.359 1 76.12 1 MET B CA 1
ATOM 2955 C C . MET B 1 1 ? 10.047 19.125 24.844 1 76.12 1 MET B C 1
ATOM 2957 O O . MET B 1 1 ? 10.719 20.078 25.266 1 76.12 1 MET B O 1
ATOM 2961 N N . SER B 1 2 ? 9.438 18.219 25.469 1 70.56 2 SER B N 1
ATOM 2962 C CA . SER B 1 2 ? 9.68 18.234 26.906 1 70.56 2 SER B CA 1
ATOM 2963 C C . SER B 1 2 ? 11.047 17.656 27.25 1 70.56 2 SER B C 1
ATOM 2965 O O . SER B 1 2 ? 11.5 16.703 26.594 1 70.56 2 SER B O 1
ATOM 2967 N N . ILE B 1 3 ? 11.789 18.312 28.172 1 70.06 3 ILE B N 1
ATOM 2968 C CA . ILE B 1 3 ? 13.086 17.828 28.625 1 70.06 3 ILE B CA 1
ATOM 2969 C C . ILE B 1 3 ? 13.07 17.656 30.141 1 70.06 3 ILE B C 1
ATOM 2971 O O . ILE B 1 3 ? 12.219 18.219 30.828 1 70.06 3 ILE B O 1
ATOM 2975 N N . LEU B 1 4 ? 13.875 16.75 30.594 1 66.12 4 LEU B N 1
ATOM 2976 C CA . LEU B 1 4 ? 14.008 16.547 32.031 1 66.12 4 LEU B CA 1
ATOM 2977 C C . LEU B 1 4 ? 14.742 17.719 32.656 1 66.12 4 LEU B C 1
ATOM 2979 O O . LEU B 1 4 ? 15.875 18.031 32.281 1 66.12 4 LEU B O 1
ATOM 2983 N N . PRO B 1 5 ? 13.953 18.391 33.562 1 67.5 5 PRO B N 1
ATOM 2984 C CA . PRO B 1 5 ? 14.633 19.5 34.219 1 67.5 5 PRO B CA 1
ATOM 2985 C C . PRO B 1 5 ? 15.883 19.062 34.969 1 67.5 5 PRO B C 1
ATOM 2987 O O . PRO B 1 5 ? 15.812 18.156 35.812 1 67.5 5 PRO B O 1
ATOM 2990 N N . HIS B 1 6 ? 17 19.406 34.531 1 67.5 6 HIS B N 1
ATOM 2991 C CA . HIS B 1 6 ? 18.266 19.031 35.125 1 67.5 6 HIS B CA 1
ATOM 2992 C C . HIS B 1 6 ? 19.344 20.062 34.844 1 67.5 6 HIS B C 1
ATOM 2994 O O . HIS B 1 6 ? 19.453 20.594 33.75 1 67.5 6 HIS B O 1
ATOM 3000 N N . LEU B 1 7 ? 19.922 20.531 35.969 1 68.44 7 LEU B N 1
ATOM 3001 C CA . LEU B 1 7 ? 21.047 21.453 35.844 1 68.44 7 LEU B CA 1
ATOM 3002 C C . LEU B 1 7 ? 22.359 20.688 35.781 1 68.44 7 LEU B C 1
ATOM 3004 O O . LEU B 1 7 ? 22.578 19.766 36.562 1 68.44 7 LEU B O 1
ATOM 3008 N N . GLU B 1 8 ? 22.984 20.797 34.75 1 66 8 GLU B N 1
ATOM 3009 C CA . GLU B 1 8 ? 24.281 20.125 34.625 1 66 8 GLU B CA 1
ATOM 3010 C C . GLU B 1 8 ? 25.375 21.125 34.219 1 66 8 GLU B C 1
ATOM 3012 O O . GLU B 1 8 ? 25.156 22 33.406 1 66 8 GLU B O 1
ATOM 3017 N N . TYR B 1 9 ? 26.5 21.141 34.969 1 63.25 9 TYR B N 1
ATOM 3018 C CA . TYR B 1 9 ? 27.641 21.969 34.656 1 63.25 9 TYR B CA 1
ATOM 3019 C C . TYR B 1 9 ? 28.406 21.422 33.438 1 63.25 9 TYR B C 1
ATOM 3021 O O . TYR B 1 9 ? 28.828 20.266 33.438 1 63.25 9 TYR B O 1
ATOM 3029 N N . ASP B 1 10 ? 28.359 22.203 32.406 1 60.75 10 ASP B N 1
ATOM 3030 C CA . ASP B 1 10 ? 29.156 21.875 31.234 1 60.75 10 ASP B CA 1
ATOM 3031 C C . ASP B 1 10 ? 30.594 22.375 31.375 1 60.75 10 ASP B C 1
ATOM 3033 O O . ASP B 1 10 ? 30.859 23.578 31.234 1 60.75 10 ASP B O 1
ATOM 3037 N N . ARG B 1 11 ? 31.547 21.609 31.578 1 60.62 11 ARG B N 1
ATOM 3038 C CA . ARG B 1 11 ? 32.938 21.969 31.828 1 60.62 11 ARG B CA 1
ATOM 3039 C C . ARG B 1 11 ? 33.562 22.609 30.594 1 60.62 11 ARG B C 1
ATOM 3041 O O . ARG B 1 11 ? 34.344 23.547 30.703 1 60.62 11 ARG B O 1
ATOM 3048 N N . GLY B 1 12 ? 33.188 22.062 29.391 1 57.78 12 GLY B N 1
ATOM 3049 C CA . GLY B 1 12 ? 33.781 22.562 28.156 1 57.78 12 GLY B CA 1
ATOM 3050 C C . GLY B 1 12 ? 33.438 24.016 27.875 1 57.78 12 GLY B C 1
ATOM 3051 O O . GLY B 1 12 ? 34.25 24.797 27.422 1 57.78 12 GLY B O 1
ATOM 3052 N N . ARG B 1 13 ? 32.25 24.359 28.391 1 62.56 13 ARG B N 1
ATOM 3053 C CA . ARG B 1 13 ? 31.766 25.719 28.125 1 62.56 13 ARG B CA 1
ATOM 3054 C C . ARG B 1 13 ? 31.75 26.562 29.391 1 62.56 13 ARG B C 1
ATOM 3056 O O . ARG B 1 13 ? 31.422 27.75 29.344 1 62.56 13 ARG B O 1
ATOM 3063 N N . ASP B 1 14 ? 32.125 25.969 30.391 1 58.72 14 ASP B N 1
ATOM 3064 C CA . ASP B 1 14 ? 32.156 26.609 31.703 1 58.72 14 ASP B CA 1
ATOM 3065 C C . ASP B 1 14 ? 30.844 27.312 32 1 58.72 14 ASP B C 1
ATOM 3067 O O . ASP B 1 14 ? 30.828 28.5 32.344 1 58.72 14 ASP B O 1
ATOM 3071 N N . MET B 1 15 ? 29.734 26.578 31.734 1 64.88 15 MET B N 1
ATOM 3072 C CA . MET B 1 15 ? 28.406 27.141 32 1 64.88 15 MET B CA 1
ATOM 3073 C C . MET B 1 15 ? 27.453 26.047 32.469 1 64.88 15 MET B C 1
ATOM 3075 O O . MET B 1 15 ? 27.656 24.875 32.188 1 64.88 15 MET B O 1
ATOM 3079 N N . ILE B 1 16 ? 26.531 26.422 33.344 1 60.75 16 ILE B N 1
ATOM 3080 C CA . ILE B 1 16 ? 25.484 25.5 33.812 1 60.75 16 ILE B CA 1
ATOM 3081 C C . ILE B 1 16 ? 24.406 25.375 32.719 1 60.75 16 ILE B C 1
ATOM 3083 O O . ILE B 1 16 ? 23.844 26.391 32.281 1 60.75 16 ILE B O 1
ATOM 3087 N N . VAL B 1 17 ? 24.359 24.219 32.125 1 68.25 17 VAL B N 1
ATOM 3088 C CA . VAL B 1 17 ? 23.344 23.938 31.141 1 68.25 17 VAL B CA 1
ATOM 3089 C C . VAL B 1 17 ? 22.078 23.438 31.828 1 68.25 17 VAL B C 1
ATOM 3091 O O . VAL B 1 17 ? 22.156 22.641 32.781 1 68.25 17 VAL B O 1
ATOM 3094 N N . GLY B 1 18 ? 20.938 24.047 31.391 1 71.62 18 GLY B N 1
ATOM 3095 C CA . GLY B 1 18 ? 19.688 23.547 31.953 1 71.62 18 GLY B CA 1
ATOM 3096 C C . GLY B 1 18 ? 18.688 24.656 32.25 1 71.62 18 GLY B C 1
ATOM 3097 O O . GLY B 1 18 ? 17.5 24.391 32.5 1 71.62 18 GLY B O 1
ATOM 3098 N N . PHE B 1 19 ? 19.328 25.906 32.25 1 64.31 19 PHE B N 1
ATOM 3099 C CA . PHE B 1 19 ? 18.438 27.047 32.469 1 64.31 19 PHE B CA 1
ATOM 3100 C C . PHE B 1 19 ? 17.781 27.469 31.156 1 64.31 19 PHE B C 1
ATOM 3102 O O . PHE B 1 19 ? 18.25 27.094 30.078 1 64.31 19 PHE B O 1
ATOM 3109 N N . GLU B 1 20 ? 16.672 28.094 31.375 1 72.5 20 GLU B N 1
ATOM 3110 C CA . GLU B 1 20 ? 16.062 28.719 30.203 1 72.5 20 GLU B CA 1
ATOM 3111 C C . GLU B 1 20 ? 17.062 29.594 29.469 1 72.5 20 GLU B C 1
ATOM 3113 O O . GLU B 1 20 ? 17.734 30.422 30.078 1 72.5 20 GLU B O 1
ATOM 3118 N N . ASP B 1 21 ? 17.422 29.297 28.312 1 67.94 21 ASP B N 1
ATOM 3119 C CA . ASP B 1 21 ? 18.438 30 27.516 1 67.94 21 ASP B CA 1
ATOM 3120 C C . ASP B 1 21 ? 18.016 30.109 26.062 1 67.94 21 ASP B C 1
ATOM 3122 O O . ASP B 1 21 ? 17.938 29.109 25.344 1 67.94 21 ASP B O 1
ATOM 3126 N N . ASP B 1 22 ? 17.688 31.391 25.656 1 63.84 22 ASP B N 1
ATOM 3127 C CA . ASP B 1 22 ? 17.266 31.625 24.281 1 63.84 22 ASP B CA 1
ATOM 3128 C C . ASP B 1 22 ? 18.438 32.031 23.391 1 63.84 22 ASP B C 1
ATOM 3130 O O . ASP B 1 22 ? 18.25 32.5 22.266 1 63.84 22 ASP B O 1
ATOM 3134 N N . GLY B 1 23 ? 19.562 31.781 23.906 1 59.44 23 GLY B N 1
ATOM 3135 C CA . GLY B 1 23 ? 20.766 32.188 23.188 1 59.44 23 GLY B CA 1
ATOM 3136 C C . GLY B 1 23 ? 21.219 33.594 23.516 1 59.44 23 GLY B C 1
ATOM 3137 O O . GLY B 1 23 ? 22.406 33.906 23.422 1 59.44 23 GLY B O 1
ATOM 3138 N N . LYS B 1 24 ? 20.266 34.531 23.875 1 60.84 24 LYS B N 1
ATOM 3139 C CA . LYS B 1 24 ? 20.594 35.906 24.219 1 60.84 24 LYS B CA 1
ATOM 3140 C C . LYS B 1 24 ? 20.469 36.156 25.719 1 60.84 24 LYS B C 1
ATOM 3142 O O . LYS B 1 24 ? 21.344 36.75 26.328 1 60.84 24 LYS B O 1
ATOM 3147 N N . ILE B 1 25 ? 19.391 35.625 26.312 1 62.62 25 ILE B N 1
ATOM 3148 C CA . ILE B 1 25 ? 19.094 35.844 27.719 1 62.62 25 ILE B CA 1
ATOM 3149 C C . ILE B 1 25 ? 18.969 34.531 28.453 1 62.62 25 ILE B C 1
ATOM 3151 O O . ILE B 1 25 ? 18.297 33.594 27.969 1 62.62 25 ILE B O 1
ATOM 3155 N N . ARG B 1 26 ? 19.766 34.375 29.469 1 70.31 26 ARG B N 1
ATOM 3156 C CA . ARG B 1 26 ? 19.672 33.219 30.344 1 70.31 26 ARG B CA 1
ATOM 3157 C C . ARG B 1 26 ? 18.906 33.531 31.625 1 70.31 26 ARG B C 1
ATOM 3159 O O . ARG B 1 26 ? 19.203 34.531 32.281 1 70.31 26 ARG B O 1
ATOM 3166 N N . SER B 1 27 ? 17.812 32.812 31.734 1 68.94 27 SER B N 1
ATOM 3167 C CA . SER B 1 27 ? 17.062 33.031 32.969 1 68.94 27 SER B CA 1
ATOM 3168 C C . SER B 1 27 ? 17.453 32.031 34.031 1 68.94 27 SER B C 1
ATOM 3170 O O . SER B 1 27 ? 18.234 31.109 33.781 1 68.94 27 SER B O 1
ATOM 3172 N N . SER B 1 28 ? 16.984 32.312 35.219 1 66.56 28 SER B N 1
ATOM 3173 C CA . SER B 1 28 ? 17.266 31.422 36.344 1 66.56 28 SER B CA 1
ATOM 3174 C C . SER B 1 28 ? 16.266 30.266 36.438 1 66.56 28 SER B C 1
ATOM 3176 O O . SER B 1 28 ? 16.391 29.391 37.281 1 66.56 28 SER B O 1
ATOM 3178 N N . LEU B 1 29 ? 15.391 30.234 35.469 1 71.5 29 LEU B N 1
ATOM 3179 C CA . LEU B 1 29 ? 14.367 29.188 35.531 1 71.5 29 LEU B CA 1
ATOM 3180 C C . LEU B 1 29 ? 14.867 27.906 34.875 1 71.5 29 LEU B C 1
ATOM 3182 O O . LEU B 1 29 ? 15.578 27.969 33.844 1 71.5 29 LEU B O 1
ATOM 3186 N N . ILE B 1 30 ? 14.508 26.797 35.438 1 71.94 30 ILE B N 1
ATOM 3187 C CA . ILE B 1 30 ? 14.922 25.484 34.969 1 71.94 30 ILE B CA 1
ATOM 3188 C C . ILE B 1 30 ? 14.164 25.156 33.688 1 71.94 30 ILE B C 1
ATOM 3190 O O . ILE B 1 30 ? 12.953 25.359 33.594 1 71.94 30 ILE B O 1
ATOM 3194 N N . ALA B 1 31 ? 14.867 24.812 32.812 1 74.25 31 ALA B N 1
ATOM 3195 C CA . ALA B 1 31 ? 14.297 24.484 31.5 1 74.25 31 ALA B CA 1
ATOM 3196 C C . ALA B 1 31 ? 13.508 23.172 31.547 1 74.25 31 ALA B C 1
ATOM 3198 O O . ALA B 1 31 ? 13.984 22.188 32.094 1 74.25 31 ALA B O 1
ATOM 3199 N N . LYS B 1 32 ? 12.289 23.25 31.047 1 74.5 32 LYS B N 1
ATOM 3200 C CA . LYS B 1 32 ? 11.453 22.062 31.016 1 74.5 32 LYS B CA 1
ATOM 3201 C C . LYS B 1 32 ? 11.117 21.656 29.578 1 74.5 32 LYS B C 1
ATOM 3203 O O . LYS B 1 32 ? 10.602 20.562 29.344 1 74.5 32 LYS B O 1
ATOM 3208 N N . SER B 1 33 ? 11.43 22.641 28.688 1 81.56 33 SER B N 1
ATOM 3209 C CA . SER B 1 33 ? 11.133 22.344 27.297 1 81.56 33 SER B CA 1
ATOM 3210 C C . SER B 1 33 ? 12.172 22.984 26.375 1 81.56 33 SER B C 1
ATOM 3212 O O . SER B 1 33 ? 12.961 23.828 26.797 1 81.56 33 SER B O 1
ATOM 3214 N N . VAL B 1 34 ? 12.219 22.453 25.188 1 82.31 34 VAL B N 1
ATOM 3215 C CA . VAL B 1 34 ? 13.133 22.984 24.188 1 82.31 34 VAL B CA 1
ATOM 3216 C C . VAL B 1 34 ? 12.359 23.344 22.906 1 82.31 34 VAL B C 1
ATOM 3218 O O . VAL B 1 34 ? 11.453 22.609 22.5 1 82.31 34 VAL B O 1
ATOM 3221 N N . VAL B 1 35 ? 12.68 24.547 22.453 1 85.5 35 VAL B N 1
ATOM 3222 C CA . VAL B 1 35 ? 12.156 24.969 21.156 1 85.5 35 VAL B CA 1
ATOM 3223 C C . VAL B 1 35 ? 13.266 24.906 20.109 1 85.5 35 VAL B C 1
ATOM 3225 O O . VAL B 1 35 ? 14.383 25.359 20.344 1 85.5 35 VAL B O 1
ATOM 3228 N N . ALA B 1 36 ? 12.953 24.234 19.031 1 88.38 36 ALA B N 1
ATOM 3229 C CA . ALA B 1 36 ? 13.961 24.094 17.984 1 88.38 36 ALA B CA 1
ATOM 3230 C C . ALA B 1 36 ? 13.438 24.578 16.641 1 88.38 36 ALA B C 1
ATOM 3232 O O . ALA B 1 36 ? 12.227 24.562 16.391 1 88.38 36 ALA B O 1
ATOM 3233 N N . PHE B 1 37 ? 14.406 25.094 15.859 1 92 37 PHE B N 1
ATOM 3234 C CA . PHE B 1 37 ? 14.125 25.547 14.5 1 92 37 PHE B CA 1
ATOM 3235 C C . PHE B 1 37 ? 14.883 24.703 13.484 1 92 37 PHE B C 1
ATOM 3237 O O . PHE B 1 37 ? 16.047 24.359 13.688 1 92 37 PHE B O 1
ATOM 3244 N N . MET B 1 38 ? 14.117 24.297 12.43 1 92.19 38 MET B N 1
ATOM 3245 C CA . MET B 1 38 ? 14.727 23.5 11.367 1 92.19 38 MET B CA 1
ATOM 3246 C C . MET B 1 38 ? 14.375 24.062 10 1 92.19 38 MET B C 1
ATOM 3248 O O . MET B 1 38 ? 13.242 24.484 9.773 1 92.19 38 MET B O 1
ATOM 3252 N N . ALA B 1 39 ? 15.398 24.141 9.125 1 92.12 39 ALA B N 1
ATOM 3253 C CA . ALA B 1 39 ? 15.172 24.5 7.727 1 92.12 39 ALA B CA 1
ATOM 3254 C C . ALA B 1 39 ? 15.039 23.266 6.848 1 92.12 39 ALA B C 1
ATOM 3256 O O . ALA B 1 39 ? 15.805 22.312 6.992 1 92.12 39 ALA B O 1
ATOM 3257 N N . ARG B 1 40 ? 14.016 23.281 6.059 1 91.44 40 ARG B N 1
ATOM 3258 C CA . ARG B 1 40 ? 13.766 22.156 5.156 1 91.44 40 ARG B CA 1
ATOM 3259 C C . ARG B 1 40 ? 13.578 22.656 3.723 1 91.44 40 ARG B C 1
ATOM 3261 O O . ARG B 1 40 ? 12.938 23.672 3.49 1 91.44 40 ARG B O 1
ATOM 3268 N N . GLY B 1 41 ? 14.195 21.906 2.801 1 89.81 41 GLY B N 1
ATOM 3269 C CA . GLY B 1 41 ? 14.023 22.234 1.396 1 89.81 41 GLY B CA 1
ATOM 3270 C C . GLY B 1 41 ? 12.656 21.875 0.857 1 89.81 41 GLY B C 1
ATOM 3271 O O . GLY B 1 41 ? 12.094 20.844 1.226 1 89.81 41 GLY B O 1
ATOM 3272 N N . ILE B 1 42 ? 12.164 22.672 -0.023 1 88.25 42 ILE B N 1
ATOM 3273 C CA . ILE B 1 42 ? 10.859 22.422 -0.623 1 88.25 42 ILE B CA 1
ATOM 3274 C C . ILE B 1 42 ? 10.984 21.406 -1.748 1 88.25 42 ILE B C 1
ATOM 3276 O O . ILE B 1 42 ? 10.141 20.516 -1.883 1 88.25 42 ILE B O 1
ATOM 3280 N N . THR B 1 43 ? 11.953 21.484 -2.553 1 79.75 43 THR B N 1
ATOM 3281 C CA . THR B 1 43 ? 12.117 20.594 -3.693 1 79.75 43 THR B CA 1
ATOM 3282 C C . THR B 1 43 ? 13.273 19.625 -3.467 1 79.75 43 THR B C 1
ATOM 3284 O O . THR B 1 43 ? 13.359 18.578 -4.117 1 79.75 43 THR B O 1
ATOM 3287 N N . HIS B 1 44 ? 14.125 20 -2.57 1 75.25 44 HIS B N 1
ATOM 3288 C CA . HIS B 1 44 ? 15.281 19.156 -2.291 1 75.25 44 HIS B CA 1
ATOM 3289 C C . HIS B 1 44 ? 15.148 18.469 -0.936 1 75.25 44 HIS B C 1
ATOM 3291 O O . HIS B 1 44 ? 14.469 18.984 -0.041 1 75.25 44 HIS B O 1
ATOM 3297 N N . GLN B 1 45 ? 15.656 17.344 -0.942 1 73.94 45 GLN B N 1
ATOM 3298 C CA . GLN B 1 45 ? 15.578 16.594 0.3 1 73.94 45 GLN B CA 1
ATOM 3299 C C . GLN B 1 45 ? 16.625 17.062 1.304 1 73.94 45 GLN B C 1
ATOM 3301 O O . GLN B 1 45 ? 17.484 16.281 1.721 1 73.94 45 GLN B O 1
ATOM 3306 N N . TYR B 1 46 ? 16.656 18.344 1.607 1 79.25 46 TYR B N 1
ATOM 3307 C CA . TYR B 1 46 ? 17.594 18.891 2.584 1 79.25 46 TYR B CA 1
ATOM 3308 C C . TYR B 1 46 ? 16.859 19.312 3.855 1 79.25 46 TYR B C 1
ATOM 3310 O O . TYR B 1 46 ? 15.758 19.859 3.797 1 79.25 46 TYR B O 1
ATOM 3318 N N . LYS B 1 47 ? 17.422 18.875 4.992 1 84.06 47 LYS B N 1
ATOM 3319 C CA . LYS B 1 47 ? 16.953 19.328 6.293 1 84.06 47 LYS B CA 1
ATOM 3320 C C . LYS B 1 47 ? 18.109 19.672 7.215 1 84.06 47 LYS B C 1
ATOM 3322 O O . LYS B 1 47 ? 19.125 18.969 7.242 1 84.06 47 LYS B O 1
ATOM 3327 N N . HIS B 1 48 ? 17.984 20.828 7.832 1 83.56 48 HIS B N 1
ATOM 3328 C CA . HIS B 1 48 ? 19.062 21.297 8.695 1 83.56 48 HIS B CA 1
ATOM 3329 C C . HIS B 1 48 ? 18.516 22 9.93 1 83.56 48 HIS B C 1
ATOM 3331 O O . HIS B 1 48 ? 17.656 22.891 9.812 1 83.56 48 HIS B O 1
ATOM 3337 N N . LEU B 1 49 ? 19.016 21.594 11.07 1 86.69 49 LEU B N 1
ATOM 3338 C CA . LEU B 1 49 ? 18.672 22.281 12.305 1 86.69 49 LEU B CA 1
ATOM 3339 C C . LEU B 1 49 ? 19.344 23.656 12.375 1 86.69 49 LEU B C 1
ATOM 3341 O O . LEU B 1 49 ? 20.531 23.781 12.094 1 86.69 49 LEU B O 1
ATOM 3345 N N . LEU B 1 50 ? 18.609 24.609 12.703 1 86.25 50 LEU B N 1
ATOM 3346 C CA . LEU B 1 50 ? 19.141 25.969 12.742 1 86.25 50 LEU B CA 1
ATOM 3347 C C . LEU B 1 50 ? 19.547 26.344 14.156 1 86.25 50 LEU B C 1
ATOM 3349 O O . LEU B 1 50 ? 20.562 27.031 14.352 1 86.25 50 LEU B O 1
ATOM 3353 N N . GLY B 1 51 ? 18.75 26.016 15.078 1 84.5 51 GLY B N 1
ATOM 3354 C CA . GLY B 1 51 ? 19 26.391 16.469 1 84.5 51 GLY B CA 1
ATOM 3355 C C . GLY B 1 51 ? 17.938 25.891 17.422 1 84.5 51 GLY B C 1
ATOM 3356 O O . GLY B 1 51 ? 16.953 25.281 17 1 84.5 51 GLY B O 1
ATOM 3357 N N . TYR B 1 52 ? 18.297 26.062 18.734 1 83.12 52 TYR B N 1
ATOM 3358 C CA . TYR B 1 52 ? 17.344 25.656 19.766 1 83.12 52 TYR B CA 1
ATOM 3359 C C . TYR B 1 52 ? 17.422 26.594 20.969 1 83.12 52 TYR B C 1
ATOM 3361 O O . TYR B 1 52 ? 18.359 27.391 21.094 1 83.12 52 TYR B O 1
ATOM 3369 N N . ALA B 1 53 ? 16.391 26.594 21.688 1 81.5 53 ALA B N 1
ATOM 3370 C CA . ALA B 1 53 ? 16.328 27.359 22.922 1 81.5 53 ALA B CA 1
ATOM 3371 C C . ALA B 1 53 ? 15.625 26.562 24.031 1 81.5 53 ALA B C 1
ATOM 3373 O O . ALA B 1 53 ? 14.617 25.906 23.766 1 81.5 53 ALA B O 1
ATOM 3374 N N . PHE B 1 54 ? 16.297 26.609 25.156 1 79.31 54 PHE B N 1
ATOM 3375 C CA . PHE B 1 54 ? 15.656 25.984 26.312 1 79.31 54 PHE B CA 1
ATOM 3376 C C . PHE B 1 54 ? 14.688 26.938 26.984 1 79.31 54 PHE B C 1
ATOM 3378 O O . PHE B 1 54 ? 15.008 28.109 27.188 1 79.31 54 PHE B O 1
ATOM 3385 N N . VAL B 1 55 ? 13.539 26.406 27.234 1 78.19 55 VAL B N 1
ATOM 3386 C CA . VAL B 1 55 ? 12.531 27.25 27.844 1 78.19 55 VAL B CA 1
ATOM 3387 C C . VAL B 1 55 ? 11.898 26.531 29.031 1 78.19 55 VAL B C 1
ATOM 3389 O O . VAL B 1 55 ? 11.961 25.297 29.125 1 78.19 55 VAL B O 1
ATOM 3392 N N . ASN B 1 56 ? 11.523 27.25 30.016 1 75 56 ASN B N 1
ATOM 3393 C CA . ASN B 1 56 ? 10.922 26.656 31.203 1 75 56 ASN B CA 1
ATOM 3394 C C . ASN B 1 56 ? 9.625 25.922 30.859 1 75 56 ASN B C 1
ATOM 3396 O O . ASN B 1 56 ? 9.5 24.734 31.125 1 75 56 ASN B O 1
ATOM 3400 N N . THR B 1 57 ? 8.625 26.688 30.672 1 70.44 57 THR B N 1
ATOM 3401 C CA . THR B 1 57 ? 7.379 26 30.328 1 70.44 57 THR B CA 1
ATOM 3402 C C . THR B 1 57 ? 7.055 26.172 28.859 1 70.44 57 THR B C 1
ATOM 3404 O O . THR B 1 57 ? 7.465 25.375 28.016 1 70.44 57 THR B O 1
ATOM 3407 N N . SER B 1 58 ? 6.375 27.203 28.594 1 71.69 58 SER B N 1
ATOM 3408 C CA . SER B 1 58 ? 6.07 27.516 27.203 1 71.69 58 SER B CA 1
ATOM 3409 C C . SER B 1 58 ? 6.777 28.797 26.75 1 71.69 58 SER B C 1
ATOM 3411 O O . SER B 1 58 ? 6.945 29.734 27.531 1 71.69 58 SER B O 1
ATOM 3413 N N . CYS B 1 59 ? 7.469 28.781 25.672 1 77.69 59 CYS B N 1
ATOM 3414 C CA . CYS B 1 59 ? 8.133 29.953 25.125 1 77.69 59 CYS B CA 1
ATOM 3415 C C . CYS B 1 59 ? 7.121 31.047 24.797 1 77.69 59 CYS B C 1
ATOM 3417 O O . CYS B 1 59 ? 6.18 30.812 24.031 1 77.69 59 CYS B O 1
ATOM 3419 N N . PRO B 1 60 ? 7.332 32.156 25.422 1 85.38 60 PRO B N 1
ATOM 3420 C CA . PRO B 1 60 ? 6.422 33.281 25.094 1 85.38 60 PRO B CA 1
ATOM 3421 C C . PRO B 1 60 ? 6.445 33.625 23.609 1 85.38 60 PRO B C 1
ATOM 3423 O O . PRO B 1 60 ? 7.5 33.562 22.969 1 85.38 60 PRO B O 1
ATOM 3426 N N . ALA B 1 61 ? 5.32 34.094 23.109 1 90.81 61 ALA B N 1
ATOM 3427 C CA . ALA B 1 61 ? 5.129 34.344 21.688 1 90.81 61 ALA B CA 1
ATOM 3428 C C . ALA B 1 61 ? 6.078 35.438 21.203 1 90.81 61 ALA B C 1
ATOM 3430 O O . ALA B 1 61 ? 6.59 35.375 20.078 1 90.81 61 ALA B O 1
ATOM 3431 N N . LYS B 1 62 ? 6.301 36.438 22.016 1 91.62 62 LYS B N 1
ATOM 3432 C CA . LYS B 1 62 ? 7.176 37.531 21.641 1 91.62 62 LYS B CA 1
ATOM 3433 C C . LYS B 1 62 ? 8.609 37.031 21.422 1 91.62 62 LYS B C 1
ATOM 3435 O O . LYS B 1 62 ? 9.266 37.469 20.453 1 91.62 62 LYS B O 1
ATOM 3440 N N . LYS B 1 63 ? 9.031 36.219 22.344 1 89.56 63 LYS B N 1
ATOM 3441 C CA . LYS B 1 63 ? 10.375 35.656 22.219 1 89.56 63 LYS B CA 1
ATOM 3442 C C . LYS B 1 63 ? 10.469 34.75 21 1 89.56 63 LYS B C 1
ATOM 3444 O O . LYS B 1 63 ? 11.484 34.75 20.297 1 89.56 63 LYS B O 1
ATOM 3449 N N . LEU B 1 64 ? 9.477 34 20.828 1 92.06 64 LEU B N 1
ATOM 3450 C CA . LEU B 1 64 ? 9.414 33.125 19.672 1 92.06 64 LEU B CA 1
ATOM 3451 C C . LEU B 1 64 ? 9.5 33.906 18.375 1 92.06 64 LEU B C 1
ATOM 3453 O O . LEU B 1 64 ? 10.164 33.5 17.422 1 92.06 64 LEU B O 1
ATOM 3457 N N . LYS B 1 65 ? 8.75 35 18.312 1 94.88 65 LYS B N 1
ATOM 3458 C CA . LYS B 1 65 ? 8.773 35.844 17.141 1 94.88 65 LYS B CA 1
ATOM 3459 C C . LYS B 1 65 ? 10.18 36.375 16.859 1 94.88 65 LYS B C 1
ATOM 3461 O O . LYS B 1 65 ? 10.633 36.406 15.719 1 94.88 65 LYS B O 1
ATOM 3466 N N . GLU B 1 66 ? 10.852 36.781 17.938 1 93.38 66 GLU B N 1
ATOM 3467 C CA . GLU B 1 66 ? 12.211 37.281 17.797 1 93.38 66 GLU B CA 1
ATOM 3468 C C . GLU B 1 66 ? 13.164 36.219 17.25 1 93.38 66 GLU B C 1
ATOM 3470 O O . GLU B 1 66 ? 13.977 36.5 16.375 1 93.38 66 GLU B O 1
ATOM 3475 N N . MET B 1 67 ? 13.047 35.094 17.844 1 92.31 67 MET B N 1
ATOM 3476 C CA . MET B 1 67 ? 13.898 34 17.406 1 92.31 67 MET B CA 1
ATOM 3477 C C . MET B 1 67 ? 13.609 33.656 15.953 1 92.31 67 MET B C 1
ATOM 3479 O O . MET B 1 67 ? 14.531 33.406 15.172 1 92.31 67 MET B O 1
ATOM 3483 N N . LEU B 1 68 ? 12.367 33.625 15.602 1 95.12 68 LEU B N 1
ATOM 3484 C CA . LEU B 1 68 ? 11.945 33.281 14.25 1 95.12 68 LEU B CA 1
ATOM 3485 C C . LEU B 1 68 ? 12.5 34.281 13.242 1 95.12 68 LEU B C 1
ATOM 3487 O O . LEU B 1 68 ? 13.055 33.906 12.211 1 95.12 68 LEU B O 1
ATOM 3491 N N . PHE B 1 69 ? 12.352 35.562 13.57 1 95.62 69 PHE B N 1
ATOM 3492 C CA . PHE B 1 69 ? 12.82 36.625 12.672 1 95.62 69 PHE B CA 1
ATOM 3493 C C . PHE B 1 69 ? 14.336 36.562 12.531 1 95.62 69 PHE B C 1
ATOM 3495 O O . PHE B 1 69 ? 14.867 36.75 11.43 1 95.62 69 PHE B O 1
ATOM 3502 N N . SER B 1 70 ? 15.008 36.219 13.656 1 93.62 70 SER B N 1
ATOM 3503 C CA . SER B 1 70 ? 16.453 36.094 13.602 1 93.62 70 SER B CA 1
ATOM 3504 C C . SER B 1 70 ? 16.875 34.938 12.688 1 93.62 70 SER B C 1
ATOM 3506 O O . SER B 1 70 ? 17.828 35.062 11.922 1 93.62 70 SER B O 1
ATOM 3508 N N . CYS B 1 71 ? 16.188 33.844 12.812 1 93.69 71 CYS B N 1
ATOM 3509 C CA . CYS B 1 71 ? 16.453 32.688 11.969 1 93.69 71 CYS B CA 1
ATOM 3510 C C . CYS B 1 71 ? 16.266 33.031 10.5 1 93.69 71 CYS B C 1
ATOM 3512 O O . CYS B 1 71 ? 17.094 32.656 9.656 1 93.69 71 CYS B O 1
ATOM 3514 N N . ILE B 1 72 ? 15.188 33.719 10.148 1 95.44 72 ILE B N 1
ATOM 3515 C CA . ILE B 1 72 ? 14.867 34.094 8.766 1 95.44 72 ILE B CA 1
ATOM 3516 C C . ILE B 1 72 ? 15.953 35 8.195 1 95.44 72 ILE B C 1
ATOM 3518 O O . ILE B 1 72 ? 16.406 34.781 7.07 1 95.44 72 ILE B O 1
ATOM 3522 N N . GLU B 1 73 ? 16.391 35.875 8.984 1 94.31 73 GLU B N 1
ATOM 3523 C CA . GLU B 1 73 ? 17.406 36.812 8.539 1 94.31 73 GLU B CA 1
ATOM 3524 C C . GLU B 1 73 ? 18.734 36.094 8.305 1 94.31 73 GLU B C 1
ATOM 3526 O O . GLU B 1 73 ? 19.438 36.375 7.316 1 94.31 73 GLU B O 1
ATOM 3531 N N . LYS B 1 74 ? 19.078 35.25 9.203 1 92.69 74 LYS B N 1
ATOM 3532 C CA . LYS B 1 74 ? 20.312 34.5 9.055 1 92.69 74 LYS B CA 1
ATOM 3533 C C . LYS B 1 74 ? 20.281 33.625 7.812 1 92.69 74 LYS B C 1
ATOM 3535 O O . LYS B 1 74 ? 21.297 33.438 7.137 1 92.69 74 LYS B O 1
ATOM 3540 N N . LEU B 1 75 ? 19.156 33.062 7.551 1 93.25 75 LEU B N 1
ATOM 3541 C CA . LEU B 1 75 ? 19 32.25 6.355 1 93.25 75 LEU B CA 1
ATOM 3542 C C . LEU B 1 75 ? 19.141 33.094 5.094 1 93.25 75 LEU B C 1
ATOM 3544 O O . LEU B 1 75 ? 19.812 32.688 4.145 1 93.25 75 LEU B O 1
ATOM 3548 N N . ARG B 1 76 ? 18.531 34.25 5.148 1 92.69 76 ARG B N 1
ATOM 3549 C CA . ARG B 1 76 ? 18.625 35.156 4.004 1 92.69 76 ARG B CA 1
ATOM 3550 C C . ARG B 1 76 ? 20.062 35.562 3.754 1 92.69 76 ARG B C 1
ATOM 3552 O O . ARG B 1 76 ? 20.5 35.656 2.605 1 92.69 76 ARG B O 1
ATOM 3559 N N . GLU B 1 77 ? 20.781 35.75 4.816 1 92.38 77 GLU B N 1
ATOM 3560 C CA . GLU B 1 77 ? 22.188 36.094 4.707 1 92.38 77 GLU B CA 1
ATOM 3561 C C . GLU B 1 77 ? 23 34.969 4.074 1 92.38 77 GLU B C 1
ATOM 3563 O O . GLU B 1 77 ? 23.984 35.25 3.377 1 92.38 77 GLU B O 1
ATOM 3568 N N . ALA B 1 78 ? 22.578 33.844 4.312 1 90.88 78 ALA B N 1
ATOM 3569 C CA . ALA B 1 78 ? 23.266 32.688 3.771 1 90.88 78 ALA B CA 1
ATOM 3570 C C . ALA B 1 78 ? 22.797 32.375 2.348 1 90.88 78 ALA B C 1
ATOM 3572 O O . ALA B 1 78 ? 23.266 31.422 1.725 1 90.88 78 ALA B O 1
ATOM 3573 N N . GLY B 1 79 ? 21.828 33.125 1.846 1 90.62 79 GLY B N 1
ATOM 3574 C CA . GLY B 1 79 ? 21.344 32.938 0.482 1 90.62 79 GLY B CA 1
ATOM 3575 C C . GLY B 1 79 ? 20.156 32 0.38 1 90.62 79 GLY B C 1
ATOM 3576 O O . GLY B 1 79 ? 19.812 31.547 -0.708 1 90.62 79 GLY B O 1
ATOM 3577 N N . LEU B 1 80 ? 19.609 31.688 1.528 1 90.62 80 LEU B N 1
ATOM 3578 C CA . LEU B 1 80 ? 18.422 30.844 1.575 1 90.62 80 LEU B CA 1
ATOM 3579 C C . LEU B 1 80 ? 17.188 31.672 1.917 1 90.62 80 LEU B C 1
ATOM 3581 O O . LEU B 1 80 ? 17.203 32.469 2.875 1 90.62 80 LEU B O 1
ATOM 3585 N N . TYR B 1 81 ? 16.141 31.531 1.169 1 91.31 81 TYR B N 1
ATOM 3586 C CA . TYR B 1 81 ? 14.961 32.375 1.339 1 91.31 81 TYR B CA 1
ATOM 3587 C C . TYR B 1 81 ? 13.758 31.531 1.764 1 91.31 81 TYR B C 1
ATOM 3589 O O . TYR B 1 81 ? 13.148 30.844 0.939 1 91.31 81 TYR B O 1
ATOM 3597 N N . PRO B 1 82 ? 13.445 31.594 2.994 1 93.94 82 PRO B N 1
ATOM 3598 C CA . PRO B 1 82 ? 12.305 30.828 3.482 1 93.94 82 PRO B CA 1
ATOM 3599 C C . PRO B 1 82 ? 10.984 31.25 2.834 1 93.94 82 PRO B C 1
ATOM 3601 O O . PRO B 1 82 ? 10.719 32.438 2.689 1 93.94 82 PRO B O 1
ATOM 3604 N N . LYS B 1 83 ? 10.195 30.344 2.361 1 94.75 83 LYS B N 1
ATOM 3605 C CA . LYS B 1 83 ? 8.906 30.625 1.738 1 94.75 83 LYS B CA 1
ATOM 3606 C C . LYS B 1 83 ? 7.77 30.469 2.744 1 94.75 83 LYS B C 1
ATOM 3608 O O . LYS B 1 83 ? 6.719 31.109 2.598 1 94.75 83 LYS B O 1
ATOM 3613 N N . GLY B 1 84 ? 8.016 29.625 3.723 1 95.94 84 GLY B N 1
ATOM 3614 C CA . GLY B 1 84 ? 6.961 29.406 4.699 1 95.94 84 GLY B CA 1
ATOM 3615 C C . GLY B 1 84 ? 7.477 28.828 6.008 1 95.94 84 GLY B C 1
ATOM 3616 O O . GLY B 1 84 ? 8.625 28.391 6.09 1 95.94 84 GLY B O 1
ATOM 3617 N N . ILE B 1 85 ? 6.668 28.938 7.027 1 96.88 85 ILE B N 1
ATOM 3618 C CA . ILE B 1 85 ? 6.953 28.328 8.32 1 96.88 85 ILE B CA 1
ATOM 3619 C C . ILE B 1 85 ? 5.812 27.391 8.711 1 96.88 85 ILE B C 1
ATOM 3621 O O . ILE B 1 85 ? 4.648 27.656 8.406 1 96.88 85 ILE B O 1
ATOM 3625 N N . VAL B 1 86 ? 6.129 26.25 9.305 1 97.31 86 VAL B N 1
ATOM 3626 C CA . VAL B 1 86 ? 5.141 25.266 9.727 1 97.31 86 VAL B CA 1
ATOM 3627 C C . VAL B 1 86 ? 5.332 24.953 11.211 1 97.31 86 VAL B C 1
ATOM 3629 O O . VAL B 1 86 ? 6.465 24.812 11.68 1 97.31 86 VAL B O 1
ATOM 3632 N N . CYS B 1 87 ? 4.344 24.938 11.938 1 95.44 87 CYS B N 1
ATOM 3633 C CA . CYS B 1 87 ? 4.387 24.578 13.344 1 95.44 87 CYS B CA 1
ATOM 3634 C C . CYS B 1 87 ? 3.107 23.859 13.766 1 95.44 87 CYS B C 1
ATOM 3636 O O . CYS B 1 87 ? 2.17 23.734 12.977 1 95.44 87 CYS B O 1
ATOM 3638 N N . ASP B 1 88 ? 3.086 23.266 14.891 1 93 88 ASP B N 1
ATOM 3639 C CA . ASP B 1 88 ? 1.862 22.656 15.406 1 93 88 ASP B CA 1
ATOM 3640 C C . ASP B 1 88 ? 0.96 23.719 16.047 1 93 88 ASP B C 1
ATOM 3642 O O . ASP B 1 88 ? 1.208 24.922 15.922 1 93 88 ASP B O 1
ATOM 3646 N N . GLN B 1 89 ? -0.135 23.312 16.625 1 92.88 89 GLN B N 1
ATOM 3647 C CA . GLN B 1 89 ? -1.088 24.266 17.188 1 92.88 89 GLN B CA 1
ATOM 3648 C C . GLN B 1 89 ? -0.943 24.359 18.703 1 92.88 89 GLN B C 1
ATOM 3650 O O . GLN B 1 89 ? -1.941 24.438 19.422 1 92.88 89 GLN B O 1
ATOM 3655 N N . GLY B 1 90 ? 0.277 24.25 19.125 1 90.06 90 GLY B N 1
ATOM 3656 C CA . GLY B 1 90 ? 0.486 24.562 20.531 1 90.06 90 GLY B CA 1
ATOM 3657 C C . GLY B 1 90 ? 0.106 25.984 20.891 1 90.06 90 GLY B C 1
ATOM 3658 O O . GLY B 1 90 ? 0.139 26.875 20.047 1 90.06 90 GLY B O 1
ATOM 3659 N N . PRO B 1 91 ? -0.24 26.172 22.141 1 89.38 91 PRO B N 1
ATOM 3660 C CA . PRO B 1 91 ? -0.693 27.5 22.531 1 89.38 91 PRO B CA 1
ATOM 3661 C C . PRO B 1 91 ? 0.311 28.594 22.172 1 89.38 91 PRO B C 1
ATOM 3663 O O . PRO B 1 91 ? -0.085 29.703 21.797 1 89.38 91 PRO B O 1
ATOM 3666 N N . ASN B 1 92 ? 1.567 28.312 22.297 1 90.31 92 ASN B N 1
ATOM 3667 C CA . ASN B 1 92 ? 2.596 29.312 22 1 90.31 92 ASN B CA 1
ATOM 3668 C C . ASN B 1 92 ? 2.623 29.641 20.5 1 90.31 92 ASN B C 1
ATOM 3670 O O . ASN B 1 92 ? 2.854 30.797 20.125 1 90.31 92 ASN B O 1
ATOM 3674 N N . PHE B 1 93 ? 2.396 28.703 19.719 1 93.56 93 PHE B N 1
ATOM 3675 C CA . PHE B 1 93 ? 2.453 28.922 18.281 1 93.56 93 PHE B CA 1
ATOM 3676 C C . PHE B 1 93 ? 1.182 29.594 17.781 1 93.56 93 PHE B C 1
ATOM 3678 O O . PHE B 1 93 ? 1.219 30.375 16.828 1 93.56 93 PHE B O 1
ATOM 3685 N N . VAL B 1 94 ? 0.076 29.312 18.438 1 93.88 94 VAL B N 1
ATOM 3686 C CA . VAL B 1 94 ? -1.17 30 18.141 1 93.88 94 VAL B CA 1
ATOM 3687 C C . VAL B 1 94 ? -1.037 31.484 18.5 1 93.88 94 VAL B C 1
ATOM 3689 O O . VAL B 1 94 ? -1.485 32.344 17.75 1 93.88 94 VAL B O 1
ATOM 3692 N N . ALA B 1 95 ? -0.432 31.672 19.641 1 94.62 95 ALA B N 1
ATOM 3693 C CA . ALA B 1 95 ? -0.176 33.062 20.062 1 94.62 95 ALA B CA 1
ATOM 3694 C C . ALA B 1 95 ? 0.762 33.75 19.078 1 94.62 95 ALA B C 1
ATOM 3696 O O . ALA B 1 95 ? 0.609 34.938 18.812 1 94.62 95 ALA B O 1
ATOM 3697 N N . LEU B 1 96 ? 1.744 33.062 18.625 1 96 96 LEU B N 1
ATOM 3698 C CA . LEU B 1 96 ? 2.654 33.594 17.625 1 96 96 LEU B CA 1
ATOM 3699 C C . LEU B 1 96 ? 1.896 34 16.359 1 96 96 LEU B C 1
ATOM 3701 O O . LEU B 1 96 ? 2.127 35.062 15.805 1 96 96 LEU B O 1
ATOM 3705 N N . ALA B 1 97 ? 1.001 33.156 15.906 1 96.69 97 ALA B N 1
ATOM 3706 C CA . ALA B 1 97 ? 0.194 33.438 14.719 1 96.69 97 ALA B CA 1
ATOM 3707 C C . ALA B 1 97 ? -0.604 34.719 14.898 1 96.69 97 ALA B C 1
ATOM 3709 O O . ALA B 1 97 ? -0.71 35.531 13.969 1 96.69 97 ALA B O 1
ATOM 3710 N N . LYS B 1 98 ? -1.12 34.875 16.062 1 95.75 98 LYS B N 1
ATOM 3711 C CA . LYS B 1 98 ? -1.873 36.094 16.359 1 95.75 98 LYS B CA 1
ATOM 3712 C C . LYS B 1 98 ? -0.972 37.312 16.312 1 95.75 98 LYS B C 1
ATOM 3714 O O . LYS B 1 98 ? -1.357 38.344 15.766 1 95.75 98 LYS B O 1
ATOM 3719 N N . LEU B 1 99 ? 0.193 37.156 16.891 1 96.38 99 LEU B N 1
ATOM 3720 C CA . LEU B 1 99 ? 1.156 38.25 16.906 1 96.38 99 LEU B CA 1
ATOM 3721 C C . LEU B 1 99 ? 1.562 38.656 15.492 1 96.38 99 LEU B C 1
ATOM 3723 O O . LEU B 1 99 ? 1.843 39.812 15.219 1 96.38 99 LEU B O 1
ATOM 3727 N N . LEU B 1 100 ? 1.622 37.719 14.648 1 96.94 100 LEU B N 1
ATOM 3728 C CA . LEU B 1 100 ? 2.018 37.938 13.266 1 96.94 100 LEU B CA 1
ATOM 3729 C C . LEU B 1 100 ? 0.818 38.312 12.414 1 96.94 100 LEU B C 1
ATOM 3731 O O . LEU B 1 100 ? 0.938 38.469 11.195 1 96.94 100 LEU B O 1
ATOM 3735 N N . CYS B 1 101 ? -0.389 38.406 12.992 1 96.69 101 CYS B N 1
ATOM 3736 C CA . CYS B 1 101 ? -1.63 38.812 12.336 1 96.69 101 CYS B CA 1
ATOM 3737 C C . CYS B 1 101 ? -2.01 37.812 11.25 1 96.69 101 CYS B C 1
ATOM 3739 O O . CYS B 1 101 ? -2.381 38.219 10.141 1 96.69 101 CYS B O 1
ATOM 3741 N N . ILE B 1 102 ? -1.828 36.562 11.594 1 97.62 102 ILE B N 1
ATOM 3742 C CA . ILE B 1 102 ? -2.164 35.5 10.672 1 97.62 102 ILE B CA 1
ATOM 3743 C C . ILE B 1 102 ? -3.639 35.125 10.82 1 97.62 102 ILE B C 1
ATOM 3745 O O . ILE B 1 102 ? -4.137 34.969 11.945 1 97.62 102 ILE B O 1
ATOM 3749 N N . SER B 1 103 ? -4.348 35.062 9.75 1 96.38 103 SER B N 1
ATOM 3750 C CA . SER B 1 103 ? -5.746 34.656 9.664 1 96.38 103 SER B CA 1
ATOM 3751 C C . SER B 1 103 ? -6.016 33.875 8.375 1 96.38 103 SER B C 1
ATOM 3753 O O . SER B 1 103 ? -5.152 33.812 7.5 1 96.38 103 SER B O 1
ATOM 3755 N N . PRO B 1 104 ? -7.121 33.156 8.273 1 96.06 104 PRO B N 1
ATOM 3756 C CA . PRO B 1 104 ? -7.43 32.438 7.035 1 96.06 104 PRO B CA 1
ATOM 3757 C C . PRO B 1 104 ? -7.375 33.344 5.805 1 96.06 104 PRO B C 1
ATOM 3759 O O . PRO B 1 104 ? -7.027 32.906 4.711 1 96.06 104 PRO B O 1
ATOM 3762 N N . GLU B 1 105 ? -7.594 34.656 5.98 1 95.31 105 GLU B N 1
ATOM 3763 C CA . GLU B 1 105 ? -7.598 35.594 4.879 1 95.31 105 GLU B CA 1
ATOM 3764 C C . GLU B 1 105 ? -6.195 36.125 4.613 1 95.31 105 GLU B C 1
ATOM 3766 O O . GLU B 1 105 ? -5.887 36.562 3.494 1 95.31 105 GLU B O 1
ATOM 3771 N N . HIS B 1 106 ? -5.379 36.156 5.66 1 97.12 106 HIS B N 1
ATOM 3772 C CA . HIS B 1 106 ? -4.012 36.656 5.578 1 97.12 106 HIS B CA 1
ATOM 3773 C C . HIS B 1 106 ? -3.029 35.688 6.203 1 97.12 106 HIS B C 1
ATOM 3775 O O . HIS B 1 106 ? -2.779 35.719 7.41 1 97.12 106 HIS B O 1
ATOM 3781 N N . THR B 1 107 ? -2.305 34.938 5.312 1 97.75 107 THR B N 1
ATOM 3782 C CA . THR B 1 107 ? -1.528 33.844 5.844 1 97.75 107 THR B CA 1
ATOM 3783 C C . THR B 1 107 ? -0.033 34.125 5.75 1 97.75 107 THR B C 1
ATOM 3785 O O . THR B 1 107 ? 0.789 33.188 5.859 1 97.75 107 THR B O 1
ATOM 3788 N N . SER B 1 108 ? 0.378 35.344 5.477 1 97.81 108 SER B N 1
ATOM 3789 C CA . SER B 1 108 ? 1.797 35.625 5.301 1 97.81 108 SER B CA 1
ATOM 3790 C C . SER B 1 108 ? 2.215 36.844 6.117 1 97.81 108 SER B C 1
ATOM 3792 O O . SER B 1 108 ? 1.366 37.594 6.641 1 97.81 108 SER B O 1
ATOM 3794 N N . PHE B 1 109 ? 3.482 37.031 6.332 1 97.06 109 PHE B N 1
ATOM 3795 C CA . PHE B 1 109 ? 4.082 38.156 7.02 1 97.06 109 PHE B CA 1
ATOM 3796 C C . PHE B 1 109 ? 5.426 38.5 6.402 1 97.06 109 PHE B C 1
ATOM 3798 O O . PHE B 1 109 ? 5.961 37.75 5.586 1 97.06 109 PHE B O 1
ATOM 3805 N N . THR B 1 110 ? 5.883 39.656 6.699 1 95.44 110 THR B N 1
ATOM 3806 C CA . THR B 1 110 ? 7.176 40.094 6.215 1 95.44 110 THR B CA 1
ATOM 3807 C C . THR B 1 110 ? 8.141 40.344 7.375 1 95.44 110 THR B C 1
ATOM 3809 O O . THR B 1 110 ? 7.711 40.5 8.523 1 95.44 110 THR B O 1
ATOM 3812 N N . VAL B 1 111 ? 9.344 40.25 7.113 1 93.56 111 VAL B N 1
ATOM 3813 C CA . VAL B 1 111 ? 10.367 40.438 8.133 1 93.56 111 VAL B CA 1
ATOM 3814 C C . VAL B 1 111 ? 11.281 41.594 7.738 1 93.56 111 VAL B C 1
ATOM 3816 O O . VAL B 1 111 ? 11.82 41.625 6.629 1 93.56 111 VAL B O 1
ATOM 3819 N N . GLY B 1 112 ? 11.391 42.531 8.625 1 87.06 112 GLY B N 1
ATOM 3820 C CA . GLY B 1 112 ? 12.258 43.656 8.375 1 87.06 112 GLY B CA 1
ATOM 3821 C C . GLY B 1 112 ? 11.758 44.562 7.262 1 87.06 112 GLY B C 1
ATOM 3822 O O . GLY B 1 112 ? 10.562 44.875 7.191 1 87.06 112 GLY B O 1
ATOM 3823 N N . ALA B 1 113 ? 12.742 44.938 6.438 1 85.38 113 ALA B N 1
ATOM 3824 C CA . ALA B 1 113 ? 12.438 45.875 5.352 1 85.38 113 ALA B CA 1
ATOM 3825 C C . ALA B 1 113 ? 12.148 45.125 4.055 1 85.38 113 ALA B C 1
ATOM 3827 O O . ALA B 1 113 ? 11.75 45.719 3.057 1 85.38 113 ALA B O 1
ATOM 3828 N N . SER B 1 114 ? 12.266 43.875 4.215 1 84.81 114 SER B N 1
ATOM 3829 C CA . SER B 1 114 ? 12.078 43.062 3.014 1 84.81 114 SER B CA 1
ATOM 3830 C C . SER B 1 114 ? 10.602 42.938 2.654 1 84.81 114 SER B C 1
ATOM 3832 O O . SER B 1 114 ? 9.75 42.844 3.539 1 84.81 114 SER B O 1
ATOM 3834 N N . LYS B 1 115 ? 10.297 42.938 1.373 1 86.62 115 LYS B N 1
ATOM 3835 C CA . LYS B 1 115 ? 8.938 42.812 0.879 1 86.62 115 LYS B CA 1
ATOM 3836 C C . LYS B 1 115 ? 8.602 41.344 0.599 1 86.62 115 LYS B C 1
ATOM 3838 O O . LYS B 1 115 ? 7.469 41 0.258 1 86.62 115 LYS B O 1
ATOM 3843 N N . GLU B 1 116 ? 9.578 40.594 0.854 1 89.44 116 GLU B N 1
ATOM 3844 C CA . GLU B 1 116 ? 9.336 39.156 0.606 1 89.44 116 GLU B CA 1
ATOM 3845 C C . GLU B 1 116 ? 8.461 38.562 1.691 1 89.44 116 GLU B C 1
ATOM 3847 O O . GLU B 1 116 ? 8.742 38.688 2.883 1 89.44 116 GLU B O 1
ATOM 3852 N N . GLU B 1 117 ? 7.457 37.906 1.254 1 94.19 117 GLU B N 1
ATOM 3853 C CA . GLU B 1 117 ? 6.496 37.312 2.184 1 94.19 117 GLU B CA 1
ATOM 3854 C C . GLU B 1 117 ? 6.918 35.906 2.604 1 94.19 117 GLU B C 1
ATOM 3856 O O . GLU B 1 117 ? 7.469 35.156 1.799 1 94.19 117 GLU B O 1
ATOM 3861 N N . VAL B 1 118 ? 6.699 35.625 3.842 1 97.38 118 VAL B N 1
ATOM 3862 C CA . VAL B 1 118 ? 6.832 34.281 4.402 1 97.38 118 VAL B CA 1
ATOM 3863 C C . VAL B 1 118 ? 5.461 33.75 4.836 1 97.38 118 VAL B C 1
ATOM 3865 O O . VAL B 1 118 ? 4.758 34.406 5.602 1 97.38 118 VAL B O 1
ATOM 3868 N N . PHE B 1 119 ? 5.082 32.656 4.305 1 98 119 PHE B N 1
ATOM 3869 C CA . PHE B 1 119 ? 3.748 32.125 4.582 1 98 119 PHE B CA 1
ATOM 3870 C C . PHE B 1 119 ? 3.748 31.312 5.863 1 98 119 PHE B C 1
ATOM 3872 O O . PHE B 1 119 ? 4.742 30.656 6.188 1 98 119 PHE B O 1
ATOM 3879 N N . PHE B 1 120 ? 2.678 31.422 6.598 1 98.12 120 PHE B N 1
ATOM 3880 C CA . PHE B 1 120 ? 2.506 30.734 7.867 1 98.12 120 PHE B CA 1
ATOM 3881 C C . PHE B 1 120 ? 1.491 29.594 7.73 1 98.12 120 PHE B C 1
ATOM 3883 O O . PHE B 1 120 ? 0.409 29.797 7.176 1 98.12 120 PHE B O 1
ATOM 3890 N N . MET B 1 121 ? 1.793 28.391 8.188 1 97.25 121 MET B N 1
ATOM 3891 C CA . MET B 1 121 ? 0.814 27.312 8.156 1 97.25 121 MET B CA 1
ATOM 3892 C C . MET B 1 121 ? 0.977 26.391 9.359 1 97.25 121 MET B C 1
ATOM 3894 O O . MET B 1 121 ? 2.041 26.344 9.977 1 97.25 121 MET B O 1
ATOM 3898 N N . PHE B 1 122 ? -0.038 25.719 9.68 1 97.88 122 PHE B N 1
ATOM 3899 C CA . PHE B 1 122 ? -0.011 24.703 10.719 1 97.88 122 PHE B CA 1
ATOM 3900 C C . PHE B 1 122 ? 0.206 23.312 10.117 1 97.88 122 PHE B C 1
ATOM 3902 O O . PHE B 1 122 ? -0.187 23.062 8.977 1 97.88 122 PHE B O 1
ATOM 3909 N N . ASP B 1 123 ? 0.841 22.469 10.922 1 97.06 123 ASP B N 1
ATOM 3910 C CA . ASP B 1 123 ? 1.207 21.125 10.492 1 97.06 123 ASP B CA 1
ATOM 3911 C C . ASP B 1 123 ? -0.034 20.297 10.164 1 97.06 123 ASP B C 1
ATOM 3913 O O . ASP B 1 123 ? -0.847 20.016 11.047 1 97.06 123 ASP B O 1
ATOM 3917 N N . VAL B 1 124 ? -0.088 19.781 8.922 1 97 124 VAL B N 1
ATOM 3918 C CA . VAL B 1 124 ? -1.275 19.125 8.391 1 97 124 VAL B CA 1
ATOM 3919 C C . VAL B 1 124 ? -1.539 17.828 9.164 1 97 124 VAL B C 1
ATOM 3921 O O . VAL B 1 124 ? -2.666 17.578 9.594 1 97 124 VAL B O 1
ATOM 3924 N N . PRO B 1 125 ? -0.552 16.984 9.406 1 96.25 125 PRO B N 1
ATOM 3925 C CA . PRO B 1 125 ? -0.804 15.773 10.188 1 96.25 125 PRO B CA 1
ATOM 3926 C C . PRO B 1 125 ? -1.386 16.078 11.562 1 96.25 125 PRO B C 1
ATOM 3928 O O . PRO B 1 125 ? -2.289 15.367 12.023 1 96.25 125 PRO B O 1
ATOM 3931 N N . HIS B 1 126 ? -0.919 17.109 12.18 1 95.44 126 HIS B N 1
ATOM 3932 C CA . HIS B 1 126 ? -1.446 17.469 13.484 1 95.44 126 HIS B CA 1
ATOM 3933 C C . HIS B 1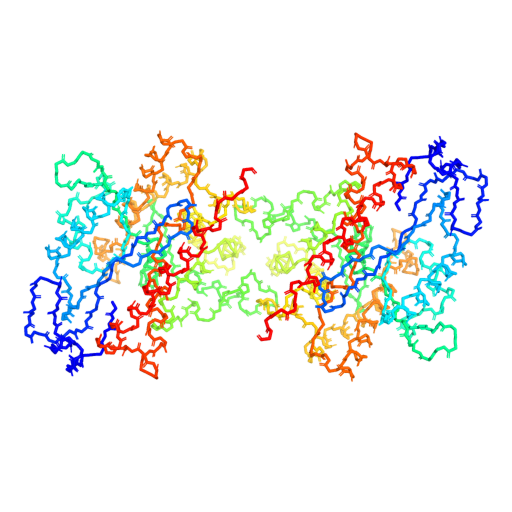 126 ? -2.881 17.969 13.383 1 95.44 126 HIS B C 1
ATOM 3935 O O . HIS B 1 126 ? -3.699 17.719 14.266 1 95.44 126 HIS B O 1
ATOM 3941 N N . LEU B 1 127 ? -3.107 18.703 12.383 1 97.25 127 LEU B N 1
ATOM 3942 C CA . LEU B 1 127 ? -4.465 19.188 12.172 1 97.25 127 LEU B CA 1
ATOM 3943 C C . LEU B 1 127 ? -5.438 18.016 12 1 97.25 127 LEU B C 1
ATOM 3945 O O . LEU B 1 127 ? -6.543 18.047 12.555 1 97.25 127 LEU B O 1
ATOM 3949 N N . MET B 1 128 ? -4.992 17.016 11.273 1 97.12 128 MET B N 1
ATOM 3950 C CA . MET B 1 128 ? -5.824 15.844 11.039 1 97.12 128 MET B CA 1
ATOM 3951 C C . MET B 1 128 ? -6.121 15.109 12.344 1 97.12 128 MET B C 1
ATOM 3953 O O . MET B 1 128 ? -7.254 14.688 12.586 1 97.12 128 MET B O 1
ATOM 3957 N N . ARG B 1 129 ? -5.156 14.969 13.125 1 95.38 129 ARG B N 1
ATOM 3958 C CA . ARG B 1 129 ? -5.309 14.336 14.43 1 95.38 129 ARG B CA 1
ATOM 3959 C C . ARG B 1 129 ? -6.312 15.094 15.289 1 95.38 129 ARG B C 1
ATOM 3961 O O . ARG B 1 129 ? -7.145 14.484 15.969 1 95.38 129 ARG B O 1
ATOM 3968 N N . SER B 1 130 ? -6.199 16.391 15.234 1 95.62 130 SER B N 1
ATOM 3969 C CA . SER B 1 130 ? -7.09 17.219 16.031 1 95.62 130 SER B CA 1
ATOM 3970 C C . SER B 1 130 ? -8.539 17.062 15.586 1 95.62 130 SER B C 1
ATOM 3972 O O . SER B 1 130 ? -9.453 17.078 16.422 1 95.62 130 SER B O 1
ATOM 3974 N N . VAL B 1 131 ? -8.766 16.953 14.312 1 96.81 131 VAL B N 1
ATOM 3975 C CA . VAL B 1 131 ? -10.109 16.734 13.805 1 96.81 131 VAL B CA 1
ATOM 3976 C C . VAL B 1 131 ? -10.68 15.43 14.359 1 96.81 131 VAL B C 1
ATOM 3978 O O . VAL B 1 131 ? -11.805 15.398 14.852 1 96.81 131 VAL B O 1
ATOM 3981 N N . ARG B 1 132 ? -9.875 14.391 14.273 1 96.94 132 ARG B N 1
ATOM 3982 C CA . ARG B 1 132 ? -10.312 13.086 14.766 1 96.94 132 ARG B CA 1
ATOM 3983 C C . ARG B 1 132 ? -10.625 13.148 16.266 1 96.94 132 ARG B C 1
ATOM 3985 O O . ARG B 1 132 ? -11.656 12.648 16.703 1 96.94 132 ARG B O 1
ATOM 3992 N N . ASN B 1 133 ? -9.742 13.789 17.047 1 94.44 133 ASN B N 1
ATOM 3993 C CA . ASN B 1 133 ? -9.922 13.867 18.484 1 94.44 133 ASN B CA 1
ATOM 3994 C C . ASN B 1 133 ? -11.188 14.641 18.859 1 94.44 133 ASN B C 1
ATOM 3996 O O . ASN B 1 133 ? -11.875 14.297 19.812 1 94.44 133 ASN B O 1
ATOM 4000 N N . ASN B 1 134 ? -11.461 15.648 18.141 1 94.31 134 ASN B N 1
ATOM 4001 C CA . ASN B 1 134 ? -12.672 16.422 18.406 1 94.31 134 ASN B CA 1
ATOM 4002 C C . ASN B 1 134 ? -13.93 15.664 17.984 1 94.31 134 ASN B C 1
ATOM 4004 O O . ASN B 1 134 ? -14.961 15.75 18.656 1 94.31 134 ASN B O 1
ATOM 4008 N N . LEU B 1 135 ? -13.828 14.945 16.859 1 95.5 135 LEU B N 1
ATOM 4009 C CA . LEU B 1 135 ? -14.961 14.133 16.422 1 95.5 135 LEU B CA 1
ATOM 4010 C C . LEU B 1 135 ? -15.297 13.055 17.453 1 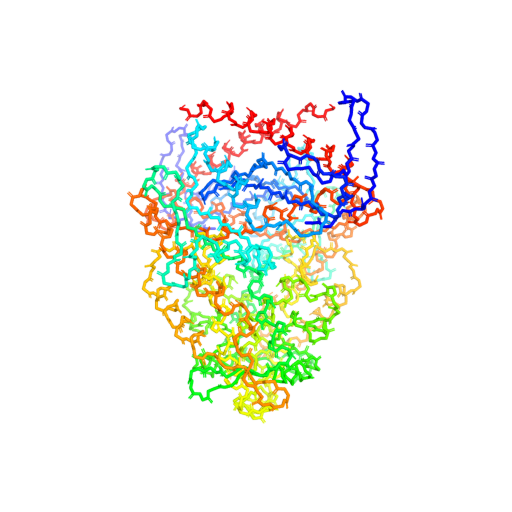95.5 135 LEU B C 1
ATOM 4012 O O . LEU B 1 135 ? -16.453 12.688 17.609 1 95.5 135 LEU B O 1
ATOM 4016 N N . MET B 1 136 ? -14.297 12.562 18.156 1 94.81 136 MET B N 1
ATOM 4017 C CA . MET B 1 136 ? -14.484 11.539 19.188 1 94.81 136 MET B CA 1
ATOM 4018 C C . MET B 1 136 ? -15.242 12.102 20.375 1 94.81 136 MET B C 1
ATOM 4020 O O . MET B 1 136 ? -15.93 11.367 21.094 1 94.81 136 MET B O 1
ATOM 4024 N N . LYS B 1 137 ? -15.164 13.422 20.562 1 92.19 137 LYS B N 1
ATOM 4025 C CA . LYS B 1 137 ? -15.758 14.055 21.734 1 92.19 137 LYS B CA 1
ATOM 4026 C C . LYS B 1 137 ? -17.188 14.492 21.469 1 92.19 137 LYS B C 1
ATOM 4028 O O . LYS B 1 137 ? -18.047 14.414 22.344 1 92.19 137 LYS B O 1
ATOM 4033 N N . ALA B 1 138 ? -17.422 15 20.266 1 93.75 138 ALA B N 1
ATOM 4034 C CA . ALA B 1 138 ? -18.734 15.531 19.922 1 93.75 138 ALA B CA 1
ATOM 4035 C C . ALA B 1 138 ? -18.984 15.438 18.422 1 93.75 138 ALA B C 1
ATOM 4037 O O . ALA B 1 138 ? -18.047 15.453 17.625 1 93.75 138 ALA B O 1
ATOM 4038 N N . PRO B 1 139 ? -20.281 15.328 18.094 1 94.44 139 PRO B N 1
ATOM 4039 C CA . PRO B 1 139 ? -20.594 15.336 16.656 1 94.44 139 PRO B CA 1
ATOM 4040 C C . PRO B 1 139 ? -20.234 16.656 15.984 1 94.44 139 PRO B C 1
ATOM 4042 O O . PRO B 1 139 ? -20.25 17.703 16.641 1 94.44 139 PRO B O 1
ATOM 4045 N N . MET B 1 140 ? -19.922 16.609 14.797 1 95.5 140 MET B N 1
ATOM 4046 C CA . MET B 1 140 ? -19.594 17.781 14.016 1 95.5 140 MET B CA 1
ATOM 4047 C C . MET B 1 140 ? -20.641 18.031 12.922 1 95.5 140 MET B C 1
ATOM 4049 O O . MET B 1 140 ? -20.812 17.188 12.031 1 95.5 140 MET B O 1
ATOM 4053 N N . MET B 1 141 ? -21.328 19.141 13.039 1 96.75 141 MET B N 1
ATOM 4054 C CA . MET B 1 141 ? -22.266 19.531 11.992 1 96.75 141 MET B CA 1
ATOM 4055 C C . MET B 1 141 ? -21.547 20.281 10.875 1 96.75 141 MET B C 1
ATOM 4057 O O . MET B 1 141 ? -20.656 21.094 11.141 1 96.75 141 MET B O 1
ATOM 4061 N N . PHE B 1 142 ? -21.906 19.938 9.609 1 96.38 142 PHE B N 1
ATOM 4062 C CA . PHE B 1 142 ? -21.25 20.609 8.492 1 96.38 142 PHE B CA 1
ATOM 4063 C C . PHE B 1 142 ? -22.203 20.781 7.32 1 96.38 142 PHE B C 1
ATOM 4065 O O . PHE B 1 142 ? -23.234 20.109 7.254 1 96.38 142 PHE B O 1
ATOM 4072 N N . ASN B 1 143 ? -21.953 21.703 6.414 1 94.5 143 ASN B N 1
ATOM 4073 C CA . ASN B 1 143 ? -22.719 22 5.207 1 94.5 143 ASN B CA 1
ATOM 4074 C C . ASN B 1 143 ? -24.203 22.219 5.523 1 94.5 143 ASN B C 1
ATOM 4076 O O . ASN B 1 143 ? -25.078 21.703 4.824 1 94.5 143 ASN B O 1
ATOM 4080 N N . ASP B 1 144 ? -24.484 22.844 6.527 1 86.94 144 ASP B N 1
ATOM 4081 C CA . ASP B 1 144 ? -25.797 23.312 6.957 1 86.94 144 ASP B CA 1
ATOM 4082 C C . ASP B 1 144 ? -26.797 22.156 7.016 1 86.94 144 ASP B C 1
ATOM 4084 O O . ASP B 1 144 ? -27.844 22.203 6.371 1 86.94 144 ASP B O 1
ATOM 4088 N N . GLY B 1 145 ? -26.562 21.188 7.781 1 89.75 145 GLY B N 1
ATOM 4089 C CA . GLY B 1 145 ? -27.578 20.172 8 1 89.75 145 GLY B CA 1
ATOM 4090 C C . GLY B 1 145 ? -27.016 18.766 8.117 1 89.75 145 GLY B C 1
ATOM 4091 O O . GLY B 1 145 ? -27.703 17.859 8.57 1 89.75 145 GLY B O 1
ATOM 4092 N N . LYS B 1 146 ? -25.812 18.625 7.688 1 96 146 LYS B N 1
ATOM 4093 C CA . LYS B 1 146 ? -25.203 17.312 7.777 1 96 146 LYS B CA 1
ATOM 4094 C C . LYS B 1 146 ? -24.438 17.141 9.094 1 96 146 LYS B C 1
ATOM 4096 O O . LYS B 1 146 ? -24.031 18.125 9.703 1 96 146 LYS B O 1
ATOM 4101 N N . GLU B 1 147 ? -24.344 15.898 9.461 1 96.44 147 GLU B N 1
ATOM 4102 C CA . GLU B 1 147 ? -23.703 15.625 10.742 1 96.44 147 GLU B CA 1
ATOM 4103 C C . GLU B 1 147 ? -22.781 14.422 10.656 1 96.44 147 GLU B C 1
ATOM 4105 O O . GLU B 1 147 ? -23.156 13.383 10.109 1 96.44 147 GLU B O 1
ATOM 4110 N N . ALA B 1 148 ? -21.594 14.578 11.156 1 97.06 148 ALA B N 1
ATOM 4111 C CA . ALA B 1 148 ? -20.656 13.461 11.312 1 97.06 148 ALA B CA 1
ATOM 4112 C C . ALA B 1 148 ? -20.578 13.023 12.773 1 97.06 148 ALA B C 1
ATOM 4114 O O . ALA B 1 148 ? -20.453 13.859 13.672 1 97.06 148 ALA B O 1
ATOM 4115 N N . ARG B 1 149 ? -20.625 11.703 12.992 1 96.62 149 ARG B N 1
ATOM 4116 C CA . ARG B 1 149 ? -20.625 11.164 14.352 1 96.62 149 ARG B CA 1
ATOM 4117 C C . ARG B 1 149 ? -19.609 10.031 14.484 1 96.62 149 ARG B C 1
ATOM 4119 O O . ARG B 1 149 ? -19.547 9.148 13.633 1 96.62 149 ARG B O 1
ATOM 4126 N N . TRP B 1 150 ? -18.891 10.125 15.609 1 96.94 150 TRP B N 1
ATOM 4127 C CA . TRP B 1 150 ? -17.953 9.047 15.914 1 96.94 150 TRP B CA 1
ATOM 4128 C C . TRP B 1 150 ? -18.688 7.723 16.109 1 96.94 150 TRP B C 1
ATOM 4130 O O . TRP B 1 150 ? -18.172 6.66 15.766 1 96.94 150 TRP B O 1
ATOM 4140 N N . GLU B 1 151 ? -19.922 7.754 16.547 1 96.94 151 GLU B N 1
ATOM 4141 C CA . GLU B 1 151 ? -20.75 6.574 16.828 1 96.94 151 GLU B CA 1
ATOM 4142 C C . GLU B 1 151 ? -20.953 5.75 15.555 1 96.94 151 GLU B C 1
ATOM 4144 O O . GLU B 1 151 ? -21.062 4.523 15.617 1 96.94 151 GLU B O 1
ATOM 4149 N N . HIS B 1 152 ? -21.078 6.426 14.461 1 97.81 152 HIS B N 1
ATOM 4150 C CA . HIS B 1 152 ? -21.25 5.711 13.203 1 97.81 152 HIS B CA 1
ATOM 4151 C C . HIS B 1 152 ? -20.031 4.867 12.867 1 97.81 152 HIS B C 1
ATOM 4153 O O . HIS B 1 152 ? -20.156 3.775 12.312 1 97.81 152 HIS B O 1
ATOM 4159 N N . ILE B 1 153 ? -18.828 5.395 13.172 1 98.06 153 ILE B N 1
ATOM 4160 C CA . ILE B 1 153 ? -17.578 4.68 12.938 1 98.06 153 ILE B CA 1
ATOM 4161 C C . ILE B 1 153 ? -17.5 3.467 13.867 1 98.06 153 ILE B C 1
ATOM 4163 O O . ILE B 1 153 ? -17.094 2.383 13.445 1 98.06 153 ILE B O 1
ATOM 4167 N N . VAL B 1 154 ? -17.938 3.701 15.094 1 97.62 154 VAL B N 1
ATOM 4168 C CA . VAL B 1 154 ? -17.953 2.617 16.078 1 97.62 154 VAL B CA 1
ATOM 4169 C C . VAL B 1 154 ? -18.906 1.521 15.617 1 97.62 154 VAL B C 1
ATOM 4171 O O . VAL B 1 154 ? -18.578 0.333 15.688 1 97.62 154 VAL B O 1
ATOM 4174 N N . GLU B 1 155 ? -20.078 1.894 15.188 1 96.94 155 GLU B N 1
ATOM 4175 C CA . GLU B 1 155 ? -21.062 0.936 14.695 1 96.94 155 GLU B CA 1
ATOM 4176 C C . GLU B 1 155 ? -20.516 0.123 13.531 1 96.94 155 GLU B C 1
ATOM 4178 O O . GLU B 1 155 ? -20.703 -1.094 13.469 1 96.94 155 GLU B O 1
ATOM 4183 N N . PHE B 1 156 ? -19.906 0.819 12.672 1 97.38 156 PHE B N 1
ATOM 4184 C CA . PHE B 1 156 ? -19.281 0.139 11.539 1 97.38 156 PHE B CA 1
ATOM 4185 C C . PHE B 1 156 ? -18.25 -0.867 12.008 1 97.38 156 PHE B C 1
ATOM 4187 O O . PHE B 1 156 ? -18.234 -2.018 11.57 1 97.38 156 PHE B O 1
ATOM 4194 N N . TYR B 1 157 ? -17.375 -0.443 12.883 1 97.38 157 TYR B N 1
ATOM 4195 C CA . TYR B 1 157 ? -16.312 -1.299 13.391 1 97.38 157 TYR B CA 1
ATOM 4196 C C . TYR B 1 157 ? -16.875 -2.549 14.047 1 97.38 157 TYR B C 1
ATOM 4198 O O . TYR B 1 157 ? -16.391 -3.658 13.812 1 97.38 157 TYR B O 1
ATOM 4206 N N . LYS B 1 158 ? -17.859 -2.418 14.852 1 96.06 158 LYS B N 1
ATOM 4207 C CA . LYS B 1 158 ? -18.453 -3.537 15.586 1 96.06 158 LYS B CA 1
ATOM 4208 C C . LYS B 1 158 ? -19.016 -4.586 14.633 1 96.06 158 LYS B C 1
ATOM 4210 O O . LYS B 1 158 ? -18.953 -5.785 14.906 1 96.06 158 LYS B O 1
ATOM 4215 N N . LYS B 1 159 ? -19.516 -4.137 13.523 1 94.44 159 LYS B N 1
ATOM 4216 C CA . LYS B 1 159 ? -20.062 -5.062 12.539 1 94.44 159 LYS B CA 1
ATOM 4217 C C . LYS B 1 159 ? -18.969 -5.676 11.68 1 94.44 159 LYS B C 1
ATOM 4219 O O . LYS B 1 159 ? -18.969 -6.875 11.406 1 94.44 159 LYS B O 1
ATOM 4224 N N . ASP B 1 160 ? -18.047 -4.836 11.273 1 94.44 160 ASP B N 1
ATOM 4225 C CA . ASP B 1 160 ? -17 -5.262 10.344 1 94.44 160 ASP B CA 1
ATOM 4226 C C . ASP B 1 160 ? -16.031 -6.23 11.023 1 94.44 160 ASP B C 1
ATOM 4228 O O . ASP B 1 160 ? -15.539 -7.168 10.391 1 94.44 160 ASP B O 1
ATOM 4232 N N . CYS B 1 161 ? -15.75 -5.98 12.305 1 93.56 161 CYS B N 1
ATOM 4233 C CA . CYS B 1 161 ? -14.734 -6.766 12.984 1 93.56 161 CYS B CA 1
ATOM 4234 C C . CYS B 1 161 ? -15.188 -8.211 13.164 1 93.56 161 CYS B C 1
ATOM 4236 O O . CYS B 1 161 ? -14.359 -9.102 13.383 1 93.56 161 CYS B O 1
ATOM 4238 N N . LYS B 1 162 ? -16.406 -8.492 13.039 1 91.19 162 LYS B N 1
ATOM 4239 C CA . LYS B 1 162 ? -16.953 -9.828 13.219 1 91.19 162 LYS B CA 1
ATOM 4240 C C . LYS B 1 162 ? -17.031 -10.578 11.891 1 91.19 162 LYS B C 1
ATOM 4242 O O . LYS B 1 162 ? -17.25 -11.789 11.859 1 91.19 162 LYS B O 1
ATOM 4247 N N . GLN B 1 163 ? -16.859 -9.867 10.891 1 90.25 163 GLN B N 1
ATOM 4248 C CA . GLN B 1 163 ? -16.969 -10.477 9.578 1 90.25 163 GLN B CA 1
ATOM 4249 C C . GLN B 1 163 ? -15.734 -11.328 9.266 1 90.25 163 GLN B C 1
ATOM 4251 O O . GLN B 1 163 ? -14.617 -10.992 9.664 1 90.25 163 GLN B O 1
ATOM 4256 N N . ARG B 1 164 ? -16.016 -12.414 8.5 1 87.56 164 ARG B N 1
ATOM 4257 C CA . ARG B 1 164 ? -14.93 -13.289 8.078 1 87.56 164 ARG B CA 1
ATOM 4258 C C . ARG B 1 164 ? -13.93 -12.539 7.207 1 87.56 164 ARG B C 1
ATOM 4260 O O . ARG B 1 164 ? -12.719 -12.672 7.391 1 87.56 164 ARG B O 1
ATOM 4267 N N . PHE B 1 165 ? -14.531 -11.789 6.258 1 92 165 PHE B N 1
ATOM 4268 C CA . PHE B 1 165 ? -13.719 -10.922 5.422 1 92 165 PHE B CA 1
ATOM 4269 C C . PHE B 1 165 ? -14.031 -9.453 5.691 1 92 165 PHE B C 1
ATOM 4271 O O . PHE B 1 165 ? -15.07 -8.945 5.246 1 92 165 PHE B O 1
ATOM 4278 N N . LYS B 1 166 ? -13.078 -8.836 6.328 1 92.94 166 LYS B N 1
ATOM 4279 C CA . LYS B 1 166 ? -13.305 -7.465 6.789 1 92.94 166 LYS B CA 1
ATOM 4280 C C . LYS B 1 166 ? -13.195 -6.473 5.633 1 92.94 166 LYS B C 1
ATOM 4282 O O . LYS B 1 166 ? -12.305 -6.598 4.785 1 92.94 166 LYS B O 1
ATOM 4287 N N . LEU B 1 167 ? -14.047 -5.504 5.617 1 94.38 167 LEU B N 1
ATOM 4288 C CA . LEU B 1 167 ? -13.969 -4.414 4.648 1 94.38 167 LEU B CA 1
ATOM 4289 C C . LEU B 1 167 ? -12.805 -3.486 4.961 1 94.38 167 LEU B C 1
ATOM 4291 O O . LEU B 1 167 ? -12.117 -3.014 4.047 1 94.38 167 LEU B O 1
ATOM 4295 N N . ALA B 1 168 ? -12.648 -3.238 6.207 1 95.38 168 ALA B N 1
ATOM 4296 C CA . ALA B 1 168 ? -11.555 -2.385 6.652 1 95.38 168 ALA B CA 1
ATOM 4297 C C . ALA B 1 168 ? -10.609 -3.143 7.586 1 95.38 168 ALA B C 1
ATOM 4299 O O . ALA B 1 168 ? -10.609 -2.914 8.797 1 95.38 168 ALA B O 1
ATOM 4300 N N . PRO B 1 169 ? -9.703 -3.887 6.977 1 91.62 169 PRO B N 1
ATOM 4301 C CA . PRO B 1 169 ? -8.859 -4.754 7.797 1 91.62 169 PRO B CA 1
ATOM 4302 C C . PRO B 1 169 ? -7.879 -3.973 8.664 1 91.62 169 PRO B C 1
ATOM 4304 O O . PRO B 1 169 ? -7.43 -4.469 9.703 1 91.62 169 PRO B O 1
ATOM 4307 N N . LYS B 1 170 ? -7.559 -2.77 8.32 1 92.12 170 LYS B N 1
ATOM 4308 C CA . LYS B 1 170 ? -6.582 -1.985 9.07 1 92.12 170 LYS B CA 1
ATOM 4309 C C . LYS B 1 170 ? -7.227 -1.322 10.289 1 92.12 170 LYS B C 1
ATOM 4311 O O . LYS B 1 170 ? -6.527 -0.832 11.172 1 92.12 170 LYS B O 1
ATOM 4316 N N . LEU B 1 171 ? -8.508 -1.221 10.289 1 94.62 171 LEU B N 1
ATOM 4317 C CA . LEU B 1 171 ? -9.227 -0.629 11.406 1 94.62 171 LEU B CA 1
ATOM 4318 C C . LEU B 1 171 ? -9.289 -1.595 12.586 1 94.62 171 LEU B C 1
ATOM 4320 O O . LEU B 1 171 ? -9.906 -2.66 12.492 1 94.62 171 LEU B O 1
ATOM 4324 N N . THR B 1 172 ? -8.695 -1.288 13.68 1 93.81 172 THR B N 1
ATOM 4325 C CA . THR B 1 172 ? -8.625 -2.156 14.852 1 93.81 172 THR B CA 1
ATOM 4326 C C . THR B 1 172 ? -9.227 -1.469 16.078 1 93.81 172 THR B C 1
ATOM 4328 O O . THR B 1 172 ? -9.672 -0.323 15.992 1 93.81 172 THR B O 1
ATOM 4331 N N . ARG B 1 173 ? -9.195 -2.158 17.188 1 93.88 173 ARG B N 1
ATOM 4332 C CA . ARG B 1 173 ? -9.727 -1.645 18.438 1 93.88 173 ARG B CA 1
ATOM 4333 C C . ARG B 1 173 ? -8.969 -0.401 18.891 1 93.88 173 ARG B C 1
ATOM 4335 O O . ARG B 1 173 ? -9.555 0.508 19.484 1 93.88 173 ARG B O 1
ATOM 4342 N N . HIS B 1 174 ? -7.719 -0.299 18.469 1 92.69 174 HIS B N 1
ATOM 4343 C CA . HIS B 1 174 ? -6.867 0.817 18.875 1 92.69 174 HIS B CA 1
ATOM 4344 C C . HIS B 1 174 ? -7.281 2.105 18.172 1 92.69 174 HIS B C 1
ATOM 4346 O O . HIS B 1 174 ? -6.988 3.201 18.641 1 92.69 174 HIS B O 1
ATOM 4352 N N . HIS B 1 175 ? -7.934 1.924 17.062 1 95.44 175 HIS B N 1
ATOM 4353 C CA . HIS B 1 175 ? -8.438 3.088 16.344 1 95.44 175 HIS B CA 1
ATOM 4354 C C . HIS B 1 175 ? -9.695 3.645 17 1 95.44 175 HIS B C 1
ATOM 4356 O O . HIS B 1 175 ? -9.914 4.859 17.016 1 95.44 175 HIS B O 1
ATOM 4362 N N . ILE B 1 176 ? -10.477 2.727 17.516 1 94.88 176 ILE B N 1
ATOM 4363 C CA . ILE B 1 176 ? -11.812 3.047 18 1 94.88 176 ILE B CA 1
ATOM 4364 C C . ILE B 1 176 ? -11.734 3.488 19.469 1 94.88 176 ILE B C 1
ATOM 4366 O O . ILE B 1 176 ? -12.422 4.426 19.875 1 94.88 176 ILE B O 1
ATOM 4370 N N . TYR B 1 177 ? -10.883 2.785 20.188 1 92.56 177 TYR B N 1
ATOM 4371 C CA . TYR B 1 177 ? -10.688 3.07 21.609 1 92.56 177 TYR B CA 1
ATOM 4372 C C . TYR B 1 177 ? -9.219 3.338 21.906 1 92.56 177 TYR B C 1
ATOM 4374 O O . TYR B 1 177 ? -8.594 2.6 22.672 1 92.56 177 TYR B O 1
ATOM 4382 N N . PRO B 1 178 ? -8.773 4.469 21.391 1 88.44 178 PRO B N 1
ATOM 4383 C CA . PRO B 1 178 ? -7.348 4.738 21.562 1 88.44 178 PRO B CA 1
ATOM 4384 C C . PRO B 1 178 ? -6.996 5.184 22.969 1 88.44 178 PRO B C 1
ATOM 4386 O O . PRO B 1 178 ? -7.77 5.906 23.609 1 88.44 178 PRO B O 1
ATOM 4389 N N . SER B 1 179 ? -5.855 4.684 23.375 1 85.5 179 SER B N 1
ATOM 4390 C CA . SER B 1 179 ? -5.273 5.246 24.594 1 85.5 179 SER B CA 1
ATOM 4391 C C . SER B 1 179 ? -4.762 6.664 24.359 1 85.5 179 SER B C 1
ATOM 4393 O O . SER B 1 179 ? -4.742 7.141 23.219 1 85.5 179 SER B O 1
ATOM 4395 N N . ASN B 1 180 ? -4.375 7.281 25.406 1 80.62 180 ASN B N 1
ATOM 4396 C CA . ASN B 1 180 ? -3.883 8.648 25.281 1 80.62 180 ASN B CA 1
ATOM 4397 C C . ASN B 1 180 ? -2.639 8.719 24.406 1 80.62 180 ASN B C 1
ATOM 4399 O O . ASN B 1 180 ? -2.467 9.672 23.641 1 80.62 180 ASN B O 1
ATOM 4403 N N . PHE B 1 181 ? -1.92 7.754 24.5 1 75.69 181 PHE B N 1
ATOM 4404 C CA . PHE B 1 181 ? -0.711 7.695 23.688 1 75.69 181 PHE B CA 1
ATOM 4405 C C . PHE B 1 181 ? -1.056 7.453 22.219 1 75.69 181 PHE B C 1
ATOM 4407 O O . PHE B 1 181 ? -0.482 8.086 21.328 1 75.69 181 PHE B O 1
ATOM 4414 N N . LYS B 1 182 ? -2.004 6.637 21.984 1 78.38 182 LYS B N 1
ATOM 4415 C CA . LYS B 1 182 ? -2.361 6.262 20.625 1 78.38 182 LYS B CA 1
ATOM 4416 C C . LYS B 1 182 ? -3.131 7.383 19.938 1 78.38 182 LYS B C 1
ATOM 4418 O O . LYS B 1 182 ? -3.131 7.477 18.703 1 78.38 182 LYS B O 1
ATOM 4423 N N . LYS B 1 183 ? -3.656 8.211 20.734 1 82.81 183 LYS B N 1
ATOM 4424 C CA . LYS B 1 183 ? -4.359 9.367 20.188 1 82.81 183 LYS B CA 1
ATOM 4425 C C . LYS B 1 183 ? -3.395 10.32 19.484 1 82.81 183 LYS B C 1
ATOM 4427 O O . LYS B 1 183 ? -3.809 11.141 18.672 1 82.81 183 LYS B O 1
ATOM 4432 N N . MET B 1 184 ? -2.139 10.109 19.75 1 81.06 184 MET B N 1
ATOM 4433 C CA . MET B 1 184 ? -1.141 11.023 19.203 1 81.06 184 MET B CA 1
ATOM 4434 C C . MET B 1 184 ? -0.607 10.5 17.875 1 81.06 184 MET B C 1
ATOM 4436 O O . MET B 1 184 ? 0.057 11.234 17.141 1 81.06 184 MET B O 1
ATOM 4440 N N . LYS B 1 185 ? -0.995 9.312 17.516 1 84 185 LYS B N 1
ATOM 4441 C CA . LYS B 1 185 ? -0.446 8.695 16.312 1 84 185 LYS B CA 1
ATOM 4442 C C . LYS B 1 185 ? -1.249 9.102 15.07 1 84 185 LYS B C 1
ATOM 4444 O O . LYS B 1 185 ? -2.422 8.742 14.945 1 84 185 LYS B O 1
ATOM 4449 N N . VAL B 1 186 ? -0.547 9.75 14.219 1 88.88 186 VAL B N 1
ATOM 4450 C CA . VAL B 1 186 ? -1.174 10.281 13.016 1 88.88 186 VAL B CA 1
ATOM 4451 C C . VAL B 1 186 ? -1.624 9.125 12.125 1 88.88 186 VAL B C 1
ATOM 4453 O O . VAL B 1 186 ? -2.668 9.203 11.469 1 88.88 186 VAL B O 1
ATOM 4456 N N . LYS B 1 187 ? -0.905 8.07 12.102 1 91.31 187 LYS B N 1
ATOM 4457 C CA . LYS B 1 187 ? -1.222 6.914 11.273 1 91.31 187 LYS B CA 1
ATOM 4458 C C . LYS B 1 187 ? -2.602 6.355 11.617 1 91.31 187 LYS B C 1
ATOM 4460 O O . LYS B 1 187 ? -3.385 6.039 10.719 1 91.31 187 LYS B O 1
ATOM 4465 N N . LEU B 1 188 ? -2.893 6.285 12.867 1 94.19 188 LEU B N 1
ATOM 4466 C CA . LEU B 1 188 ? -4.188 5.77 13.305 1 94.19 188 LEU B CA 1
ATOM 4467 C C . LEU B 1 188 ? -5.316 6.688 12.852 1 94.19 188 LEU B C 1
ATOM 4469 O O . LEU B 1 188 ? -6.391 6.219 12.461 1 94.19 188 LEU B O 1
ATOM 4473 N N . THR B 1 189 ? -5.027 7.957 12.859 1 95.75 189 THR B N 1
ATOM 4474 C CA . THR B 1 189 ? -6.02 8.945 12.438 1 95.75 189 THR B CA 1
ATOM 4475 C C . THR B 1 189 ? -6.348 8.789 10.961 1 95.75 189 THR B C 1
ATOM 4477 O O . THR B 1 189 ? -7.52 8.719 10.578 1 95.75 189 THR B O 1
ATOM 4480 N N . THR B 1 190 ? -5.359 8.688 10.172 1 95.69 190 THR B N 1
ATOM 4481 C CA . THR B 1 190 ? -5.566 8.664 8.727 1 95.69 190 THR B CA 1
ATOM 4482 C C . THR B 1 190 ? -6.191 7.344 8.289 1 95.69 190 THR B C 1
ATOM 4484 O O . THR B 1 190 ? -6.883 7.285 7.27 1 95.69 190 THR B O 1
ATOM 4487 N N . GLN B 1 191 ? -5.996 6.305 9.094 1 96.25 191 GLN B N 1
ATOM 4488 C CA . GLN B 1 191 ? -6.609 5.02 8.781 1 96.25 191 GLN B CA 1
ATOM 4489 C C . GLN B 1 191 ? -8.109 5.035 9.078 1 96.25 191 GLN B C 1
ATOM 4491 O O . GLN B 1 191 ? -8.875 4.309 8.445 1 96.25 191 GLN B O 1
ATOM 4496 N N . VAL B 1 192 ? -8.477 5.883 10.055 1 97.5 192 VAL B N 1
ATOM 4497 C CA . VAL B 1 192 ? -9.898 6.074 10.32 1 97.5 192 VAL B CA 1
ATOM 4498 C C . VAL B 1 192 ? -10.523 6.93 9.219 1 97.5 192 VAL B C 1
ATOM 4500 O O . VAL B 1 192 ? -11.578 6.586 8.68 1 97.5 192 VAL B O 1
ATOM 4503 N N . PHE B 1 193 ? -9.797 8.031 8.883 1 97.81 193 PHE B N 1
ATOM 4504 C CA . PHE B 1 193 ? -10.242 8.93 7.82 1 97.81 193 PHE B CA 1
ATOM 4505 C C . PHE B 1 193 ? -9.789 8.422 6.457 1 97.81 193 PHE B C 1
ATOM 4507 O O . PHE B 1 193 ? -9.047 9.109 5.75 1 97.81 193 PHE B O 1
ATOM 4514 N N . SER B 1 194 ? -10.203 7.207 6.102 1 96.69 194 SER B N 1
ATOM 4515 C CA . SER B 1 194 ? -9.758 6.586 4.859 1 96.69 194 SER B CA 1
ATOM 4516 C C . SER B 1 194 ? -10.938 6.258 3.951 1 96.69 194 SER B C 1
ATOM 4518 O O . SER B 1 194 ? -12.07 6.129 4.418 1 96.69 194 SER B O 1
ATOM 4520 N N . HIS B 1 195 ? -10.625 6.176 2.701 1 96.19 195 HIS B N 1
ATOM 4521 C CA . HIS B 1 195 ? -11.633 5.773 1.728 1 96.19 195 HIS B CA 1
ATOM 4522 C C . HIS B 1 195 ? -12.25 4.43 2.098 1 96.19 195 HIS B C 1
ATOM 4524 O O . HIS B 1 195 ? -13.461 4.238 1.963 1 96.19 195 HIS B O 1
ATOM 4530 N N . THR B 1 196 ? -11.438 3.52 2.551 1 95.62 196 THR B N 1
ATOM 4531 C CA . THR B 1 196 ? -11.867 2.172 2.896 1 95.62 196 THR B CA 1
ATOM 4532 C C . THR B 1 196 ? -12.953 2.211 3.973 1 95.62 196 THR B C 1
ATOM 4534 O O . THR B 1 196 ? -13.992 1.562 3.842 1 95.62 196 THR B O 1
ATOM 4537 N N . VAL B 1 197 ? -12.719 2.994 4.98 1 97.56 197 VAL B N 1
ATOM 4538 C CA . VAL B 1 197 ? -13.68 3.107 6.07 1 97.56 197 VAL B CA 1
ATOM 4539 C C . VAL B 1 197 ? -14.93 3.84 5.586 1 97.56 197 VAL B C 1
ATOM 4541 O O . VAL B 1 197 ? -16.047 3.41 5.855 1 97.56 197 VAL B O 1
ATOM 4544 N N . ALA B 1 198 ? -14.727 4.918 4.84 1 97.88 198 ALA B N 1
ATOM 4545 C CA . ALA B 1 198 ? -15.852 5.672 4.301 1 97.88 198 ALA B CA 1
ATOM 4546 C C . ALA B 1 198 ? -16.734 4.797 3.408 1 97.88 198 ALA B C 1
ATOM 4548 O O . ALA B 1 198 ? -17.953 4.797 3.539 1 97.88 198 ALA B O 1
ATOM 4549 N N . ALA B 1 199 ? -16.109 4.016 2.549 1 96.31 199 ALA B N 1
ATOM 4550 C CA . ALA B 1 199 ? -16.828 3.131 1.64 1 96.31 199 ALA B CA 1
ATOM 4551 C C . ALA B 1 199 ? -17.578 2.039 2.408 1 96.31 199 ALA B C 1
ATOM 4553 O O . ALA B 1 199 ? -18.688 1.661 2.045 1 96.31 199 ALA B O 1
ATOM 4554 N N . GLY B 1 200 ? -16.922 1.518 3.428 1 96.69 200 GLY B N 1
ATOM 4555 C CA . GLY B 1 200 ? -17.562 0.519 4.266 1 96.69 200 GLY B CA 1
ATOM 4556 C C . GLY B 1 200 ? -18.812 1.038 4.969 1 96.69 200 GLY B C 1
ATOM 4557 O O . GLY B 1 200 ? -19.859 0.397 4.934 1 96.69 200 GLY B O 1
ATOM 4558 N N . ILE B 1 201 ? -18.703 2.246 5.602 1 97.38 201 ILE B N 1
ATOM 4559 C CA . ILE B 1 201 ? -19.828 2.871 6.281 1 97.38 201 ILE B CA 1
ATOM 4560 C C . ILE B 1 201 ? -20.953 3.152 5.281 1 97.38 201 ILE B C 1
ATOM 4562 O O . ILE B 1 201 ? -22.109 2.846 5.539 1 97.38 201 ILE B O 1
ATOM 4566 N N . TYR B 1 202 ? -20.562 3.656 4.16 1 95.75 202 TYR B N 1
ATOM 4567 C CA . T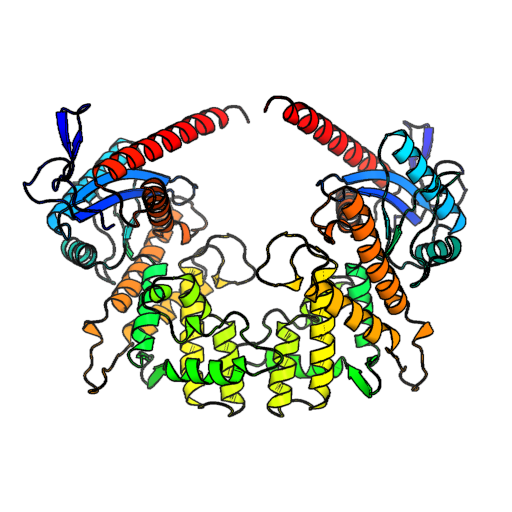YR B 1 202 ? -21.516 4.008 3.127 1 95.75 202 TYR B CA 1
ATOM 4568 C C . TYR B 1 202 ? -22.297 2.781 2.672 1 95.75 202 TYR B C 1
ATOM 4570 O O . TYR B 1 202 ? -23.531 2.83 2.549 1 95.75 202 TYR B O 1
ATOM 4578 N N . THR B 1 203 ? -21.656 1.705 2.445 1 94.06 203 THR B N 1
ATOM 4579 C CA . THR B 1 203 ? -22.281 0.483 1.942 1 94.06 203 THR B CA 1
ATOM 4580 C C . THR B 1 203 ? -23.203 -0.122 2.988 1 94.06 203 THR B C 1
ATOM 4582 O O . THR B 1 203 ? -24.344 -0.478 2.682 1 94.06 203 THR B O 1
ATOM 4585 N N . ARG B 1 204 ? -22.75 -0.195 4.199 1 94.44 204 ARG B N 1
ATOM 4586 C CA . ARG B 1 204 ? -23.578 -0.794 5.246 1 94.44 204 ARG B CA 1
ATOM 4587 C C . ARG B 1 204 ? -24.781 0.077 5.555 1 94.44 204 ARG B C 1
ATOM 4589 O O . ARG B 1 204 ? -25.859 -0.435 5.887 1 94.44 204 ARG B O 1
ATOM 4596 N N . ALA B 1 205 ? -24.562 1.365 5.477 1 94.88 205 ALA B N 1
ATOM 4597 C CA . ALA B 1 205 ? -25.688 2.275 5.676 1 94.88 205 ALA B CA 1
ATOM 4598 C C . ALA B 1 205 ? -26.703 2.141 4.551 1 94.88 205 ALA B C 1
ATOM 4600 O O . ALA B 1 205 ? -27.906 2.143 4.797 1 94.88 205 ALA B O 1
ATOM 4601 N N . SER B 1 206 ? -26.203 1.992 3.352 1 90.94 206 SER B N 1
ATOM 4602 C CA . SER B 1 206 ? -27.078 1.849 2.195 1 90.94 206 SER B CA 1
ATOM 4603 C C . SER B 1 206 ? -27.859 0.54 2.25 1 90.94 206 SER B C 1
ATOM 4605 O O . SER B 1 206 ? -28.984 0.452 1.732 1 90.94 206 SER B O 1
ATOM 4607 N N . CYS B 1 207 ? -27.297 -0.482 2.889 1 91.56 207 CYS B N 1
ATOM 4608 C CA . CYS B 1 207 ? -27.938 -1.779 3.041 1 91.56 207 CYS B CA 1
ATOM 4609 C C . CYS B 1 207 ? -28.797 -1.815 4.301 1 91.56 207 CYS B C 1
ATOM 4611 O O . CYS B 1 207 ? -29.312 -2.871 4.672 1 91.56 207 CYS B O 1
ATOM 4613 N N . ASN B 1 208 ? -28.906 -0.726 4.988 1 91.44 208 ASN B N 1
ATOM 4614 C CA . ASN B 1 208 ? -29.719 -0.567 6.184 1 91.44 208 ASN B CA 1
ATOM 4615 C C . ASN B 1 208 ? -29.203 -1.428 7.336 1 91.44 208 ASN B C 1
ATOM 4617 O O . ASN B 1 208 ? -30 -1.953 8.125 1 91.44 208 ASN B O 1
ATOM 4621 N N . GLU B 1 209 ? -27.922 -1.647 7.281 1 92 209 GLU B N 1
ATOM 4622 C CA . GLU B 1 209 ? -27.297 -2.389 8.383 1 92 209 GLU B CA 1
ATOM 4623 C C . GLU B 1 209 ? -26.922 -1.46 9.531 1 92 209 GLU B C 1
ATOM 4625 O O . GLU B 1 209 ? -26.812 -1.899 10.68 1 92 209 GLU B O 1
ATOM 4630 N N . ILE B 1 210 ? -26.625 -0.233 9.203 1 92.81 210 ILE B N 1
ATOM 4631 C CA . ILE B 1 210 ? -26.391 0.814 10.188 1 92.81 210 ILE B CA 1
ATOM 4632 C C . ILE B 1 210 ? -27.25 2.033 9.867 1 92.81 210 ILE B C 1
ATOM 4634 O O . ILE B 1 210 ? -27.969 2.043 8.867 1 92.81 210 ILE B O 1
ATOM 4638 N N . SER B 1 211 ? -27.156 3.029 10.727 1 93.5 211 SER B N 1
ATOM 4639 C CA . SER B 1 211 ? -28.047 4.188 10.602 1 93.5 211 SER B CA 1
ATOM 4640 C C . SER B 1 211 ? -27.844 4.895 9.266 1 93.5 211 SER B C 1
ATOM 4642 O O . SER B 1 211 ? -26.703 5.035 8.797 1 93.5 211 SER B O 1
ATOM 4644 N N . ALA B 1 212 ? -28.891 5.293 8.641 1 93.56 212 ALA B N 1
ATOM 4645 C CA . ALA B 1 212 ? -28.828 6.027 7.383 1 93.56 212 ALA B CA 1
ATOM 4646 C C . ALA B 1 212 ? -28.047 7.328 7.539 1 93.56 212 ALA B C 1
ATOM 4648 O O . ALA B 1 212 ? -27.453 7.812 6.582 1 93.56 212 ALA B O 1
ATOM 4649 N N . LYS B 1 213 ? -28.094 7.82 8.727 1 94.31 213 LYS B N 1
ATOM 4650 C CA . LYS B 1 213 ? -27.375 9.062 9.008 1 94.31 213 LYS B CA 1
ATOM 4651 C C . LYS B 1 213 ? -25.875 8.867 8.883 1 94.31 213 LYS B C 1
ATOM 4653 O O . LYS B 1 213 ? -25.125 9.844 8.758 1 94.31 213 LYS B O 1
ATOM 4658 N N . ALA B 1 214 ? -25.469 7.602 8.844 1 97.31 214 ALA B N 1
ATOM 4659 C CA . ALA B 1 214 ? -24.047 7.289 8.742 1 97.31 214 ALA B CA 1
ATOM 4660 C C . ALA B 1 214 ? -23.5 7.656 7.367 1 97.31 214 ALA B C 1
ATOM 4662 O O . ALA B 1 214 ? -22.281 7.758 7.18 1 97.31 214 ALA B O 1
ATOM 4663 N N . LEU B 1 215 ? -24.391 7.883 6.41 1 97.19 215 LEU B N 1
ATOM 4664 C CA . LEU B 1 215 ? -23.984 8.297 5.074 1 97.19 215 LEU B CA 1
ATOM 4665 C C . LEU B 1 215 ? -23.25 9.633 5.117 1 97.19 215 LEU B C 1
ATOM 4667 O O . LEU B 1 215 ? -22.281 9.844 4.391 1 97.19 215 LEU B O 1
ATOM 4671 N N . GLU B 1 216 ? -23.734 10.492 5.984 1 97.75 216 GLU B N 1
ATOM 4672 C CA . GLU B 1 216 ? -23.125 11.812 6.117 1 97.75 216 GLU B CA 1
ATOM 4673 C C . GLU B 1 216 ? -21.75 11.719 6.754 1 97.75 216 GLU B C 1
ATOM 4675 O O . GLU B 1 216 ? -20.828 12.469 6.387 1 97.75 216 GLU B O 1
ATOM 4680 N N . THR B 1 217 ? -21.562 10.805 7.695 1 98.25 217 THR B N 1
ATOM 4681 C CA . THR B 1 217 ? -20.25 10.562 8.289 1 98.25 217 THR B CA 1
ATOM 4682 C C . THR B 1 217 ? -19.281 10.023 7.25 1 98.25 217 THR B C 1
ATOM 4684 O O . THR B 1 217 ? -18.109 10.422 7.223 1 98.25 217 THR B O 1
ATOM 4687 N N . ALA B 1 218 ? -19.828 9.117 6.406 1 98.19 218 ALA B N 1
ATOM 4688 C CA . ALA B 1 218 ? -18.984 8.57 5.34 1 98.19 218 ALA B CA 1
ATOM 4689 C C . ALA B 1 218 ? -18.5 9.68 4.414 1 98.19 218 ALA B C 1
ATOM 4691 O O . ALA B 1 218 ? -17.328 9.695 4.023 1 98.19 218 ALA B O 1
ATOM 4692 N N . GLU B 1 219 ? -19.344 10.578 4.086 1 97.75 219 GLU B N 1
ATOM 4693 C CA . GLU B 1 219 ? -18.984 11.711 3.24 1 97.75 219 GLU B CA 1
ATOM 4694 C C . GLU B 1 219 ? -17.922 12.578 3.9 1 97.75 219 GLU B C 1
ATOM 4696 O O . GLU B 1 219 ? -16.969 13.008 3.246 1 97.75 219 GLU B O 1
ATOM 4701 N N . PHE B 1 220 ? -18.109 12.844 5.203 1 98.38 220 PHE B N 1
ATOM 4702 C CA . PHE B 1 220 ? -17.172 13.633 5.988 1 98.38 220 PHE B CA 1
ATOM 4703 C C . PHE B 1 220 ? -15.781 13 5.969 1 98.38 220 PHE B C 1
ATOM 4705 O O . PHE B 1 220 ? -14.781 13.688 5.734 1 98.38 220 PHE B O 1
ATOM 4712 N N . LEU B 1 221 ? -15.719 11.656 6.148 1 98.44 221 LEU B N 1
ATOM 4713 C CA . LEU B 1 221 ? -14.461 10.93 6.168 1 98.44 221 LEU B CA 1
ATOM 4714 C C . LEU B 1 221 ? -13.781 10.969 4.801 1 98.44 221 LEU B C 1
ATOM 4716 O O . LEU B 1 221 ? -12.578 11.203 4.707 1 98.44 221 LEU B O 1
ATOM 4720 N N . GLU B 1 222 ? -14.539 10.789 3.779 1 97.75 222 GLU B N 1
ATOM 4721 C CA . GLU B 1 222 ? -14.016 10.789 2.418 1 97.75 222 GLU B CA 1
ATOM 4722 C C . GLU B 1 222 ? -13.438 12.148 2.045 1 97.75 222 GLU B C 1
ATOM 4724 O O . GLU B 1 222 ? -12.375 12.234 1.423 1 97.75 222 GLU B O 1
ATOM 4729 N N . ASP B 1 223 ? -14.125 13.18 2.387 1 98.12 223 ASP B N 1
ATOM 4730 C CA . ASP B 1 223 ? -13.688 14.539 2.064 1 98.12 223 ASP B CA 1
ATOM 4731 C C . ASP B 1 223 ? -12.383 14.883 2.771 1 98.12 223 ASP B C 1
ATOM 4733 O O . ASP B 1 223 ? -11.484 15.477 2.174 1 98.12 223 ASP B O 1
ATOM 4737 N N . PHE B 1 224 ? -12.273 14.484 4.008 1 98.44 224 PHE B N 1
ATOM 4738 C CA . PHE B 1 224 ? -11.055 14.766 4.75 1 98.44 224 PHE B CA 1
ATOM 4739 C C . PHE B 1 224 ? -9.906 13.883 4.273 1 98.44 224 PHE B C 1
ATOM 4741 O O . PHE B 1 224 ? -8.742 14.289 4.305 1 98.44 224 PHE B O 1
ATOM 4748 N N . ASP B 1 225 ? -10.25 12.648 3.836 1 97.62 225 ASP B N 1
ATOM 4749 C CA . ASP B 1 225 ? -9.234 11.781 3.238 1 97.62 225 ASP B CA 1
ATOM 4750 C C . ASP B 1 225 ? -8.594 12.445 2.021 1 97.62 225 ASP B C 1
ATOM 4752 O O . ASP B 1 225 ? -7.371 12.484 1.902 1 97.62 225 ASP B O 1
ATOM 4756 N N . ALA B 1 226 ? -9.438 12.984 1.19 1 97.56 226 ALA B N 1
ATOM 4757 C CA . ALA B 1 226 ? -8.961 13.672 -0.011 1 97.56 226 ALA B CA 1
ATOM 4758 C C . ALA B 1 226 ? -8.18 14.93 0.345 1 97.56 226 ALA B C 1
ATOM 4760 O O . ALA B 1 226 ? -7.156 15.227 -0.273 1 97.56 226 ALA B O 1
ATOM 4761 N N . LEU B 1 227 ? -8.625 15.633 1.312 1 98.5 227 LEU B N 1
ATOM 4762 C CA . LEU B 1 227 ? -7.938 16.844 1.76 1 98.5 227 LEU B CA 1
ATOM 4763 C C . LEU B 1 227 ? -6.535 16.516 2.262 1 98.5 227 LEU B C 1
ATOM 4765 O O . LEU B 1 227 ? -5.57 17.188 1.886 1 98.5 227 LEU B O 1
ATOM 4769 N N . PHE B 1 228 ? -6.477 15.508 3.082 1 97.94 228 PHE B N 1
ATOM 4770 C CA . PHE B 1 228 ? -5.188 15.109 3.637 1 97.94 228 PHE B CA 1
ATOM 4771 C C . PHE B 1 228 ? -4.234 14.672 2.529 1 97.94 228 PHE B C 1
ATOM 4773 O O . PHE B 1 228 ? -3.045 15.008 2.564 1 97.94 228 PHE B O 1
ATOM 4780 N N . ASP B 1 229 ? -4.77 13.953 1.587 1 96.81 229 ASP B N 1
ATOM 4781 C CA . ASP B 1 229 ? -3.957 13.484 0.469 1 96.81 229 ASP B CA 1
ATOM 4782 C C . ASP B 1 229 ? -3.375 14.656 -0.319 1 96.81 229 ASP B C 1
ATOM 4784 O O . ASP B 1 229 ? -2.193 14.648 -0.669 1 96.81 229 ASP B O 1
ATOM 4788 N N . ILE B 1 230 ? -4.137 15.664 -0.535 1 97.94 23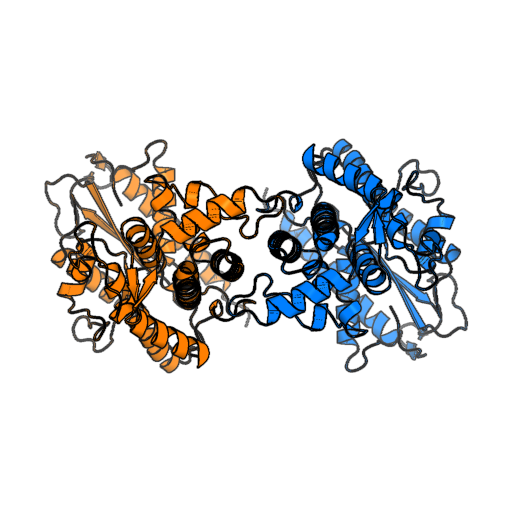0 ILE B N 1
ATOM 4789 C CA . ILE B 1 230 ? -3.688 16.828 -1.298 1 97.94 230 ILE B CA 1
ATOM 4790 C C . ILE B 1 230 ? -2.627 17.578 -0.505 1 97.94 230 ILE B C 1
ATOM 4792 O O . ILE B 1 230 ? -1.616 18.016 -1.065 1 97.94 230 ILE B O 1
ATOM 4796 N N . CYS B 1 231 ? -2.805 17.672 0.815 1 98 231 CYS B N 1
ATOM 4797 C CA . CYS B 1 231 ? -1.968 18.547 1.641 1 98 231 CYS B CA 1
ATOM 4798 C C . CYS B 1 231 ? -0.779 17.766 2.203 1 98 231 CYS B C 1
ATOM 4800 O O . CYS B 1 231 ? 0.004 18.312 2.984 1 98 231 CYS B O 1
ATOM 4802 N N . ASN B 1 232 ? -0.631 16.531 1.82 1 95.81 232 ASN B N 1
ATOM 4803 C CA . ASN B 1 232 ? 0.465 15.711 2.326 1 95.81 232 ASN B CA 1
ATOM 4804 C C . ASN B 1 232 ? 0.992 14.758 1.256 1 95.81 232 ASN B C 1
ATOM 4806 O O . ASN B 1 232 ? 1.285 13.594 1.543 1 95.81 232 ASN B O 1
ATOM 4810 N N . SER B 1 233 ? 1.12 15.273 0.08 1 93.81 233 SER B N 1
ATOM 4811 C CA . SER B 1 233 ? 1.549 14.453 -1.052 1 93.81 233 SER B CA 1
ATOM 4812 C C . SER B 1 233 ? 3.062 14.266 -1.053 1 93.81 233 SER B C 1
ATOM 4814 O O . SER B 1 233 ? 3.811 15.188 -0.725 1 93.81 233 SER B O 1
ATOM 4816 N N . TRP B 1 234 ? 3.576 13.062 -1.415 1 88.31 234 TRP B N 1
ATOM 4817 C CA . TRP B 1 234 ? 5.016 12.82 -1.378 1 88.31 234 TRP B CA 1
ATOM 4818 C C . TRP B 1 234 ? 5.504 12.242 -2.703 1 88.31 234 TRP B C 1
ATOM 4820 O O . TRP B 1 234 ? 6.711 12.078 -2.908 1 88.31 234 TRP B O 1
ATOM 4830 N N . LYS B 1 235 ? 4.625 11.914 -3.6 1 87.75 235 LYS B N 1
ATOM 4831 C CA . LYS B 1 235 ? 5.008 11.422 -4.918 1 87.75 235 LYS B CA 1
ATOM 4832 C C . LYS B 1 235 ? 4.359 12.25 -6.027 1 87.75 235 LYS B C 1
ATOM 4834 O O . LYS B 1 235 ? 3.238 12.734 -5.863 1 87.75 235 LYS B O 1
ATOM 4839 N N . VAL B 1 236 ? 5.098 12.305 -7.051 1 86 236 VAL B N 1
ATOM 4840 C CA . VAL B 1 236 ? 4.562 13.055 -8.188 1 86 236 VAL B CA 1
ATOM 4841 C C . VAL B 1 236 ? 3.428 12.266 -8.836 1 86 236 VAL B C 1
ATOM 4843 O O . VAL B 1 236 ? 2.387 12.828 -9.18 1 86 236 VAL B O 1
ATOM 4846 N N . PHE B 1 237 ? 3.654 10.891 -8.914 1 82.44 237 PHE B N 1
ATOM 4847 C CA . PHE B 1 237 ? 2.627 10.023 -9.477 1 82.44 237 PHE B CA 1
ATOM 4848 C C . PHE B 1 237 ? 2.139 9.016 -8.445 1 82.44 237 PHE B C 1
ATOM 4850 O O . PHE B 1 237 ? 2.938 8.461 -7.688 1 82.44 237 PHE B O 1
ATOM 4857 N N . ASP B 1 238 ? 0.851 9.031 -8.367 1 81.25 238 ASP B N 1
ATOM 4858 C CA . ASP B 1 238 ? 0.193 8.086 -7.469 1 81.25 238 ASP B CA 1
ATOM 4859 C C . ASP B 1 238 ? -1.091 7.543 -8.094 1 81.25 238 ASP B C 1
ATOM 4861 O O . ASP B 1 238 ? -1.711 8.203 -8.93 1 81.25 238 ASP B O 1
ATOM 4865 N N . SER B 1 239 ? -1.383 6.332 -7.719 1 77.56 239 SER B N 1
ATOM 4866 C CA . SER B 1 239 ? -2.617 5.734 -8.219 1 77.56 239 SER B CA 1
ATOM 4867 C C . SER B 1 239 ? -3.842 6.477 -7.691 1 77.56 239 SER B C 1
ATOM 4869 O O . SER B 1 239 ? -4.867 6.555 -8.375 1 77.56 239 SER B O 1
ATOM 4871 N N . LYS B 1 240 ? -3.695 7 -6.496 1 83.5 240 LYS B N 1
ATOM 4872 C CA . LYS B 1 240 ? -4.754 7.848 -5.957 1 83.5 240 LYS B CA 1
ATOM 4873 C C . LYS B 1 240 ? -4.602 9.289 -6.434 1 83.5 240 LYS B C 1
ATOM 4875 O O . LYS B 1 240 ? -3.598 9.938 -6.145 1 83.5 240 LYS B O 1
ATOM 4880 N N . LYS B 1 241 ? -5.547 9.789 -7.035 1 83.69 241 LYS B N 1
ATOM 4881 C CA . LYS B 1 241 ? -5.512 11.07 -7.738 1 83.69 241 LYS B CA 1
ATOM 4882 C C . LYS B 1 241 ? -5.102 12.203 -6.801 1 83.69 241 LYS B C 1
ATOM 4884 O O . LYS B 1 241 ? -4.211 12.992 -7.121 1 83.69 241 LYS B O 1
ATOM 4889 N N . PHE B 1 242 ? -5.641 12.242 -5.648 1 91.69 242 PHE B N 1
ATOM 4890 C CA . PHE B 1 242 ? -5.434 13.383 -4.766 1 91.69 242 PHE B CA 1
ATOM 4891 C C . PHE B 1 242 ? -4.145 13.227 -3.969 1 91.69 242 PHE B C 1
ATOM 4893 O O . PHE B 1 242 ? -3.729 14.141 -3.262 1 91.69 242 PHE B O 1
ATOM 4900 N N . ARG B 1 243 ? -3.486 12.07 -4.145 1 92.06 243 ARG B N 1
ATOM 4901 C CA . ARG B 1 243 ? -2.215 11.859 -3.463 1 92.06 243 ARG B CA 1
ATOM 4902 C C . ARG B 1 243 ? -1.045 12.312 -4.332 1 92.06 243 ARG B C 1
ATOM 4904 O O . ARG B 1 243 ? 0.099 12.336 -3.873 1 92.06 243 ARG B O 1
ATOM 4911 N N . ARG B 1 244 ? -1.361 12.734 -5.531 1 92.06 244 ARG B N 1
ATOM 4912 C CA . ARG B 1 244 ? -0.332 13.234 -6.438 1 92.06 244 ARG B CA 1
ATOM 4913 C C . ARG B 1 244 ? 0.13 14.633 -6.031 1 92.06 244 ARG B C 1
ATOM 4915 O O . ARG B 1 244 ? -0.577 15.336 -5.309 1 92.06 244 ARG B O 1
ATOM 4922 N N . ALA B 1 245 ? 1.303 14.977 -6.512 1 94.88 245 ALA B N 1
ATOM 4923 C CA . ALA B 1 245 ? 1.869 16.297 -6.207 1 94.88 245 ALA B CA 1
ATOM 4924 C C . ALA B 1 245 ? 0.87 17.406 -6.508 1 94.88 245 ALA B C 1
ATOM 4926 O O . ALA B 1 245 ? 0.05 17.281 -7.422 1 94.88 245 ALA B O 1
ATOM 4927 N N . TYR B 1 246 ? 0.939 18.438 -5.719 1 96.44 246 TYR B N 1
ATOM 4928 C CA . TYR B 1 246 ? 0.061 19.594 -5.918 1 96.44 246 TYR B CA 1
ATOM 4929 C C . TYR B 1 246 ? 0.486 20.406 -7.137 1 96.44 246 TYR B C 1
ATOM 4931 O O . TYR B 1 246 ? 1.602 20.922 -7.184 1 96.44 246 TYR B O 1
ATOM 4939 N N . LYS B 1 247 ? -0.337 20.469 -8.117 1 95.38 247 LYS B N 1
ATOM 4940 C CA . LYS B 1 247 ? -0.065 21.172 -9.359 1 95.38 247 LYS B CA 1
ATOM 4941 C C . LYS B 1 247 ? -1.096 22.281 -9.602 1 95.38 247 LYS B C 1
ATOM 4943 O O . LYS B 1 247 ? -1.059 22.953 -10.625 1 95.38 247 LYS B O 1
ATOM 4948 N N . GLY B 1 248 ? -1.972 22.359 -8.609 1 94.88 248 GLY B N 1
ATOM 4949 C CA . GLY B 1 248 ? -3.039 23.328 -8.805 1 94.88 248 GLY B CA 1
ATOM 4950 C C . GLY B 1 248 ? -4.02 22.938 -9.891 1 94.88 248 GLY B C 1
ATOM 4951 O O . GLY B 1 248 ? -4.516 23.781 -10.633 1 94.88 248 GLY B O 1
ATOM 4952 N N . THR B 1 249 ? -4.234 21.641 -10.023 1 95.06 249 THR B N 1
ATOM 4953 C CA . THR B 1 249 ? -5.191 21.172 -11.023 1 95.06 249 THR B CA 1
ATOM 4954 C C . THR B 1 249 ? -6.609 21.594 -10.656 1 95.06 249 THR B C 1
ATOM 4956 O O . THR B 1 249 ? -6.883 21.922 -9.5 1 95.06 249 THR B O 1
ATOM 4959 N N . SER B 1 250 ? -7.504 21.562 -11.617 1 96.06 250 SER B N 1
ATOM 4960 C CA . SER B 1 250 ? -8.891 21.922 -11.375 1 96.06 250 SER B CA 1
ATOM 4961 C C . SER B 1 250 ? -9.531 21.031 -10.32 1 96.06 250 SER B C 1
ATOM 4963 O O . SER B 1 250 ? -10.305 21.5 -9.484 1 96.06 250 SER B O 1
ATOM 4965 N N . ALA B 1 251 ? -9.227 19.766 -10.328 1 96.12 251 ALA B N 1
ATOM 4966 C CA . ALA B 1 251 ? -9.766 18.828 -9.359 1 96.12 251 ALA B CA 1
ATOM 4967 C C . ALA B 1 251 ? -9.273 19.141 -7.949 1 96.12 251 ALA B C 1
ATOM 4969 O O . ALA B 1 251 ? -10.055 19.141 -6.992 1 96.12 251 ALA B O 1
ATOM 4970 N N . GLN B 1 252 ? -7.992 19.406 -7.832 1 97.31 252 GLN B N 1
ATOM 4971 C CA . GLN B 1 252 ? -7.414 19.75 -6.535 1 97.31 252 GLN B CA 1
ATOM 4972 C C . GLN B 1 252 ? -8 21.047 -5.992 1 97.31 252 GLN B C 1
ATOM 4974 O O . GLN B 1 252 ? -8.422 21.109 -4.832 1 97.31 252 GLN B O 1
ATOM 4979 N N . GLU B 1 253 ? -8.07 22.031 -6.844 1 97.62 253 GLU B N 1
ATOM 4980 C CA . GLU B 1 253 ? -8.586 23.328 -6.438 1 97.62 253 GLU B CA 1
ATOM 4981 C C . GLU B 1 253 ? -10.062 23.234 -6.062 1 97.62 253 GLU B C 1
ATOM 4983 O O . GLU B 1 253 ? -10.5 23.875 -5.098 1 97.62 253 GLU B O 1
ATOM 4988 N N . SER B 1 254 ? -10.742 22.484 -6.875 1 97.94 254 SER B N 1
ATOM 4989 C CA . SER B 1 254 ? -12.164 22.312 -6.594 1 97.94 254 SER B CA 1
ATOM 4990 C C . SER B 1 254 ? -12.391 21.656 -5.234 1 97.94 254 SER B C 1
ATOM 4992 O O . SER B 1 254 ? -13.25 22.078 -4.465 1 97.94 254 SER B O 1
ATOM 4994 N N . HIS B 1 255 ? -11.625 20.672 -4.938 1 98.19 255 HIS B N 1
ATOM 4995 C CA . HIS B 1 255 ? -11.789 19.984 -3.662 1 98.19 255 HIS B CA 1
ATOM 4996 C C . HIS B 1 255 ? -11.352 20.859 -2.5 1 98.19 255 HIS B C 1
ATOM 4998 O O . HIS B 1 255 ? -11.977 20.844 -1.434 1 98.19 255 HIS B O 1
ATOM 5004 N N . LEU B 1 256 ? -10.266 21.641 -2.691 1 98.5 256 LEU B N 1
ATOM 5005 C CA . LEU B 1 256 ? -9.82 22.531 -1.636 1 98.5 256 LEU B CA 1
ATOM 5006 C C . LEU B 1 256 ? -10.883 23.594 -1.345 1 98.5 256 LEU B C 1
ATOM 5008 O O . LEU B 1 256 ? -11.125 23.922 -0.184 1 98.5 256 LEU B O 1
ATOM 5012 N N . ASN B 1 257 ? -11.469 24.047 -2.342 1 98.19 257 ASN B N 1
ATOM 5013 C CA . ASN B 1 257 ? -12.531 25.016 -2.158 1 98.19 257 ASN B CA 1
ATOM 5014 C C . ASN B 1 257 ? -13.742 24.406 -1.459 1 98.19 257 ASN B C 1
ATOM 5016 O O . ASN B 1 257 ? -14.359 25.047 -0.598 1 98.19 257 ASN B O 1
ATOM 5020 N N . LYS B 1 258 ? -14.07 23.219 -1.9 1 98.06 258 LYS B N 1
ATOM 5021 C CA . LYS B 1 258 ? -15.141 22.484 -1.234 1 98.06 258 LYS B CA 1
ATOM 5022 C C . LYS B 1 258 ? -14.852 22.328 0.254 1 98.06 258 LYS B C 1
ATOM 5024 O O . LYS B 1 258 ? -15.742 22.516 1.09 1 98.06 258 LYS B O 1
ATOM 5029 N N . MET B 1 259 ? -13.641 22.031 0.578 1 98.44 259 MET B N 1
ATOM 5030 C CA . MET B 1 259 ? -13.258 21.797 1.967 1 98.44 259 MET B CA 1
ATOM 5031 C C . MET B 1 259 ? -13.266 23.094 2.766 1 98.44 259 MET B C 1
ATOM 5033 O O . MET B 1 259 ? -13.633 23.094 3.941 1 98.44 259 MET B O 1
ATOM 5037 N N . LYS B 1 260 ? -12.797 24.156 2.158 1 98.19 260 LYS B N 1
ATOM 5038 C CA . LYS B 1 260 ? -12.859 25.453 2.838 1 98.19 260 LYS B CA 1
ATOM 5039 C C . LYS B 1 260 ? -14.305 25.797 3.207 1 98.19 260 LYS B C 1
ATOM 5041 O O . LYS B 1 260 ? -14.57 26.25 4.324 1 98.19 260 LYS B O 1
ATOM 5046 N N . ALA B 1 261 ? -15.18 25.562 2.252 1 97.81 261 ALA B N 1
ATOM 5047 C CA . ALA B 1 261 ? -16.594 25.812 2.51 1 97.81 261 ALA B CA 1
ATOM 5048 C C . ALA B 1 261 ? -17.125 24.938 3.645 1 97.81 261 ALA B C 1
ATOM 5050 O O . ALA B 1 261 ? -17.844 25.406 4.527 1 97.81 261 ALA B O 1
ATOM 5051 N N . LEU B 1 262 ? -16.766 23.703 3.605 1 98.06 262 LEU B N 1
ATOM 5052 C CA . LEU B 1 262 ? -17.172 22.75 4.645 1 98.06 262 LEU B CA 1
ATOM 5053 C C . LEU B 1 262 ? -16.641 23.188 6.008 1 98.06 262 LEU B C 1
ATOM 5055 O O . LEU B 1 262 ? -17.391 23.219 6.988 1 98.06 262 LEU B O 1
ATOM 5059 N N . LEU B 1 263 ? -15.375 23.562 6.062 1 97.69 263 LEU B N 1
ATOM 5060 C CA . LEU B 1 263 ? -14.727 23.969 7.305 1 97.69 263 LEU B CA 1
ATOM 5061 C C . LEU B 1 263 ? -15.375 25.219 7.887 1 97.69 263 LEU B C 1
ATOM 5063 O O . LEU B 1 263 ? -15.555 25.312 9.102 1 97.69 263 LEU B O 1
ATOM 5067 N N . GLU B 1 264 ? -15.766 26.094 7.07 1 95.81 264 GLU B N 1
ATOM 5068 C CA . GLU B 1 264 ? -16.391 27.344 7.512 1 95.81 264 GLU B CA 1
ATOM 5069 C C . GLU B 1 264 ? -17.781 27.094 8.086 1 95.81 264 GLU B C 1
ATOM 5071 O O . GLU B 1 264 ? -18.266 27.875 8.906 1 95.81 264 GLU B O 1
ATOM 5076 N N . THR B 1 265 ? -18.406 26 7.707 1 96.12 265 THR B N 1
ATOM 5077 C CA . THR B 1 265 ? -19.766 25.734 8.141 1 96.12 265 THR B CA 1
ATOM 5078 C C . THR B 1 265 ? -19.781 24.797 9.336 1 96.12 265 THR B C 1
ATOM 5080 O O . THR B 1 265 ? -20.844 24.516 9.906 1 96.12 265 THR B O 1
ATOM 5083 N N . ILE B 1 266 ? -18.656 24.281 9.75 1 96.44 266 ILE B N 1
ATOM 5084 C CA . ILE B 1 266 ? -18.594 23.297 10.82 1 96.44 266 ILE B CA 1
ATOM 5085 C C . ILE B 1 266 ? -19.109 23.922 12.117 1 96.44 266 ILE B C 1
ATOM 5087 O O . ILE B 1 266 ? -18.75 25.047 12.453 1 96.44 266 ILE B O 1
ATOM 5091 N N . LYS B 1 267 ? -19.969 23.25 12.758 1 94.81 267 LYS B N 1
ATOM 5092 C CA . LYS B 1 267 ? -20.469 23.578 14.094 1 94.81 267 LYS B CA 1
ATOM 5093 C C . LYS B 1 267 ? -20.344 22.391 15.039 1 94.81 267 LYS B C 1
ATOM 5095 O O . LYS B 1 267 ? -20.719 21.266 14.688 1 94.81 267 LYS B O 1
ATOM 5100 N N . ILE B 1 268 ? -19.781 22.641 16.156 1 93.69 268 ILE B N 1
ATOM 5101 C CA . ILE B 1 268 ? -19.625 21.594 17.156 1 93.69 268 ILE B CA 1
ATOM 5102 C C . ILE B 1 268 ? -20.406 21.969 18.422 1 93.69 268 ILE B C 1
ATOM 5104 O O . ILE B 1 268 ? -20.219 23.031 18.984 1 93.69 268 ILE B O 1
ATOM 5108 N N . LEU B 1 269 ? -21.219 21.078 18.75 1 87.56 269 LEU B N 1
ATOM 5109 C CA . LEU B 1 269 ? -22.031 21.266 19.953 1 87.56 269 LEU B CA 1
ATOM 5110 C C . LEU B 1 269 ? -21.578 20.344 21.062 1 87.56 269 LEU B C 1
ATOM 5112 O O . LEU B 1 269 ? -21.297 19.172 20.828 1 87.56 269 LEU B O 1
ATOM 5116 N N . ASP B 1 270 ? -21.344 20.875 22.188 1 83.31 270 ASP B N 1
ATOM 5117 C CA . ASP B 1 270 ? -20.953 20.047 23.312 1 83.31 270 ASP B CA 1
ATOM 5118 C C . ASP B 1 270 ? -22.141 19.25 23.844 1 83.31 270 ASP B C 1
ATOM 5120 O O . ASP B 1 270 ? -23.219 19.234 23.234 1 83.31 270 ASP B O 1
ATOM 5124 N N . ASN B 1 271 ? -21.938 18.484 24.922 1 82.56 271 ASN B N 1
ATOM 5125 C CA . ASN B 1 271 ? -22.953 17.609 25.5 1 82.56 271 ASN B CA 1
ATOM 5126 C C . ASN B 1 271 ? -24.172 18.391 25.953 1 82.56 271 ASN B C 1
ATOM 5128 O O . ASN B 1 271 ? -25.266 17.844 26.031 1 82.56 271 ASN B O 1
ATOM 5132 N N . ASN B 1 272 ? -23.938 19.719 26.234 1 84.94 272 ASN B N 1
ATOM 5133 C CA . ASN B 1 272 ? -25.031 20.578 26.672 1 84.94 272 ASN B CA 1
ATOM 5134 C C . ASN B 1 272 ? -25.625 21.359 25.5 1 84.94 272 ASN B C 1
ATOM 5136 O O . ASN B 1 272 ? -26.312 22.359 25.719 1 84.94 272 ASN B O 1
ATOM 5140 N N . GLU B 1 273 ? -25.25 21.047 24.297 1 83.75 273 GLU B N 1
ATOM 5141 C CA . GLU B 1 273 ? -25.75 21.625 23.062 1 83.75 273 GLU B CA 1
ATOM 5142 C C . GLU B 1 273 ? -25.25 23.062 22.875 1 83.75 273 GLU B C 1
ATOM 5144 O O . GLU B 1 273 ? -25.859 23.859 22.172 1 83.75 273 GLU B O 1
ATOM 5149 N N . ARG B 1 274 ? -24.375 23.422 23.734 1 85.88 274 ARG B N 1
ATOM 5150 C CA . ARG B 1 274 ? -23.75 24.734 23.578 1 85.88 274 ARG B CA 1
ATOM 5151 C C . ARG B 1 274 ? -22.734 24.719 22.438 1 85.88 274 ARG B C 1
ATOM 5153 O O . ARG B 1 274 ? -21.953 23.766 22.297 1 85.88 274 ARG B O 1
ATOM 5160 N N . ASP B 1 275 ? -22.719 25.641 21.594 1 89.12 275 ASP B N 1
ATOM 5161 C CA . ASP B 1 275 ? -21.812 25.781 20.469 1 89.12 275 ASP B CA 1
ATOM 5162 C C . ASP B 1 275 ? -20.391 26.078 20.938 1 89.12 275 ASP B C 1
ATOM 5164 O O . ASP B 1 275 ? -20.109 27.172 21.453 1 89.12 275 ASP B O 1
ATOM 5168 N N . VAL B 1 276 ? -19.469 25.156 20.766 1 89.69 276 VAL B N 1
ATOM 5169 C CA . VAL B 1 276 ? -18.078 25.312 21.203 1 89.69 276 VAL B CA 1
ATOM 5170 C C . VAL B 1 276 ? -17.156 25.391 20 1 89.69 276 VAL B C 1
ATOM 5172 O O . VAL B 1 276 ? -15.953 25.141 20.125 1 89.69 276 VAL B O 1
ATOM 5175 N N . THR B 1 277 ? -17.609 25.75 18.906 1 91.06 277 THR B N 1
ATOM 5176 C CA . THR B 1 277 ? -16.875 25.75 17.656 1 91.06 277 THR B CA 1
ATOM 5177 C C . THR B 1 277 ? -15.672 26.703 17.75 1 91.06 277 THR B C 1
ATOM 5179 O O . THR B 1 277 ? -14.594 26.391 17.234 1 91.06 277 THR B O 1
ATOM 5182 N N . THR B 1 278 ? -15.805 27.797 18.359 1 86.5 278 THR B N 1
ATOM 5183 C CA . THR B 1 278 ? -14.766 28.812 18.422 1 86.5 278 THR B CA 1
ATOM 5184 C C . THR B 1 278 ? -13.578 28.328 19.25 1 86.5 278 THR B C 1
ATOM 5186 O O . THR B 1 278 ? -12.461 28.828 19.094 1 86.5 278 THR B O 1
ATOM 5189 N N . LYS B 1 279 ? -13.859 27.344 20.047 1 86.44 279 LYS B N 1
ATOM 5190 C CA . LYS B 1 279 ? -12.797 26.812 20.891 1 86.44 279 LYS B CA 1
ATOM 5191 C C . LYS B 1 279 ? -11.953 25.797 20.141 1 86.44 279 LYS B C 1
ATOM 5193 O O . LYS B 1 279 ? -10.859 25.438 20.578 1 86.44 279 LYS B O 1
ATOM 5198 N N . ILE B 1 280 ? -12.438 25.359 19.078 1 89.31 280 ILE B N 1
ATOM 5199 C CA . ILE B 1 280 ? -11.734 24.328 18.312 1 89.31 280 ILE B CA 1
ATOM 5200 C C . ILE B 1 280 ? -10.781 24.984 17.312 1 89.31 280 ILE B C 1
ATOM 5202 O O . ILE B 1 280 ? -11.219 25.531 16.297 1 89.31 280 ILE B O 1
ATOM 5206 N N . LYS B 1 281 ? -9.555 24.828 17.562 1 91.31 281 LYS B N 1
ATOM 5207 C CA . LYS B 1 281 ? -8.516 25.578 16.859 1 91.31 281 LYS B CA 1
ATOM 5208 C C . LYS B 1 281 ? -8.195 24.938 15.508 1 91.31 281 LYS B C 1
ATOM 5210 O O . LYS B 1 281 ? -7.734 25.625 14.594 1 91.31 281 LYS B O 1
ATOM 5215 N N . CYS B 1 282 ? -8.516 23.672 15.375 1 94.25 282 CYS B N 1
ATOM 5216 C CA . CYS B 1 282 ? -8.039 22.984 14.18 1 94.25 282 CYS B CA 1
ATOM 5217 C C . CYS B 1 282 ? -8.789 23.438 12.938 1 94.25 282 CYS B C 1
ATOM 5219 O O . CYS B 1 282 ? -8.266 23.375 11.828 1 94.25 282 CYS B O 1
ATOM 5221 N N . ILE B 1 283 ? -10 23.969 13.07 1 96.12 283 ILE B N 1
ATOM 5222 C CA . ILE B 1 283 ? -10.773 24.438 11.922 1 96.12 283 ILE B CA 1
ATOM 5223 C C . ILE B 1 283 ? -10.086 25.656 11.297 1 96.12 283 ILE B C 1
ATOM 5225 O O . ILE B 1 283 ? -9.805 25.656 10.094 1 96.12 283 ILE B O 1
ATOM 5229 N N . LYS B 1 284 ? -9.828 26.594 12.141 1 96.06 284 LYS B N 1
ATOM 5230 C CA . LYS B 1 284 ? -9.086 27.766 11.672 1 96.06 284 LYS B CA 1
ATOM 5231 C C . LYS B 1 284 ? -7.707 27.375 11.156 1 96.06 284 LYS B C 1
ATOM 5233 O O . LYS B 1 284 ? -7.227 27.922 10.164 1 96.06 284 LYS B O 1
ATOM 5238 N N . GLY B 1 285 ? -7.09 26.422 11.836 1 97.75 285 GLY B N 1
ATOM 5239 C CA . GLY B 1 285 ? -5.793 25.922 11.406 1 97.75 285 GLY B CA 1
ATOM 5240 C C . GLY B 1 285 ? -5.812 25.344 10.008 1 97.75 285 GLY B C 1
ATOM 5241 O O . GLY B 1 285 ? -4.914 25.625 9.203 1 97.75 285 GLY B O 1
ATOM 5242 N N . TRP B 1 286 ? -6.848 24.578 9.703 1 98.44 286 TRP B N 1
ATOM 5243 C CA . TRP B 1 286 ? -6.996 24 8.375 1 98.44 286 TRP B CA 1
ATOM 5244 C C . TRP B 1 286 ? -7.184 25.094 7.324 1 98.44 286 TRP B C 1
ATOM 5246 O O . TRP B 1 286 ? -6.574 25.031 6.25 1 98.44 286 TRP B O 1
ATOM 5256 N N . LEU B 1 287 ? -7.977 26.062 7.645 1 98.25 287 LEU B N 1
ATOM 5257 C CA . LEU B 1 287 ? -8.234 27.156 6.699 1 98.25 287 LEU B CA 1
ATOM 5258 C C . LEU B 1 287 ? -6.945 27.906 6.383 1 98.25 287 LEU B C 1
ATOM 5260 O O . LEU B 1 287 ? -6.648 28.172 5.219 1 98.25 287 LEU B O 1
ATOM 5264 N N . ILE B 1 288 ? -6.188 28.188 7.395 1 98.38 288 ILE B N 1
ATOM 5265 C CA . ILE B 1 288 ? -4.918 28.891 7.227 1 98.38 288 ILE B CA 1
ATOM 5266 C C . ILE B 1 288 ? -3.969 28.047 6.379 1 98.38 288 ILE B C 1
ATOM 5268 O O . ILE B 1 288 ? -3.363 28.547 5.43 1 98.38 288 ILE B O 1
ATOM 5272 N N . SER B 1 289 ? -3.857 26.797 6.68 1 98.5 289 SER B N 1
ATOM 5273 C CA . SER B 1 289 ? -2.889 25.922 6.023 1 98.5 289 SER B CA 1
ATOM 5274 C C . SER B 1 289 ? -3.26 25.672 4.562 1 98.5 289 SER B C 1
ATOM 5276 O O . SER B 1 289 ? -2.389 25.641 3.693 1 98.5 289 SER B O 1
ATOM 5278 N N . ILE B 1 290 ? -4.57 25.484 4.285 1 98.56 290 ILE B N 1
ATOM 5279 C CA . ILE B 1 290 ? -5.023 25.312 2.908 1 98.56 290 ILE B CA 1
ATOM 5280 C C . ILE B 1 290 ? -4.656 26.547 2.086 1 98.56 290 ILE B C 1
ATOM 5282 O O . ILE B 1 290 ? -4.074 26.438 1.006 1 98.56 290 ILE B O 1
ATOM 5286 N N . ASN B 1 291 ? -4.934 27.688 2.613 1 98.38 291 ASN B N 1
ATOM 5287 C CA . ASN B 1 291 ? -4.648 28.938 1.903 1 98.38 291 ASN B CA 1
ATOM 5288 C C . ASN B 1 291 ? -3.148 29.172 1.749 1 98.38 291 ASN B C 1
ATOM 5290 O O . ASN B 1 291 ? -2.691 29.641 0.705 1 98.38 291 ASN B O 1
ATOM 5294 N N . SER B 1 292 ? -2.43 28.844 2.76 1 98.19 292 SER B N 1
ATOM 5295 C CA . SER B 1 292 ? -0.979 29 2.707 1 98.19 292 SER B CA 1
ATOM 5296 C C . SER B 1 292 ? -0.366 28.109 1.639 1 98.19 292 SER B C 1
ATOM 5298 O O . SER B 1 292 ? 0.526 28.531 0.901 1 98.19 292 SER B O 1
ATOM 5300 N N . ILE B 1 293 ? -0.825 26.875 1.538 1 97.44 293 ILE B N 1
ATOM 5301 C CA . ILE B 1 293 ? -0.305 25.938 0.553 1 97.44 293 ILE B CA 1
ATOM 5302 C C . ILE B 1 293 ? -0.576 26.469 -0.855 1 97.44 293 ILE B C 1
ATOM 5304 O O . ILE B 1 293 ? 0.308 26.438 -1.715 1 97.44 293 ILE B O 1
ATOM 5308 N N . LYS B 1 294 ? -1.767 26.969 -1.043 1 97.31 294 LYS B N 1
ATOM 5309 C CA . LYS B 1 294 ? -2.125 27.547 -2.34 1 97.31 294 LYS B CA 1
ATOM 5310 C C . LYS B 1 294 ? -1.224 28.719 -2.693 1 97.31 294 LYS B C 1
ATOM 5312 O O . LYS B 1 294 ? -0.749 28.828 -3.826 1 97.31 294 LYS B O 1
ATOM 5317 N N . GLN B 1 295 ? -0.994 29.547 -1.739 1 96.94 295 GLN B N 1
ATOM 5318 C CA . GLN B 1 295 ? -0.211 30.766 -1.975 1 96.94 295 GLN B CA 1
ATOM 5319 C C . GLN B 1 295 ? 1.27 30.438 -2.146 1 96.94 295 GLN B C 1
ATOM 5321 O O . GLN B 1 295 ? 1.957 31.062 -2.961 1 96.94 295 GLN B O 1
ATOM 5326 N N . ILE B 1 296 ? 1.736 29.5 -1.374 1 96.31 296 ILE B N 1
ATOM 5327 C CA . ILE B 1 296 ? 3.117 29.062 -1.534 1 96.31 296 ILE B CA 1
ATOM 5328 C C . ILE B 1 296 ? 3.328 28.531 -2.947 1 96.31 296 ILE B C 1
ATOM 5330 O O . ILE B 1 296 ? 4.316 28.859 -3.604 1 96.31 296 ILE B O 1
ATOM 5334 N N . PHE B 1 297 ? 2.422 27.734 -3.377 1 96.31 297 PHE B N 1
ATOM 5335 C CA . PHE B 1 297 ? 2.553 27.156 -4.711 1 96.31 297 PHE B CA 1
ATOM 5336 C C . PHE B 1 297 ? 2.502 28.25 -5.777 1 96.31 297 PHE B C 1
ATOM 5338 O O . PHE B 1 297 ? 3.246 28.203 -6.758 1 96.31 297 PHE B O 1
ATOM 5345 N N . ALA B 1 298 ? 1.639 29.203 -5.645 1 95.31 298 ALA B N 1
ATOM 5346 C CA . ALA B 1 298 ? 1.571 30.328 -6.574 1 95.31 298 ALA B CA 1
ATOM 5347 C C . ALA B 1 298 ? 2.908 31.047 -6.652 1 95.31 298 ALA B C 1
ATOM 5349 O O . ALA B 1 298 ? 3.363 31.422 -7.738 1 95.31 298 ALA B O 1
ATOM 5350 N N . ALA B 1 299 ? 3.488 31.234 -5.492 1 93.38 299 ALA B N 1
ATOM 5351 C CA . ALA B 1 299 ? 4.793 31.891 -5.441 1 93.38 299 ALA B CA 1
ATOM 5352 C C . ALA B 1 299 ? 5.859 31.047 -6.133 1 93.38 299 ALA B C 1
ATOM 5354 O O . ALA B 1 299 ? 6.727 31.578 -6.832 1 93.38 299 ALA B O 1
ATOM 5355 N N . LEU B 1 300 ? 5.785 29.781 -5.973 1 93.06 300 LEU B N 1
ATOM 5356 C CA . LEU B 1 300 ? 6.754 28.875 -6.57 1 93.06 300 LEU B CA 1
ATOM 5357 C C . LEU B 1 300 ? 6.562 28.797 -8.078 1 93.06 300 LEU B C 1
ATOM 5359 O O . LEU B 1 300 ? 7.531 28.641 -8.828 1 93.06 300 LEU B O 1
ATOM 5363 N N . GLN B 1 301 ? 5.379 28.859 -8.477 1 92.94 301 GLN B N 1
ATOM 5364 C CA . GLN B 1 301 ? 5.098 28.812 -9.906 1 92.94 301 GLN B CA 1
ATOM 5365 C C . GLN B 1 301 ? 5.758 29.984 -10.633 1 92.94 301 GLN B C 1
ATOM 5367 O O . GLN B 1 301 ? 6.207 29.844 -11.773 1 92.94 301 GLN B O 1
ATOM 5372 N N . SER B 1 302 ? 5.77 31.078 -9.922 1 89.81 302 SER B N 1
ATOM 5373 C CA . SER B 1 302 ? 6.434 32.25 -10.477 1 89.81 302 SER B CA 1
ATOM 5374 C C . SER B 1 302 ? 7.93 32 -10.648 1 89.81 302 SER B C 1
ATOM 5376 O O . SER B 1 302 ? 8.578 32.625 -11.484 1 89.81 302 SER B O 1
ATOM 5378 N N . GLU B 1 303 ? 8.445 31.062 -9.906 1 89.31 303 GLU B N 1
ATOM 5379 C CA . GLU B 1 303 ? 9.852 30.688 -10 1 89.31 303 GLU B CA 1
ATOM 5380 C C . GLU B 1 303 ? 10.039 29.453 -10.883 1 89.31 303 GLU B C 1
ATOM 5382 O O . GLU B 1 303 ? 11.078 28.797 -10.82 1 89.31 303 GLU B O 1
ATOM 5387 N N . GLU B 1 304 ? 9.016 28.969 -11.562 1 88.94 304 GLU B N 1
ATOM 5388 C CA . GLU B 1 304 ? 9.023 27.953 -12.609 1 88.94 304 GLU B CA 1
ATOM 5389 C C . GLU B 1 304 ? 8.977 26.547 -12.023 1 88.94 304 GLU B C 1
ATOM 5391 O O . GLU B 1 304 ? 9.508 25.609 -12.609 1 88.94 304 GLU B O 1
ATOM 5396 N N . PHE B 1 305 ? 8.484 26.562 -10.82 1 90.31 305 PHE B N 1
ATOM 5397 C CA . PHE B 1 305 ? 8.227 25.234 -10.273 1 90.31 305 PHE B CA 1
ATOM 5398 C C . PHE B 1 305 ? 6.922 24.672 -10.82 1 90.31 305 PHE B C 1
ATOM 5400 O O . PHE B 1 305 ? 5.922 25.391 -10.914 1 90.31 305 PHE B O 1
ATOM 5407 N N . LYS B 1 306 ? 6.949 23.375 -11.156 1 92 306 LYS B N 1
ATOM 5408 C CA . LYS B 1 306 ? 5.812 22.781 -11.852 1 92 306 LYS B CA 1
ATOM 5409 C C . LYS B 1 306 ? 4.891 22.047 -10.875 1 92 306 LYS B C 1
ATOM 5411 O O . LYS B 1 306 ? 3.721 21.812 -11.18 1 92 306 LYS B O 1
ATOM 5416 N N . PHE B 1 307 ? 5.438 21.672 -9.773 1 94.38 307 PHE B N 1
ATOM 5417 C CA . PHE B 1 307 ? 4.629 20.953 -8.805 1 94.38 307 PHE B CA 1
ATOM 5418 C C . PHE B 1 307 ? 5.191 21.125 -7.398 1 94.38 307 PHE B C 1
ATOM 5420 O O . PHE B 1 307 ? 6.312 21.594 -7.227 1 94.38 307 PHE B O 1
ATOM 5427 N N . LEU B 1 308 ? 4.391 20.812 -6.414 1 94.81 308 LEU B N 1
ATOM 5428 C CA . LEU B 1 308 ? 4.773 20.922 -5.008 1 94.81 308 LEU B CA 1
ATOM 5429 C C . LEU B 1 308 ? 4.445 19.625 -4.262 1 94.81 308 LEU B C 1
ATOM 5431 O O . LEU B 1 308 ? 3.305 19.156 -4.293 1 94.81 308 LEU B O 1
ATOM 5435 N N . LEU B 1 309 ? 5.465 19.031 -3.727 1 94.62 309 LEU B N 1
ATOM 5436 C CA . LEU B 1 309 ? 5.219 17.938 -2.775 1 94.62 309 LEU B CA 1
ATOM 5437 C C . LEU B 1 309 ? 4.887 18.5 -1.396 1 94.62 309 LEU B C 1
ATOM 5439 O O . LEU B 1 309 ? 5.781 18.922 -0.658 1 94.62 309 LEU B O 1
ATOM 5443 N N . THR B 1 310 ? 3.672 18.438 -1.036 1 96.25 310 THR B N 1
ATOM 5444 C CA . THR B 1 310 ? 3.178 19.172 0.126 1 96.25 310 THR B CA 1
ATOM 5445 C C . THR B 1 310 ? 3.662 18.516 1.42 1 96.25 310 THR B C 1
ATOM 5447 O O . THR B 1 310 ? 3.631 19.141 2.482 1 96.25 310 THR B O 1
ATOM 5450 N N . ARG B 1 311 ? 4.09 17.297 1.335 1 93.5 311 ARG B N 1
ATOM 5451 C CA . ARG B 1 311 ? 4.656 16.641 2.508 1 93.5 311 ARG B CA 1
ATOM 5452 C C . ARG B 1 311 ? 5.938 17.328 2.959 1 93.5 311 ARG B C 1
ATOM 5454 O O . ARG B 1 311 ? 6.359 17.188 4.109 1 93.5 311 ARG B O 1
ATOM 5461 N N . ASN B 1 312 ? 6.531 18.016 2.053 1 92.25 312 ASN B N 1
ATOM 5462 C CA . ASN B 1 312 ? 7.746 18.75 2.395 1 92.25 312 ASN B CA 1
ATOM 5463 C C . ASN B 1 312 ? 7.438 19.969 3.268 1 92.25 312 ASN B C 1
ATOM 5465 O O . ASN B 1 312 ? 8.352 20.594 3.809 1 92.25 312 ASN B O 1
ATOM 5469 N N . LEU B 1 313 ? 6.148 20.219 3.479 1 94.5 313 LEU B N 1
ATOM 5470 C CA . LEU B 1 313 ? 5.719 21.359 4.289 1 94.5 313 LEU B CA 1
ATOM 5471 C C . LEU B 1 313 ? 5.223 20.891 5.656 1 94.5 313 LEU B C 1
ATOM 5473 O O . LEU B 1 313 ? 4.391 21.547 6.277 1 94.5 313 LEU B O 1
ATOM 5477 N N . ASN B 1 314 ? 5.645 19.734 6.078 1 92.38 314 ASN B N 1
ATOM 5478 C CA . ASN B 1 314 ? 5.188 19.266 7.383 1 92.38 314 ASN B CA 1
ATOM 5479 C C . ASN B 1 314 ? 6.332 19.219 8.391 1 92.38 314 ASN B C 1
ATOM 5481 O O . ASN B 1 314 ? 7.457 19.609 8.078 1 92.38 314 ASN B O 1
ATOM 5485 N N . GLN B 1 315 ? 6.059 18.812 9.602 1 92.31 315 GLN B N 1
ATOM 5486 C CA . GLN B 1 315 ? 7.027 18.859 10.688 1 92.31 315 GLN B CA 1
ATOM 5487 C C . GLN B 1 315 ? 7.711 17.5 10.867 1 92.31 315 GLN B C 1
ATOM 5489 O O . GLN B 1 315 ? 8.367 17.266 11.883 1 92.31 315 GLN B O 1
ATOM 5494 N N . ASP B 1 316 ? 7.59 16.641 9.945 1 85.62 316 ASP B N 1
ATOM 5495 C CA . ASP B 1 316 ? 8.094 15.281 10.102 1 85.62 316 ASP B CA 1
ATOM 5496 C C . ASP B 1 316 ? 9.594 15.281 10.391 1 85.62 316 ASP B C 1
ATOM 5498 O O . ASP B 1 316 ? 10.07 14.492 11.203 1 85.62 316 ASP B O 1
ATOM 5502 N N . GLY B 1 317 ? 10.312 16.141 9.688 1 83.06 317 GLY B N 1
ATOM 5503 C CA . GLY B 1 317 ? 11.75 16.219 9.906 1 83.06 317 GLY B CA 1
ATOM 5504 C C . GLY B 1 317 ? 12.117 16.547 11.344 1 83.06 317 GLY B C 1
ATOM 5505 O O . GLY B 1 317 ? 13 15.906 11.93 1 83.06 317 GLY B O 1
ATOM 5506 N N . LEU B 1 318 ? 11.43 17.484 11.859 1 87.62 318 LEU B N 1
ATOM 5507 C CA . LEU B 1 318 ? 11.68 17.891 13.234 1 87.62 318 LEU B CA 1
ATOM 5508 C C . LEU B 1 318 ? 11.289 16.781 14.211 1 87.62 318 LEU B C 1
ATOM 5510 O O . LEU B 1 318 ? 12.016 16.516 15.172 1 87.62 318 LEU B O 1
ATOM 5514 N N . GLU B 1 319 ? 10.148 16.172 13.961 1 84.69 319 GLU B N 1
ATOM 5515 C CA . GLU B 1 319 ? 9.68 15.102 14.828 1 84.69 319 GLU B CA 1
ATOM 5516 C C . GLU B 1 319 ? 10.641 13.914 14.805 1 84.69 319 GLU B C 1
ATOM 5518 O O . GLU B 1 319 ? 10.898 13.305 15.844 1 84.69 319 GLU B O 1
ATOM 5523 N N . HIS B 1 320 ? 11.102 13.617 13.672 1 81.69 320 HIS B N 1
ATOM 5524 C CA . HIS B 1 320 ? 12.086 12.547 13.547 1 81.69 320 HIS B CA 1
ATOM 5525 C C . HIS B 1 320 ? 13.352 12.875 14.328 1 81.69 320 HIS B C 1
ATOM 5527 O O . HIS B 1 320 ? 13.914 12.016 15.008 1 81.69 320 HIS B O 1
ATOM 5533 N N . THR B 1 321 ? 13.805 14.055 14.18 1 81.69 321 THR B N 1
ATOM 5534 C CA . THR B 1 321 ? 15.016 14.508 14.867 1 81.69 321 THR B CA 1
ATOM 5535 C C . THR B 1 321 ? 14.836 14.414 16.391 1 81.69 321 THR B C 1
ATOM 5537 O O . THR B 1 321 ? 15.734 13.945 17.094 1 81.69 321 THR B O 1
ATOM 5540 N N . PHE B 1 322 ? 13.727 14.859 16.875 1 81.94 322 PHE B N 1
ATOM 5541 C CA . PHE B 1 322 ? 13.445 14.773 18.312 1 81.94 322 PHE B CA 1
ATOM 5542 C C . PHE B 1 322 ? 13.398 13.32 18.766 1 81.94 322 PHE B C 1
ATOM 5544 O O . PHE B 1 322 ? 13.812 13 19.875 1 81.94 322 PHE B O 1
ATOM 5551 N N . GLY B 1 323 ? 12.812 12.5 17.875 1 77.25 323 GLY B N 1
ATOM 5552 C CA . GLY B 1 323 ? 12.797 11.086 18.188 1 77.25 323 GLY B CA 1
ATOM 5553 C C . GLY B 1 323 ? 14.188 10.5 18.344 1 77.25 323 GLY B C 1
ATOM 5554 O O . GLY B 1 323 ? 14.438 9.727 19.281 1 77.25 323 GLY B O 1
ATOM 5555 N N . VAL B 1 324 ? 15.039 10.883 17.484 1 75.06 324 VAL B N 1
ATOM 5556 C CA . VAL B 1 324 ? 16.422 10.422 17.516 1 75.06 324 VAL B CA 1
ATOM 5557 C C . VAL B 1 324 ? 17.094 10.938 18.781 1 75.06 324 VAL B C 1
ATOM 5559 O O . VAL B 1 324 ? 17.844 10.211 19.438 1 75.06 324 VAL B O 1
ATOM 5562 N N . LEU B 1 325 ? 16.828 12.164 19.156 1 75.38 325 LEU B N 1
ATOM 5563 C CA . LEU B 1 325 ? 17.438 12.797 20.312 1 75.38 325 LEU B CA 1
ATOM 5564 C C . LEU B 1 325 ? 16.953 12.141 21.609 1 75.38 325 LEU B C 1
ATOM 5566 O O . LEU B 1 325 ? 17.734 12 22.562 1 75.38 325 LEU B O 1
ATOM 5570 N N . ARG B 1 326 ? 15.703 11.734 21.578 1 74.88 326 ARG B N 1
ATOM 5571 C CA . ARG B 1 326 ? 15.125 11.07 22.734 1 74.88 326 ARG B CA 1
ATOM 5572 C C . ARG B 1 326 ? 15.719 9.68 22.922 1 74.88 326 ARG B C 1
ATOM 5574 O O . ARG B 1 326 ? 15.953 9.242 24.047 1 74.88 326 ARG B O 1
ATOM 5581 N N . LYS B 1 327 ? 15.938 8.977 21.828 1 70.06 327 LYS B N 1
ATOM 5582 C CA . LYS B 1 327 ? 16.484 7.625 21.891 1 70.06 327 LYS B CA 1
ATOM 5583 C C . LYS B 1 327 ? 17.922 7.629 22.359 1 70.06 327 LYS B C 1
ATOM 5585 O O . LYS B 1 327 ? 18.375 6.688 23.016 1 70.06 327 LYS B O 1
ATOM 5590 N N . ARG B 1 328 ? 18.656 8.57 22.031 1 63.53 328 ARG B N 1
ATOM 5591 C CA . ARG B 1 328 ? 20.062 8.656 22.406 1 63.53 328 ARG B CA 1
ATOM 5592 C C . ARG B 1 328 ? 20.203 8.984 23.891 1 63.53 328 ARG B C 1
ATOM 5594 O O . ARG B 1 328 ? 21.25 8.727 24.484 1 63.53 328 ARG B O 1
ATOM 5601 N N . GLY B 1 329 ? 19.266 9.633 24.469 1 57.12 329 GLY B N 1
ATOM 5602 C CA . GLY B 1 329 ? 19.312 9.953 25.891 1 57.12 329 GLY B CA 1
ATOM 5603 C C . GLY B 1 329 ? 19.078 8.75 26.781 1 57.12 329 GLY B C 1
ATOM 5604 O O . GLY B 1 329 ? 19.094 8.867 28 1 57.12 329 GLY B O 1
ATOM 5605 N N . GLY B 1 330 ? 19.172 7.523 26.203 1 52.94 330 GLY B N 1
ATOM 5606 C CA . GLY B 1 330 ? 19.047 6.297 26.969 1 52.94 330 GLY B CA 1
ATOM 5607 C C . GLY B 1 330 ? 17.609 5.945 27.312 1 52.94 330 GLY B C 1
ATOM 5608 O O . GLY B 1 330 ? 16.703 6.211 26.531 1 52.94 330 GLY B O 1
ATOM 5609 N N . ASN B 1 331 ? 17.469 5.305 28.531 1 48.78 331 ASN B N 1
ATOM 5610 C CA . ASN B 1 331 ? 16.25 4.723 29.062 1 48.78 331 ASN B CA 1
ATOM 5611 C C . ASN B 1 331 ? 15.203 5.797 29.375 1 48.78 331 ASN B C 1
ATOM 5613 O O . ASN B 1 331 ? 14.078 5.484 29.766 1 48.78 331 ASN B O 1
ATOM 5617 N N . ASN B 1 332 ? 15.625 7.125 29.422 1 49.62 332 ASN B N 1
ATOM 5618 C CA . ASN B 1 332 ? 14.648 8.125 29.844 1 49.62 332 ASN B CA 1
ATOM 5619 C C . ASN B 1 332 ? 13.93 8.75 28.656 1 49.62 332 ASN B C 1
ATOM 5621 O O . ASN B 1 332 ? 14.562 9.07 27.641 1 49.62 332 ASN B O 1
ATOM 5625 N N . HIS B 1 333 ? 12.648 8.672 28.562 1 60.28 333 HIS B N 1
ATOM 5626 C CA . HIS B 1 333 ? 11.758 9.188 27.531 1 60.28 333 HIS B CA 1
ATOM 5627 C C . HIS B 1 333 ? 12.055 10.648 27.234 1 60.28 333 HIS B C 1
ATOM 5629 O O . HIS B 1 333 ? 11.836 11.109 26.109 1 60.28 333 HIS B O 1
ATOM 5635 N N . ASN B 1 334 ? 12.648 11.453 28.25 1 68 334 ASN B N 1
ATOM 5636 C CA . ASN B 1 334 ? 12.992 12.859 28.047 1 68 334 ASN B CA 1
ATOM 5637 C C . ASN B 1 334 ? 14.469 13.117 28.359 1 68 334 ASN B C 1
ATOM 5639 O O . ASN B 1 334 ? 14.93 12.898 29.484 1 68 334 ASN B O 1
ATOM 5643 N N . PRO B 1 335 ? 15.297 13.555 27.422 1 68.5 335 PRO B N 1
ATOM 5644 C CA . PRO B 1 335 ? 16.703 13.867 27.656 1 68.5 335 PRO B CA 1
ATOM 5645 C C . PRO B 1 335 ? 16.906 15.109 28.531 1 68.5 335 PRO B C 1
ATOM 5647 O O . PRO B 1 335 ? 16.016 15.961 28.609 1 68.5 335 PRO B O 1
ATOM 5650 N N . THR B 1 336 ? 17.984 15.141 29.297 1 70.12 336 THR B N 1
ATOM 5651 C CA . THR B 1 336 ? 18.359 16.359 29.984 1 70.12 336 THR B CA 1
ATOM 5652 C C . THR B 1 336 ? 18.812 17.422 29 1 70.12 336 THR B C 1
ATOM 5654 O O . THR B 1 336 ? 19.109 17.125 27.828 1 70.12 336 THR B O 1
ATOM 5657 N N . PRO B 1 337 ? 18.797 18.641 29.406 1 69.81 337 PRO B N 1
ATOM 5658 C CA . PRO B 1 337 ? 19.266 19.703 28.531 1 69.81 337 PRO B CA 1
ATOM 5659 C C . PRO B 1 337 ? 20.688 19.438 28 1 69.81 337 PRO B C 1
ATOM 5661 O O . PRO B 1 337 ? 20.969 19.719 26.828 1 69.81 337 PRO B O 1
ATOM 5664 N N . PHE B 1 338 ? 21.422 18.922 28.859 1 67.44 338 PHE B N 1
ATOM 5665 C CA . PHE B 1 338 ? 22.797 18.625 28.453 1 67.44 338 PHE B CA 1
ATOM 5666 C C . PHE B 1 338 ? 22.828 17.531 27.406 1 67.44 338 PHE B C 1
ATOM 5668 O O . PHE B 1 338 ? 23.5 17.656 26.391 1 67.44 338 PHE B O 1
ATOM 5675 N N . GLN B 1 339 ? 22.172 16.562 27.719 1 67.31 339 GLN B N 1
ATOM 5676 C CA . GLN B 1 339 ? 22.094 15.445 26.781 1 67.31 339 GLN B CA 1
ATOM 5677 C C . GLN B 1 339 ? 21.547 15.898 25.438 1 67.31 339 GLN B C 1
ATOM 5679 O O . GLN B 1 339 ? 22.016 15.469 24.375 1 67.31 339 GLN B O 1
ATOM 5684 N N . PHE B 1 340 ? 20.594 16.75 25.484 1 73.62 340 PHE B N 1
ATOM 5685 C CA . PHE B 1 340 ? 20 17.297 24.281 1 73.62 340 PHE B CA 1
ATOM 5686 C C . PHE B 1 340 ? 21.031 18.078 23.469 1 73.62 340 PHE B C 1
ATOM 5688 O O . PHE B 1 340 ? 21.141 17.906 22.25 1 73.62 340 PHE B O 1
ATOM 5695 N N . THR B 1 341 ? 21.75 18.859 24.172 1 71.25 341 THR B N 1
ATOM 5696 C CA . THR B 1 341 ? 22.75 19.703 23.531 1 71.25 341 THR B CA 1
ATOM 5697 C C . THR B 1 341 ? 23.797 18.859 22.828 1 71.25 341 THR B C 1
ATOM 5699 O O . THR B 1 341 ? 24.172 19.141 21.688 1 71.25 341 THR B O 1
ATOM 5702 N N . VAL B 1 342 ? 24.156 17.891 23.5 1 67.81 342 VAL B N 1
ATOM 5703 C CA . VAL B 1 342 ? 25.188 17.016 22.938 1 67.81 342 VAL B CA 1
ATOM 5704 C C . VAL B 1 342 ? 24.641 16.281 21.719 1 67.81 342 VAL B C 1
ATOM 5706 O O . VAL B 1 342 ? 25.297 16.203 20.688 1 67.81 342 VAL B O 1
ATOM 5709 N N . ALA B 1 343 ? 23.5 15.836 21.938 1 68.81 343 ALA B N 1
ATOM 5710 C CA . ALA B 1 343 ? 22.875 15.086 20.859 1 68.81 343 ALA B CA 1
ATOM 5711 C C . ALA B 1 343 ? 22.609 15.992 19.656 1 68.81 343 ALA B C 1
ATOM 5713 O O . ALA B 1 343 ? 22.797 15.594 18.516 1 68.81 343 ALA B O 1
ATOM 5714 N N . PHE B 1 344 ? 22.25 17.172 19.984 1 72.88 344 PHE B N 1
ATOM 5715 C CA . PHE B 1 344 ? 21.969 18.156 18.953 1 72.88 344 PHE B CA 1
ATOM 5716 C C . PHE B 1 344 ? 23.234 18.484 18.156 1 72.88 344 PHE B C 1
ATOM 5718 O O . PHE B 1 344 ? 23.203 18.516 16.922 1 72.88 344 PHE B O 1
ATOM 5725 N N . LYS B 1 345 ? 24.188 18.656 18.875 1 69.5 345 LYS B N 1
ATOM 5726 C CA . LYS B 1 345 ? 25.453 19 18.234 1 69.5 345 LYS B CA 1
ATOM 5727 C C . LYS B 1 345 ? 25.938 17.859 17.359 1 69.5 345 LYS B C 1
ATOM 5729 O O . LYS B 1 345 ? 26.484 18.078 16.281 1 69.5 345 LYS B O 1
ATOM 5734 N N . ARG B 1 346 ? 25.75 16.766 17.844 1 67.81 346 ARG B N 1
ATOM 5735 C CA . ARG B 1 346 ? 26.172 15.602 17.078 1 67.81 346 ARG B CA 1
ATOM 5736 C C . ARG B 1 346 ? 25.375 15.469 15.789 1 67.81 346 ARG B C 1
ATOM 5738 O O . ARG B 1 346 ? 25.953 15.234 14.719 1 67.81 346 ARG B O 1
ATOM 5745 N N . LEU B 1 347 ? 24.125 15.625 15.938 1 69.31 347 LEU B N 1
ATOM 5746 C CA . LEU B 1 347 ? 23.266 15.516 14.758 1 69.31 347 LEU B CA 1
ATOM 5747 C C . LEU B 1 347 ? 23.562 16.625 13.766 1 69.31 347 LEU B C 1
ATOM 5749 O O . LEU B 1 347 ? 23.578 16.391 12.555 1 69.31 347 LEU B O 1
ATOM 5753 N N . PHE B 1 348 ? 23.875 17.719 14.328 1 70.12 348 PHE B N 1
ATOM 5754 C CA . PHE B 1 348 ? 24.188 18.875 13.5 1 70.12 348 PHE B CA 1
ATOM 5755 C C . PHE B 1 348 ? 25.484 18.641 12.727 1 70.12 348 PHE B C 1
ATOM 5757 O O . PHE B 1 348 ? 25.547 18.922 11.523 1 70.12 348 PHE B O 1
ATOM 5764 N N . SER B 1 349 ? 26.375 18.078 13.406 1 65.94 349 SER B N 1
ATOM 5765 C CA . SER B 1 349 ? 27.688 17.844 12.805 1 65.94 349 SER B CA 1
ATOM 5766 C C . SER B 1 349 ? 27.609 16.734 11.75 1 65.94 349 SER B C 1
ATOM 5768 O O . SER B 1 349 ? 28.25 16.844 10.695 1 65.94 349 SER B O 1
ATOM 5770 N N . LEU B 1 350 ? 26.938 15.75 12.047 1 61.78 350 LEU B N 1
ATOM 5771 C CA . LEU B 1 350 ? 26.812 14.641 11.117 1 61.78 350 LEU B CA 1
ATOM 5772 C C . LEU B 1 350 ? 26.156 15.086 9.82 1 61.78 350 LEU B C 1
ATOM 5774 O O . LEU B 1 350 ? 26.594 14.719 8.727 1 61.78 350 LEU B O 1
ATOM 5778 N N . LYS B 1 351 ? 25.172 15.82 9.953 1 63.84 351 LYS B N 1
ATOM 5779 C CA . LYS B 1 351 ? 24.469 16.297 8.766 1 63.84 351 LYS B CA 1
ATOM 5780 C C . LYS B 1 351 ? 25.328 17.266 7.965 1 63.84 351 LYS B C 1
ATOM 5782 O O . LYS B 1 351 ? 25.297 17.266 6.734 1 63.84 351 LYS B O 1
ATOM 5787 N N . TYR B 1 352 ? 26.062 18 8.781 1 56.94 352 TYR B N 1
ATOM 5788 C CA . TYR B 1 352 ? 26.984 18.922 8.133 1 56.94 352 TYR B CA 1
ATOM 5789 C C . TYR B 1 352 ? 28.016 18.172 7.312 1 56.94 352 TYR B C 1
ATOM 5791 O O . TYR B 1 352 ? 28.328 18.562 6.184 1 56.94 352 TYR B O 1
ATOM 5799 N N . LEU B 1 353 ? 28.375 17.078 7.848 1 50.5 353 LEU B N 1
ATOM 5800 C CA . LEU B 1 353 ? 29.391 16.266 7.184 1 50.5 353 LEU B CA 1
ATOM 5801 C C . LEU B 1 353 ? 28.812 15.555 5.965 1 50.5 353 LEU B C 1
ATOM 5803 O O . LEU B 1 353 ? 29.484 15.422 4.941 1 50.5 353 LEU B O 1
ATOM 5807 N N . GLU B 1 354 ? 27.688 15.078 6.133 1 57.06 354 GLU B N 1
ATOM 5808 C CA . GLU B 1 354 ? 27.016 14.422 5.012 1 57.06 354 GLU B CA 1
ATOM 5809 C C . GLU B 1 354 ? 26.844 15.375 3.836 1 57.06 354 GLU B C 1
ATOM 5811 O O . GLU B 1 354 ? 27.016 14.992 2.68 1 57.06 354 GLU B O 1
ATOM 5816 N N . ILE B 1 355 ? 26.484 16.609 4.09 1 53.09 355 ILE B N 1
ATOM 5817 C CA . ILE B 1 355 ? 26.312 17.625 3.068 1 53.09 355 ILE B CA 1
ATOM 5818 C C . ILE B 1 355 ? 27.656 17.938 2.396 1 53.09 355 ILE B C 1
ATOM 5820 O O . ILE B 1 355 ? 27.719 18.109 1.177 1 53.09 355 ILE B O 1
ATOM 5824 N N . LEU B 1 356 ? 28.656 17.922 3.166 1 45.12 356 LEU B N 1
ATOM 5825 C CA . LEU B 1 356 ? 29.984 18.156 2.617 1 45.12 356 LEU B CA 1
ATOM 5826 C C . LEU B 1 356 ? 30.422 17 1.727 1 45.12 356 LEU B C 1
ATOM 5828 O O . LEU B 1 356 ? 31.062 17.219 0.697 1 45.12 356 LEU B O 1
ATOM 5832 N N . LYS B 1 357 ? 29.906 15.906 2.111 1 47.84 357 LYS B N 1
ATOM 5833 C CA . LYS B 1 357 ? 30.281 14.734 1.319 1 47.84 357 LYS B CA 1
ATOM 5834 C C . LYS B 1 357 ? 29.5 14.688 0.011 1 47.84 357 LYS B C 1
ATOM 5836 O O . LYS B 1 357 ? 30.047 14.352 -1.038 1 47.84 357 LYS B O 1
ATOM 5841 N N . THR B 1 358 ? 28.281 14.945 0.078 1 49.47 358 THR B N 1
ATOM 5842 C CA . THR B 1 358 ? 27.453 14.914 -1.121 1 49.47 358 THR B CA 1
ATOM 5843 C C . THR B 1 358 ? 27.688 16.172 -1.968 1 49.47 358 THR B C 1
ATOM 5845 O O . THR B 1 358 ? 27.5 16.141 -3.188 1 49.47 358 THR B O 1
ATOM 5848 N N . GLY B 1 359 ? 27.875 17.266 -1.415 1 43.62 359 GLY B N 1
ATOM 5849 C CA . GLY B 1 359 ? 28.219 18.453 -2.164 1 43.62 359 GLY B CA 1
ATOM 5850 C C . GLY B 1 359 ? 29.484 18.281 -3 1 43.62 359 GLY B C 1
ATOM 5851 O O . GLY B 1 359 ? 29.578 18.812 -4.109 1 43.62 359 GLY B O 1
ATOM 5852 N N . ASN B 1 360 ? 30.438 17.625 -2.529 1 37.78 360 ASN B N 1
ATOM 5853 C CA . ASN B 1 360 ? 31.625 17.359 -3.338 1 37.78 360 ASN B CA 1
ATOM 5854 C C . ASN B 1 360 ? 31.328 16.344 -4.438 1 37.78 360 ASN B C 1
ATOM 5856 O O . ASN B 1 360 ? 32.062 16.281 -5.438 1 37.78 360 ASN B O 1
ATOM 5860 N N . CYS B 1 361 ? 30.359 15.453 -4.238 1 36.31 361 CYS B N 1
ATOM 5861 C CA . CYS B 1 361 ? 30.125 14.492 -5.309 1 36.31 361 CYS B CA 1
ATOM 5862 C C . CYS B 1 361 ? 29.281 15.109 -6.41 1 36.31 361 CYS B C 1
ATOM 5864 O O . CYS B 1 361 ? 29 14.461 -7.426 1 36.31 361 CYS B O 1
ATOM 5866 N N . GLU B 1 362 ? 28.469 16.141 -6.242 1 36.44 362 GLU B N 1
ATOM 5867 C CA . GLU B 1 362 ? 27.828 16.703 -7.426 1 36.44 362 GLU B CA 1
ATOM 5868 C C . GLU B 1 362 ? 28.859 17.281 -8.391 1 36.44 362 GLU B C 1
ATOM 5870 O O . GLU B 1 362 ? 28.5 17.984 -9.336 1 36.44 362 GLU B O 1
ATOM 5875 N N . ALA B 1 363 ? 30.203 17.172 -8.305 1 30.86 363 ALA B N 1
ATOM 5876 C CA . ALA B 1 363 ? 31 17.781 -9.375 1 30.86 363 ALA B CA 1
ATOM 5877 C C . ALA B 1 363 ? 30.578 17.234 -10.742 1 30.86 363 ALA B C 1
ATOM 5879 O O . ALA B 1 363 ? 30.312 18.016 -11.664 1 30.86 363 ALA B O 1
ATOM 5880 N N . GLN B 1 364 ? 31.391 16.125 -11.391 1 26.02 364 GLN B N 1
ATOM 5881 C CA . GLN B 1 364 ? 31.875 15.992 -12.758 1 26.02 364 GLN B CA 1
ATOM 5882 C C . GLN B 1 364 ? 30.797 15.43 -13.68 1 26.02 364 GLN B C 1
ATOM 5884 O O . GLN B 1 364 ? 31.109 14.867 -14.734 1 26.02 364 GLN B O 1
ATOM 5889 N N . THR B 1 365 ? 29.531 15.125 -13.344 1 25.27 365 THR B N 1
ATOM 5890 C CA . THR B 1 365 ? 28.828 14.789 -14.578 1 25.27 365 THR B CA 1
ATOM 5891 C C . THR B 1 365 ? 28.609 16.031 -15.43 1 25.27 365 THR B C 1
ATOM 5893 O O . THR B 1 365 ? 27.688 16.812 -15.164 1 25.27 365 THR B O 1
ATOM 5896 N N . GLU B 1 366 ? 29.703 16.844 -15.656 1 23.06 366 GLU B N 1
ATOM 5897 C CA . GLU B 1 366 ? 29.734 17.375 -17.016 1 23.06 366 GLU B CA 1
ATOM 5898 C C . GLU B 1 366 ? 29.875 16.266 -18.047 1 23.06 366 GLU B C 1
ATOM 5900 O O . GLU B 1 366 ? 30.688 15.344 -17.875 1 23.06 366 GLU B O 1
#

=== Feature glossary ===
Feature key, reading from the visual/contextual features back to the raw sequence:

Rendered structure images. Six rendered views show the 3D structure from the faces of a cube — i.e. along ±x, ±y, ±z. Rendering representation is drawn randomly per protein from cartoon (secondary-structure ribbons), sticks (backbone bonds), or molecular surface; coloring is either N→C rainbow (blue at the N-terminus through red at the C-terminus) or one color per chain.

Contact-map, Ramachandran, and PAE plots. The contact map is a binary N×N matrix image: pixel (i, j) is dark where Cα_i and Cα_j are within 8 Å and |i−j|>4. Because the |i−j|>4 filter removes local helical contacts, off-diagonal stripes parallel to the main diagonal indicate parallel β-sheets; stripes perpendicular to it indicate antiparallel β-sheets. The Ramachandran plot scatters every residue's (φ, ψ) pair against the sterically allowed regions. The PAE heatmap renders the predicted-aligned-error matrix.

InterPro / GO / CATH / organism. Database cross-references. InterPro integrates a dozen domain/family signature databases into unified entries with residue-range hits. GO terms attach function/process/location labels with evidence codes. CATH codes position the fold in a four-level structural taxonomy. Organism is the NCBI-taxonomy species name.

Nearest PDB structures. The Foldseek neighbor list gives the closest experimentally determined structures in the PDB, ranked by structural alignment. TM-score near 1 means near-identical fold; near 0.3 means only rough topology match. This is how one finds what a novel AlphaFold prediction most resembles in the solved-structure universe.

Predicted aligned error. PAE(i, j) answers: if I align the predicted and true structures on residue i, how far off (in Å) do I expect residue j to be? A block-diagonal PAE matrix with low values on the blocks and high values off-diagonal is the signature of a multi-domain protein with confidently predicted domains but uncertain inter-domain orientation.

Solvent-accessible surface area. Accessible surface area quantifies burial. A residue with SASA near zero is packed into the hydrophobic core; one with SASA >100 Å² sits on the surface. Computed here via the Shrake–Rupley numerical algorithm with a 1.4 Å probe.

B-factor. B-factor (Debye–Waller factor) reflects atomic displacement in the crystal lattice. It is an experimental observable (units Å²), not a prediction; low values mean the atom is pinned down, high values mean it moves or is heterogeneous across the crystal.

pLDDT. For AlphaFold models, the B-factor field carries pLDDT — the model's own estimate of local accuracy on a 0–100 scale. Regions with pLDDT<50 should be treated as essentially unmodeled; they often correspond to intrinsically disordered segments.

Backbone torsions (φ/ψ). φ (phi) and ψ (psi) are the two rotatable backbone dihedrals per residue: φ is the C(i-1)–N–Cα–C torsion, ψ is the N–Cα–C–N(i+1) torsion, both in degrees on (−180°, 180°]. α-helical residues cluster near (−60°, −45°); β-strand residues near (−120°, +130°). A Ramachandran plot is simply a scatter of (φ, ψ) for every residue.

Radius of gyration, Cα contacts, bounding box. Radius of gyration (Rg) is the root-mean-square distance of Cα atoms from their centroid — a single number for overall size and compactness. A globular domain of N residues has Rg ≈ 2.2·N^0.38 Å; an extended or disordered chain has a much larger Rg. The Cα contact count is the number of residue pairs whose Cα atoms are within 8 Å and are more than four positions apart in sequence — a standard proxy for tertiary packing density. The bounding box is the smallest axis-aligned box enclosing all Cα atoms.

Secondary structure (3-state, P-SEA). Three-state secondary structure (P-SEA) collapses the eight DSSP classes into helix (a), strand (b), and coil (c). P-SEA assigns these from Cα geometry alone — distances and angles — without requiring backbone oxygens, so it works on any Cα trace.

Secondary structure (8-state, DSSP). DSSP 8-state secondary structure assigns each residue one of H (α-helix), G (3₁₀-helix), I (π-helix), E (extended β-strand), B (isolated β-bridge), T (hydrogen-bonded turn), S (bend), or '-' (coil). The assignment is computed from backbone hydrogen-bond geometry via the Kabsch–Sander algorithm.

Foldseek 3Di. A 3Di character summarizes, for each residue, the relative orientation of the Cα frame of its nearest spatial neighbor. Because it encodes fold topology rather than chemistry, 3Di alignments detect remote structural similarity that sequence alignment misses.

mmCIF coordinates. The mmCIF block holds the 3D Cartesian coordinates of each backbone atom (N, Cα, C, O) in ångströms. mmCIF is the PDB's canonical archive format — a tagged-loop text representation of the atomic model.

Sequence. Sequence gives the chain of amino acids in standard one-letter code (A=alanine, C=cysteine, …, Y=tyrosine), read N→C. It is the only feature that is directly encoded by the gene; all structural features are derived from the folded form of this sequence.